Protein AF-A0A7R9BCZ7-F1 (afdb_monomer)

Structure (mmCIF, N/CA/C/O backbone):
data_AF-A0A7R9BCZ7-F1
#
_entry.id   AF-A0A7R9BCZ7-F1
#
loop_
_atom_site.group_PDB
_atom_site.id
_atom_site.type_symbol
_atom_site.label_atom_id
_atom_site.label_alt_id
_atom_site.label_comp_id
_atom_site.label_asym_id
_atom_site.label_entity_id
_atom_site.label_seq_id
_atom_site.pdbx_PDB_ins_code
_atom_site.Cartn_x
_atom_site.Cartn_y
_atom_site.Cartn_z
_atom_site.occupancy
_atom_site.B_iso_or_equiv
_atom_site.auth_seq_id
_atom_site.auth_comp_id
_atom_site.auth_asym_id
_atom_site.auth_atom_id
_atom_site.pdbx_PDB_model_num
ATOM 1 N N . MET A 1 1 ? 49.857 -13.730 -19.539 1.00 42.25 1 MET A N 1
ATOM 2 C CA . MET A 1 1 ? 50.165 -13.856 -20.976 1.00 42.25 1 MET A CA 1
ATOM 3 C C . MET A 1 1 ? 49.359 -12.762 -21.646 1.00 42.25 1 MET A C 1
ATOM 5 O O . MET A 1 1 ? 48.137 -12.848 -21.607 1.00 42.25 1 MET A O 1
ATOM 9 N N . ASN A 1 2 ? 50.003 -11.661 -22.036 1.00 39.59 2 ASN A N 1
ATOM 10 C CA . ASN A 1 2 ? 49.286 -10.500 -22.562 1.00 39.59 2 ASN A CA 1
ATOM 11 C C . ASN A 1 2 ? 48.838 -10.794 -23.997 1.00 39.59 2 ASN A C 1
ATOM 13 O O . ASN A 1 2 ? 49.541 -11.476 -24.737 1.00 39.59 2 ASN A O 1
ATOM 17 N N . ILE A 1 3 ? 47.673 -10.278 -24.401 1.00 45.03 3 ILE A N 1
ATOM 18 C CA . ILE A 1 3 ? 47.153 -10.416 -25.776 1.00 45.03 3 ILE A CA 1
ATOM 19 C C . ILE A 1 3 ? 48.144 -9.861 -26.815 1.00 45.03 3 ILE A C 1
ATOM 21 O O . ILE A 1 3 ? 48.234 -10.398 -27.917 1.00 45.03 3 ILE A O 1
ATOM 25 N N . SER A 1 4 ? 48.949 -8.864 -26.432 1.00 45.97 4 SER A N 1
ATOM 26 C CA . SER A 1 4 ? 50.043 -8.313 -27.244 1.00 45.97 4 SER A CA 1
ATOM 27 C C . SER A 1 4 ? 51.105 -9.342 -27.639 1.00 45.97 4 SER A C 1
ATOM 29 O O . SER A 1 4 ? 51.811 -9.140 -28.620 1.00 45.97 4 SER A O 1
ATOM 31 N N . ASP A 1 5 ? 51.221 -10.442 -26.891 1.00 54.69 5 ASP A N 1
ATOM 32 C CA . ASP A 1 5 ? 52.256 -11.455 -27.099 1.00 54.69 5 ASP A CA 1
ATOM 33 C C . ASP A 1 5 ? 51.813 -12.545 -28.095 1.00 54.69 5 ASP A C 1
ATOM 35 O O . ASP A 1 5 ? 52.636 -13.352 -28.523 1.00 54.69 5 ASP A O 1
ATOM 39 N N . LEU A 1 6 ? 50.524 -12.589 -28.475 1.00 57.41 6 LEU A N 1
ATOM 40 C CA . LEU A 1 6 ? 49.993 -13.553 -29.451 1.00 57.41 6 LEU A CA 1
ATOM 41 C C . LEU A 1 6 ? 50.098 -13.081 -30.912 1.00 57.41 6 LEU A C 1
ATOM 43 O O . LEU A 1 6 ? 50.031 -13.919 -31.810 1.00 57.41 6 LEU A O 1
ATOM 47 N N . PHE A 1 7 ? 50.275 -11.779 -31.159 1.00 49.41 7 PHE A N 1
ATOM 48 C CA . PHE A 1 7 ? 50.269 -11.194 -32.507 1.00 49.41 7 PHE A CA 1
ATOM 49 C C . PHE A 1 7 ? 51.369 -10.127 -32.648 1.00 49.41 7 PHE A C 1
ATOM 51 O O . PHE A 1 7 ? 51.107 -8.932 -32.506 1.00 49.41 7 PHE A O 1
ATOM 58 N N . PRO A 1 8 ? 52.627 -10.530 -32.903 1.00 40.78 8 PRO A N 1
ATOM 59 C CA . PRO A 1 8 ? 53.723 -9.586 -33.064 1.00 40.78 8 PRO A CA 1
ATOM 60 C C . PRO A 1 8 ? 53.598 -8.880 -34.422 1.00 40.78 8 PRO A C 1
ATOM 62 O O . PRO A 1 8 ? 53.877 -9.476 -35.460 1.00 40.78 8 PRO A O 1
ATOM 65 N N . GLY A 1 9 ? 53.184 -7.609 -34.416 1.00 55.34 9 GLY A N 1
ATOM 66 C CA . GLY A 1 9 ? 53.190 -6.740 -35.602 1.00 55.34 9 GLY A CA 1
ATOM 67 C C . GLY A 1 9 ? 51.842 -6.152 -36.031 1.00 55.34 9 GLY A C 1
ATOM 68 O O . GLY A 1 9 ? 51.816 -5.409 -37.008 1.00 55.34 9 GLY A O 1
ATOM 69 N N . GLU A 1 10 ? 50.745 -6.432 -35.323 1.00 54.00 10 GLU A N 1
ATOM 70 C CA . GLU A 1 10 ? 49.479 -5.703 -35.490 1.00 54.00 10 GLU A CA 1
ATOM 71 C C . GLU A 1 10 ? 49.314 -4.676 -34.363 1.00 54.00 10 GLU A C 1
ATOM 73 O O . GLU A 1 10 ? 49.486 -5.003 -33.189 1.00 54.00 10 GLU A O 1
ATOM 78 N N . ASP A 1 11 ? 48.991 -3.427 -34.709 1.00 50.78 11 ASP A N 1
ATOM 79 C CA . ASP A 1 11 ? 48.727 -2.349 -33.748 1.00 50.78 11 ASP A CA 1
ATOM 80 C C . ASP A 1 11 ? 47.440 -2.636 -32.955 1.00 50.78 11 ASP A C 1
ATOM 82 O O . ASP A 1 11 ? 46.367 -2.135 -33.246 1.00 50.78 11 ASP A O 1
ATOM 86 N N . VAL A 1 12 ? 47.514 -3.423 -31.885 1.00 53.97 12 VAL A N 1
ATOM 87 C CA . VAL A 1 12 ? 46.346 -3.799 -31.058 1.00 53.97 12 VAL A CA 1
ATOM 88 C C . VAL A 1 12 ? 45.756 -2.616 -30.247 1.00 53.97 12 VAL A C 1
ATOM 90 O O . VAL A 1 12 ? 44.872 -2.792 -29.405 1.00 53.97 12 VAL A O 1
ATOM 93 N N . SER A 1 13 ? 46.215 -1.383 -30.496 1.00 48.34 13 SER A N 1
ATOM 94 C CA . SER A 1 13 ? 45.774 -0.150 -29.828 1.00 48.34 13 SER A CA 1
ATOM 95 C C . SER A 1 13 ? 44.263 0.071 -29.950 1.00 48.34 13 SER A C 1
ATOM 97 O O . SER A 1 13 ? 43.611 0.388 -28.959 1.00 48.34 13 SER A O 1
ATOM 99 N N . TRP A 1 14 ? 43.667 -0.245 -31.106 1.00 50.75 14 TRP A N 1
ATOM 100 C CA . TRP A 1 14 ? 42.220 -0.123 -31.333 1.00 50.75 14 TRP A CA 1
ATOM 101 C C . TRP A 1 14 ? 41.357 -1.100 -30.516 1.00 50.75 14 TRP A C 1
ATOM 103 O O . TRP A 1 14 ? 40.137 -0.929 -30.451 1.00 50.75 14 TRP A O 1
ATOM 113 N N . GLN A 1 15 ? 41.929 -2.173 -29.954 1.00 47.25 15 GLN A N 1
ATOM 114 C CA . GLN A 1 15 ? 41.206 -3.081 -29.049 1.00 47.25 15 GLN A CA 1
ATOM 115 C C . GLN A 1 15 ? 41.293 -2.600 -27.599 1.00 47.25 15 GLN A C 1
ATOM 117 O O . GLN A 1 15 ? 40.301 -2.700 -26.885 1.00 47.25 15 GLN A O 1
ATOM 122 N N . LEU A 1 16 ? 42.426 -2.015 -27.196 1.00 45.88 16 LEU A N 1
ATOM 123 C CA . LEU A 1 16 ? 42.604 -1.422 -25.866 1.00 45.88 16 LEU A CA 1
ATOM 124 C C . LEU A 1 16 ? 41.827 -0.106 -25.706 1.00 45.88 16 LEU A C 1
ATOM 126 O O . LEU A 1 16 ? 41.297 0.163 -24.630 1.00 45.88 16 LEU A O 1
ATOM 130 N N . ASP A 1 17 ? 41.690 0.683 -26.775 1.00 44.06 17 ASP A N 1
ATOM 131 C CA . ASP A 1 17 ? 40.843 1.884 -26.770 1.00 44.06 17 ASP A CA 1
ATOM 132 C C . ASP A 1 17 ? 39.353 1.521 -26.662 1.00 44.06 17 ASP A C 1
ATOM 134 O O . ASP A 1 17 ? 38.594 2.186 -25.961 1.00 44.06 17 ASP A O 1
ATOM 138 N N . ARG A 1 18 ? 38.946 0.385 -27.244 1.00 46.88 18 ARG A N 1
ATOM 139 C CA . ARG A 1 18 ? 37.569 -0.129 -27.144 1.00 46.88 18 ARG A CA 1
ATOM 140 C C . ARG A 1 18 ? 37.204 -0.625 -25.741 1.00 46.88 18 ARG A C 1
ATOM 142 O O . ARG A 1 18 ? 36.023 -0.746 -25.435 1.00 46.88 18 ARG A O 1
ATOM 149 N N . GLU A 1 19 ? 38.202 -0.933 -24.916 1.00 44.44 19 GLU A N 1
ATOM 150 C CA . GLU A 1 19 ? 38.026 -1.331 -23.515 1.00 44.44 19 GLU A CA 1
ATOM 151 C C . GLU A 1 19 ? 38.007 -0.111 -22.568 1.00 44.44 19 GLU A C 1
ATOM 153 O O . GLU A 1 19 ? 37.498 -0.205 -21.453 1.00 44.44 19 GLU A O 1
ATOM 158 N N . LYS A 1 20 ? 38.518 1.048 -23.022 1.00 35.81 20 LYS A N 1
ATOM 159 C CA . LYS A 1 20 ? 38.532 2.327 -22.283 1.00 35.81 20 LYS A CA 1
ATOM 160 C C . LYS A 1 20 ? 37.392 3.274 -22.626 1.00 35.81 20 LYS A C 1
ATOM 162 O O . LYS A 1 20 ? 37.106 4.165 -21.825 1.00 35.81 20 LYS A O 1
ATOM 167 N N . ASP A 1 21 ? 36.722 3.074 -23.754 1.00 43.25 21 ASP A N 1
ATOM 168 C CA . ASP A 1 21 ? 35.399 3.641 -23.974 1.00 43.25 21 ASP A CA 1
ATOM 169 C C . ASP A 1 21 ? 34.416 2.908 -23.059 1.00 43.25 21 ASP A C 1
ATOM 171 O O . ASP A 1 21 ? 33.699 1.992 -23.460 1.00 43.25 21 ASP A O 1
ATOM 175 N N . GLU A 1 22 ? 34.410 3.305 -21.787 1.00 45.56 22 GLU A N 1
ATOM 176 C CA . GLU A 1 22 ? 33.332 3.035 -20.851 1.00 45.56 22 GLU A CA 1
ATOM 177 C C . GLU A 1 22 ? 32.046 3.510 -21.538 1.00 45.56 22 GLU A C 1
ATOM 179 O O . GLU A 1 22 ? 31.756 4.707 -21.606 1.00 45.56 22 GLU A O 1
ATOM 184 N N . PHE A 1 23 ? 31.351 2.566 -22.178 1.00 46.62 23 PHE A N 1
ATOM 185 C CA . PHE A 1 23 ? 30.225 2.826 -23.060 1.00 46.62 23 PHE A CA 1
ATOM 186 C C . PHE A 1 23 ? 29.191 3.623 -22.267 1.00 46.62 23 PHE A C 1
ATOM 188 O O . PHE A 1 23 ? 28.484 3.067 -21.427 1.00 46.62 23 PHE A O 1
ATOM 195 N N . GLN A 1 24 ? 29.113 4.937 -22.496 1.00 52.03 24 GLN A N 1
ATOM 196 C CA . GLN A 1 24 ? 28.241 5.790 -21.700 1.00 52.03 24 GLN A CA 1
ATOM 197 C C . GLN A 1 24 ? 26.780 5.544 -22.103 1.00 52.03 24 GLN A C 1
ATOM 199 O O . GLN A 1 24 ? 26.396 5.857 -23.236 1.00 52.03 24 GLN A O 1
ATOM 204 N N . PRO A 1 25 ? 25.932 4.997 -21.210 1.00 53.94 25 PRO A N 1
ATOM 205 C CA . PRO A 1 25 ? 24.536 4.747 -21.529 1.00 53.94 25 PRO A CA 1
ATOM 206 C C . PRO A 1 25 ? 23.803 6.077 -21.755 1.00 53.94 25 PRO A C 1
ATOM 208 O O . PRO A 1 25 ? 23.621 6.866 -20.829 1.00 53.94 25 PRO A O 1
ATOM 211 N N . GLY A 1 26 ? 23.357 6.309 -22.993 1.00 57.91 26 GLY A N 1
ATOM 212 C CA . GLY A 1 26 ? 22.597 7.484 -23.412 1.00 57.91 26 GLY A CA 1
ATOM 213 C C . GLY A 1 26 ? 23.349 8.814 -23.261 1.00 57.91 26 GLY A C 1
ATOM 214 O O . GLY A 1 26 ? 23.211 9.499 -22.256 1.00 57.91 26 GLY A O 1
ATOM 215 N N . SER A 1 27 ? 24.022 9.271 -24.321 1.00 58.34 27 SER A N 1
ATOM 216 C CA . SER A 1 27 ? 24.698 10.588 -24.438 1.00 58.34 27 SER A CA 1
ATOM 217 C C . SER A 1 27 ? 23.788 11.832 -24.211 1.00 58.34 27 SER A C 1
ATOM 219 O O . SER A 1 27 ? 24.226 12.978 -24.289 1.00 58.34 27 SER A O 1
ATOM 221 N N . GLY A 1 28 ? 22.496 11.649 -23.913 1.00 67.56 28 GLY A N 1
ATOM 222 C CA . GLY A 1 28 ? 21.553 12.730 -23.615 1.00 67.56 28 GLY A CA 1
ATOM 223 C C . GLY A 1 28 ? 21.433 13.044 -22.120 1.00 67.56 28 GLY A C 1
ATOM 224 O O . GLY A 1 28 ? 21.480 12.144 -21.288 1.00 67.56 28 GLY A O 1
ATOM 225 N N . SER A 1 29 ? 21.170 14.317 -21.788 1.00 85.25 29 SER A N 1
ATOM 226 C CA . SER A 1 29 ? 20.872 14.775 -20.418 1.00 85.25 29 SER A CA 1
ATOM 227 C C . SER A 1 29 ? 19.875 13.854 -19.698 1.00 85.25 29 SER A C 1
ATOM 229 O O . SER A 1 29 ? 18.815 13.535 -20.246 1.00 85.25 29 SER A O 1
ATOM 231 N N . TYR A 1 30 ? 20.179 13.473 -18.453 1.00 85.75 30 TYR A N 1
ATOM 232 C CA . TYR A 1 30 ? 19.345 12.594 -17.623 1.00 85.75 30 TYR A CA 1
ATOM 233 C C . TYR A 1 30 ? 17.883 13.045 -17.531 1.00 85.75 30 TYR A C 1
ATOM 235 O O . TYR A 1 30 ? 16.971 12.225 -17.598 1.00 85.75 30 TYR A O 1
ATOM 243 N N . PHE A 1 31 ? 17.637 14.355 -17.482 1.00 86.69 31 PHE A N 1
ATOM 244 C CA . PHE A 1 31 ? 16.281 14.907 -17.461 1.00 86.69 31 PHE A CA 1
ATOM 245 C C . PHE A 1 31 ? 15.507 14.625 -18.759 1.00 86.69 31 PHE A C 1
ATOM 247 O O . PHE A 1 31 ? 14.303 14.363 -18.741 1.00 86.69 31 PHE A O 1
ATOM 254 N N . LYS A 1 32 ? 16.199 14.634 -19.906 1.00 88.12 32 LYS A N 1
ATOM 255 C CA . LYS A 1 32 ? 15.610 14.273 -21.200 1.00 88.12 32 LYS A CA 1
ATOM 256 C C . LYS A 1 32 ? 15.270 12.783 -21.240 1.00 88.12 32 LYS A C 1
ATOM 258 O O . LYS A 1 32 ? 14.191 12.444 -21.720 1.00 88.12 32 LYS A O 1
ATOM 263 N N . GLN A 1 33 ? 16.146 11.922 -20.710 1.00 88.56 33 GLN A N 1
ATOM 264 C CA . GLN A 1 33 ? 15.879 10.483 -20.589 1.00 88.56 33 GLN A CA 1
ATOM 265 C C . GLN A 1 33 ? 14.641 10.239 -19.719 1.00 88.56 33 GLN A C 1
ATOM 267 O O . GLN A 1 33 ? 13.690 9.617 -20.187 1.00 88.56 33 GLN A O 1
ATOM 272 N N . LEU A 1 34 ? 14.607 10.825 -18.517 1.00 90.06 34 LEU A N 1
ATOM 273 C CA . LEU A 1 34 ? 13.483 10.731 -17.584 1.00 90.06 34 LEU A CA 1
ATOM 274 C C . LEU A 1 34 ? 12.169 11.162 -18.247 1.00 90.06 34 LEU A C 1
ATOM 276 O O . LEU A 1 34 ? 11.218 10.395 -18.285 1.00 90.06 34 LEU A O 1
ATOM 280 N N . ARG A 1 35 ? 12.121 12.343 -18.876 1.00 92.12 35 ARG A N 1
ATOM 281 C CA . ARG A 1 35 ? 10.901 12.844 -19.533 1.00 92.12 35 ARG A CA 1
ATOM 282 C C . ARG A 1 35 ? 10.382 11.914 -20.635 1.00 92.12 35 ARG A C 1
ATOM 284 O O . ARG A 1 35 ? 9.169 11.742 -20.774 1.00 92.12 35 ARG A O 1
ATOM 291 N N . ILE A 1 36 ? 11.278 11.361 -21.454 1.00 91.88 36 ILE A N 1
ATOM 292 C CA . ILE A 1 36 ? 10.904 10.455 -22.550 1.00 91.88 36 ILE A CA 1
ATOM 293 C C . ILE A 1 36 ? 10.385 9.133 -21.982 1.00 91.88 36 ILE A C 1
ATOM 295 O O . ILE A 1 36 ? 9.318 8.672 -22.393 1.00 91.88 36 ILE A O 1
ATOM 299 N N . LEU A 1 37 ? 11.107 8.559 -21.017 1.00 91.38 37 LEU A N 1
ATOM 300 C CA . LEU A 1 37 ? 10.736 7.308 -20.368 1.00 91.38 37 LEU A CA 1
ATOM 301 C C . LEU A 1 37 ? 9.413 7.453 -19.608 1.00 91.38 37 LEU A C 1
ATOM 303 O O . LEU A 1 37 ? 8.531 6.623 -19.800 1.00 91.38 37 LEU A O 1
ATOM 307 N N . SER A 1 38 ? 9.208 8.531 -18.844 1.00 92.12 38 SER A N 1
ATOM 308 C CA . SER A 1 38 ? 7.954 8.796 -18.121 1.00 92.12 38 SER A CA 1
ATOM 309 C C . SER A 1 38 ? 6.766 8.878 -19.066 1.00 92.12 38 SER A C 1
ATOM 311 O O . SER A 1 38 ? 5.735 8.257 -18.821 1.00 92.12 38 SER A O 1
ATOM 313 N N . ARG A 1 39 ? 6.909 9.581 -20.197 1.00 94.38 39 ARG A N 1
ATOM 314 C CA . ARG A 1 39 ? 5.846 9.637 -21.208 1.00 94.38 39 ARG A CA 1
ATOM 315 C C . ARG A 1 39 ? 5.552 8.254 -21.791 1.00 94.38 39 ARG A C 1
ATOM 317 O O . ARG A 1 39 ? 4.387 7.938 -22.020 1.00 94.38 39 ARG A O 1
ATOM 324 N N . ARG A 1 40 ? 6.584 7.444 -22.049 1.00 92.94 40 ARG A N 1
ATOM 325 C CA . ARG A 1 40 ? 6.430 6.074 -22.558 1.00 92.94 40 ARG A CA 1
ATOM 326 C C . ARG A 1 40 ? 5.704 5.190 -21.544 1.00 92.94 40 ARG A C 1
ATOM 328 O O . ARG A 1 40 ? 4.686 4.612 -21.904 1.00 92.94 40 ARG A O 1
ATOM 335 N N . ALA A 1 41 ? 6.190 5.131 -20.307 1.00 91.50 41 ALA A N 1
ATOM 336 C CA . ALA A 1 41 ? 5.621 4.320 -19.233 1.00 91.50 41 ALA A CA 1
ATOM 337 C C . ALA A 1 41 ? 4.160 4.703 -18.945 1.00 91.50 41 ALA A C 1
ATOM 339 O O . ALA A 1 41 ? 3.281 3.847 -18.940 1.00 91.50 41 ALA A O 1
ATOM 340 N N . PHE A 1 42 ? 3.862 6.001 -18.857 1.00 93.12 42 PHE A N 1
ATOM 341 C CA . PHE A 1 42 ? 2.492 6.485 -18.685 1.00 93.12 42 PHE A CA 1
ATOM 342 C C . PHE A 1 42 ? 1.556 6.045 -19.823 1.00 93.12 42 PHE A C 1
ATOM 344 O O . PHE A 1 42 ? 0.432 5.601 -19.586 1.00 93.12 42 PHE A O 1
ATOM 351 N N . LEU A 1 43 ? 2.016 6.137 -21.078 1.00 93.31 43 LEU A N 1
ATOM 352 C CA . LEU A 1 43 ? 1.237 5.687 -22.232 1.00 93.31 43 LEU A CA 1
ATOM 353 C C . LEU A 1 43 ? 1.052 4.168 -22.259 1.00 93.31 43 LEU A C 1
ATOM 355 O O . LEU A 1 43 ? 0.005 3.724 -22.721 1.00 93.31 43 LEU A O 1
ATOM 359 N N . LEU A 1 44 ? 2.034 3.386 -21.803 1.00 91.38 44 LEU A N 1
ATOM 360 C CA . LEU A 1 44 ? 1.919 1.929 -21.714 1.00 91.38 44 LEU A CA 1
ATOM 361 C C . LEU A 1 44 ? 0.804 1.538 -20.739 1.00 91.38 44 LEU A C 1
ATOM 363 O O . LEU A 1 44 ? -0.101 0.807 -21.134 1.00 91.38 44 LEU A O 1
ATOM 367 N N . ILE A 1 45 ? 0.793 2.125 -19.540 1.00 90.25 45 ILE A N 1
ATOM 368 C CA . ILE A 1 45 ? -0.227 1.839 -18.519 1.00 90.25 45 ILE A CA 1
ATOM 369 C C . ILE A 1 45 ? -1.627 2.245 -18.993 1.00 90.25 45 ILE A C 1
ATOM 371 O O . ILE A 1 45 ? -2.574 1.477 -18.865 1.00 90.25 45 ILE A O 1
ATOM 375 N N . ILE A 1 46 ? -1.781 3.431 -19.592 1.00 92.31 46 ILE A N 1
ATOM 376 C CA . ILE A 1 46 ? -3.097 3.894 -20.069 1.00 92.31 46 ILE A CA 1
ATOM 377 C C . ILE A 1 46 ? -3.605 3.079 -21.264 1.00 92.31 46 ILE A C 1
ATOM 379 O O . ILE A 1 46 ? -4.817 2.917 -21.444 1.00 92.31 46 ILE A O 1
ATOM 383 N N . ARG A 1 47 ? -2.702 2.603 -22.127 1.00 94.50 47 ARG A N 1
ATOM 384 C CA . ARG A 1 47 ? -3.078 1.801 -23.297 1.00 94.50 47 ARG A CA 1
ATOM 385 C C . ARG A 1 47 ? -3.441 0.374 -22.920 1.00 94.50 47 ARG A C 1
ATOM 387 O O . ARG A 1 47 ? -4.303 -0.192 -23.595 1.00 94.50 47 ARG A O 1
ATOM 394 N N . ASP A 1 48 ? -2.862 -0.172 -21.854 1.00 92.25 48 ASP A N 1
ATOM 395 C CA . ASP A 1 48 ? -3.296 -1.444 -21.283 1.00 92.25 48 ASP A CA 1
ATOM 396 C C . ASP A 1 48 ? -4.588 -1.276 -20.470 1.00 92.25 48 ASP A C 1
ATOM 398 O O . ASP A 1 48 ? -4.641 -1.304 -19.238 1.00 92.25 48 ASP A O 1
ATOM 402 N N . LYS A 1 49 ? -5.680 -1.086 -21.212 1.00 92.69 49 LYS A N 1
ATOM 403 C CA . LYS A 1 49 ? -7.017 -0.926 -20.645 1.00 92.69 49 LYS A CA 1
ATOM 404 C C . LYS A 1 49 ? -7.429 -2.154 -19.837 1.00 92.69 49 LYS A C 1
ATOM 406 O O . LYS A 1 49 ? -8.117 -2.000 -18.836 1.00 92.69 49 LYS A O 1
ATOM 411 N N . ILE A 1 50 ? -7.045 -3.357 -20.264 1.00 92.56 50 ILE A N 1
ATOM 412 C CA . ILE A 1 50 ? -7.480 -4.596 -19.612 1.00 92.56 50 ILE A CA 1
ATOM 413 C C . ILE A 1 50 ? -6.897 -4.658 -18.204 1.00 92.56 50 ILE A C 1
ATOM 415 O O . ILE A 1 50 ? -7.655 -4.851 -17.252 1.00 92.56 50 ILE A O 1
ATOM 419 N N . LEU A 1 51 ? -5.591 -4.423 -18.055 1.00 88.50 51 LEU A N 1
ATOM 420 C CA . LEU A 1 51 ? -4.942 -4.414 -16.747 1.00 88.50 51 LEU A CA 1
ATOM 421 C C . LEU A 1 51 ? -5.512 -3.312 -15.845 1.00 88.50 51 LEU A C 1
ATOM 423 O O . LEU A 1 51 ? -5.863 -3.578 -14.694 1.00 88.50 51 LEU A O 1
ATOM 427 N N . LEU A 1 52 ? -5.679 -2.097 -16.380 1.00 92.38 52 LEU A N 1
ATOM 428 C CA . LEU A 1 52 ? -6.206 -0.952 -15.634 1.00 92.38 52 LEU A CA 1
ATOM 429 C C . LEU A 1 52 ? -7.639 -1.194 -15.126 1.00 92.38 52 LEU A C 1
ATOM 431 O O . LEU A 1 52 ? -7.911 -1.016 -13.937 1.00 92.38 52 LEU A O 1
ATOM 435 N N . TRP A 1 53 ? -8.553 -1.621 -16.005 1.00 93.75 53 TRP A N 1
ATOM 436 C CA . TRP A 1 53 ? -9.954 -1.868 -15.647 1.00 93.75 53 TRP A CA 1
ATOM 437 C C . TRP A 1 53 ? -10.114 -3.077 -14.734 1.00 93.75 53 TRP A C 1
ATOM 439 O O . TRP A 1 53 ? -10.927 -3.027 -13.816 1.00 93.75 53 TRP A O 1
ATOM 449 N N . THR A 1 54 ? -9.325 -4.136 -14.932 1.00 92.81 54 THR A N 1
ATOM 450 C CA . THR A 1 54 ? -9.349 -5.311 -14.048 1.00 92.81 54 THR A CA 1
ATOM 451 C C . THR A 1 54 ? -8.864 -4.940 -12.651 1.00 92.81 54 THR A C 1
ATOM 453 O O . THR A 1 54 ? -9.499 -5.305 -11.663 1.00 92.81 54 THR A O 1
ATOM 456 N N . ARG A 1 55 ? -7.787 -4.150 -12.549 1.00 93.00 55 ARG A N 1
ATOM 457 C CA . ARG A 1 55 ? -7.272 -3.667 -11.265 1.00 93.00 55 ARG A CA 1
ATOM 458 C C . ARG A 1 55 ? -8.285 -2.772 -10.559 1.00 93.00 55 ARG A C 1
ATOM 460 O O . ARG A 1 55 ? -8.553 -2.991 -9.379 1.00 93.00 55 ARG A O 1
ATOM 467 N N . LEU A 1 56 ? -8.885 -1.818 -11.272 1.00 95.50 56 LEU A N 1
ATOM 468 C CA . LEU A 1 56 ? -9.931 -0.955 -10.721 1.00 95.50 56 LEU A CA 1
ATOM 469 C C . LEU A 1 56 ? -11.148 -1.768 -10.261 1.00 95.50 56 LEU A C 1
ATOM 471 O O . LEU A 1 56 ? -11.609 -1.604 -9.135 1.00 95.50 56 LEU A O 1
ATOM 475 N N . GLY A 1 57 ? -11.637 -2.667 -11.118 1.00 96.38 57 GLY A N 1
ATOM 476 C CA . GLY A 1 57 ? -12.779 -3.530 -10.836 1.00 96.38 57 GLY A CA 1
ATOM 477 C C . GLY A 1 57 ? -12.547 -4.420 -9.619 1.00 96.38 57 GLY A C 1
ATOM 478 O O . GLY 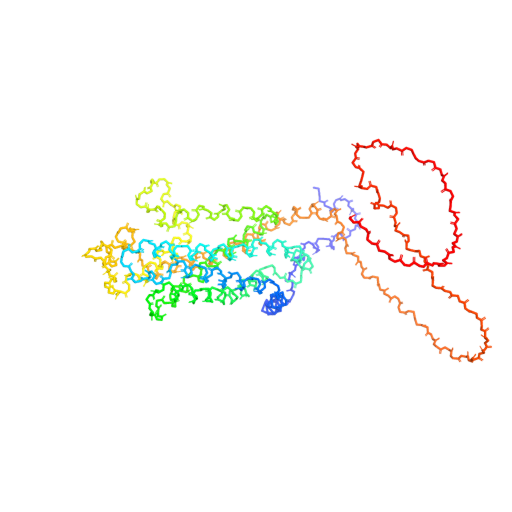A 1 57 ? -13.433 -4.527 -8.780 1.00 96.38 57 GLY A O 1
ATOM 479 N N . ALA A 1 58 ? -11.343 -4.981 -9.466 1.00 95.62 58 ALA A N 1
ATOM 480 C CA . ALA A 1 58 ? -10.972 -5.771 -8.297 1.00 95.62 58 ALA A CA 1
ATOM 481 C C . ALA A 1 58 ? -10.980 -4.939 -7.003 1.00 95.62 58 ALA A C 1
ATOM 483 O O . ALA A 1 58 ? -11.556 -5.380 -6.012 1.00 95.62 58 ALA A O 1
ATOM 484 N N . HIS A 1 59 ? -10.412 -3.725 -7.012 1.00 96.12 59 HIS A N 1
ATOM 485 C CA . HIS A 1 59 ? -10.429 -2.841 -5.837 1.00 96.12 59 HIS A CA 1
ATOM 486 C C . HIS A 1 59 ? -11.859 -2.448 -5.453 1.00 96.12 59 HIS A C 1
ATOM 488 O O . HIS A 1 59 ? -12.226 -2.521 -4.285 1.00 96.12 59 HIS A O 1
ATOM 494 N N . VAL A 1 60 ? -12.691 -2.081 -6.431 1.00 98.06 60 VAL A N 1
ATOM 495 C CA . VAL A 1 60 ? -14.095 -1.727 -6.182 1.00 98.06 60 VAL A CA 1
ATOM 496 C C . VAL A 1 60 ? -14.878 -2.932 -5.659 1.00 98.06 60 VAL A C 1
ATOM 498 O O . VAL A 1 60 ? -15.568 -2.817 -4.652 1.00 98.06 60 VAL A O 1
ATOM 501 N N . PHE A 1 61 ? -14.744 -4.098 -6.295 1.00 97.69 61 PHE A N 1
ATOM 502 C CA . PHE A 1 61 ? -15.448 -5.315 -5.893 1.00 97.69 61 PHE A CA 1
ATOM 503 C C . PHE A 1 61 ? -15.068 -5.754 -4.476 1.00 97.69 61 PHE A C 1
ATOM 505 O O . PHE A 1 61 ? -15.947 -5.924 -3.634 1.00 97.69 61 PHE A O 1
ATOM 512 N N . ILE A 1 62 ? -13.769 -5.881 -4.188 1.00 97.00 62 ILE A N 1
ATOM 513 C CA . ILE A 1 62 ? -13.288 -6.296 -2.863 1.00 97.00 62 ILE A CA 1
ATOM 514 C C . ILE A 1 62 ? -13.652 -5.243 -1.810 1.00 97.00 62 ILE A C 1
ATOM 516 O O . ILE A 1 62 ? -14.084 -5.605 -0.718 1.00 97.00 62 ILE A O 1
ATOM 520 N N . GLY A 1 63 ? -13.547 -3.951 -2.139 1.00 97.19 63 GLY A N 1
ATOM 521 C CA . GLY A 1 63 ? -13.938 -2.863 -1.243 1.00 97.19 63 GLY A CA 1
ATOM 522 C C . GLY A 1 63 ? -15.422 -2.895 -0.878 1.00 97.19 63 GLY A C 1
ATOM 523 O O . GLY A 1 63 ? -15.765 -2.724 0.290 1.00 97.19 63 GLY A O 1
ATOM 524 N N . ILE A 1 64 ? -16.305 -3.174 -1.844 1.00 98.00 64 ILE A N 1
ATOM 525 C CA . ILE A 1 64 ? -17.746 -3.327 -1.592 1.00 98.00 64 ILE A CA 1
ATOM 526 C C . ILE A 1 64 ? -18.009 -4.558 -0.723 1.00 98.00 64 ILE A C 1
ATOM 528 O O . ILE A 1 64 ? -18.726 -4.450 0.267 1.00 98.00 64 ILE A O 1
ATOM 532 N N . VAL A 1 65 ? -17.422 -5.712 -1.056 1.00 97.50 65 VAL A N 1
ATOM 533 C CA . VAL A 1 65 ? -17.605 -6.949 -0.278 1.00 97.50 65 VAL A CA 1
ATOM 534 C C . VAL A 1 65 ? -17.160 -6.747 1.171 1.00 97.50 65 VAL A C 1
ATOM 536 O O . VAL A 1 65 ? -17.915 -7.060 2.090 1.00 97.50 65 VAL A O 1
ATOM 539 N N . LEU A 1 66 ? -15.973 -6.169 1.383 1.00 96.62 66 LEU A N 1
ATOM 540 C CA . LEU A 1 66 ? -15.454 -5.894 2.720 1.00 96.62 66 LEU A CA 1
ATOM 541 C C . LEU A 1 66 ? -16.321 -4.875 3.470 1.00 96.62 66 LEU A C 1
ATOM 543 O O . LEU A 1 66 ? -16.657 -5.086 4.634 1.00 96.62 66 LEU A O 1
ATOM 547 N N . GLY A 1 67 ? -16.708 -3.790 2.796 1.00 95.75 67 GLY A N 1
ATOM 548 C CA . GLY A 1 67 ? -17.534 -2.735 3.374 1.00 95.75 67 GLY A CA 1
ATOM 549 C C . GLY A 1 67 ? -18.924 -3.217 3.791 1.00 95.75 67 GLY A C 1
ATOM 550 O O . GLY A 1 67 ? -19.401 -2.831 4.853 1.00 95.75 67 GLY A O 1
ATOM 551 N N . LEU A 1 68 ? -19.555 -4.088 2.997 1.00 96.38 68 LEU A N 1
ATOM 552 C CA . LEU A 1 68 ? -20.850 -4.689 3.328 1.00 96.38 68 LEU A CA 1
ATOM 553 C C . LEU A 1 68 ? -20.736 -5.713 4.462 1.00 96.38 68 LEU A C 1
ATOM 555 O O . LEU A 1 68 ? -21.615 -5.783 5.316 1.00 96.38 68 LEU A O 1
ATOM 559 N N . MET A 1 69 ? -19.650 -6.489 4.501 1.00 95.94 69 MET A N 1
ATOM 560 C CA . MET A 1 69 ? -19.433 -7.491 5.549 1.00 95.94 69 MET A CA 1
ATOM 561 C C . MET A 1 69 ? -19.270 -6.860 6.941 1.00 95.94 69 MET A C 1
ATOM 563 O O . MET A 1 69 ? -19.755 -7.411 7.926 1.00 95.94 69 MET A O 1
ATOM 567 N N . PHE A 1 70 ? -18.625 -5.692 7.020 1.00 94.94 70 PHE A N 1
ATOM 568 C CA . PHE A 1 70 ? -18.381 -4.947 8.262 1.00 94.94 70 PHE A CA 1
ATOM 569 C C . PHE A 1 70 ? -19.188 -3.644 8.346 1.00 94.94 70 PHE A C 1
ATOM 571 O O . PHE A 1 70 ? -18.740 -2.652 8.926 1.00 94.94 70 PHE A O 1
ATOM 578 N N . GLN A 1 71 ? -20.378 -3.625 7.750 1.00 95.00 71 GLN A N 1
ATOM 579 C CA . GLN A 1 71 ? -21.179 -2.413 7.643 1.00 95.00 71 GLN A CA 1
ATOM 580 C C . GLN A 1 71 ? -21.512 -1.819 9.022 1.00 95.00 71 GLN A C 1
ATOM 582 O O . GLN A 1 71 ? -22.004 -2.514 9.911 1.00 95.00 71 GLN A O 1
ATOM 587 N N . GLY A 1 72 ? -21.251 -0.518 9.186 1.00 91.06 72 GLY A N 1
ATOM 588 C CA . GLY A 1 72 ? -21.589 0.236 10.401 1.00 91.06 72 GLY A CA 1
ATOM 589 C C . GLY A 1 72 ? -20.876 -0.212 11.684 1.00 91.06 72 GLY A C 1
ATOM 590 O O . GLY A 1 72 ? -21.296 0.163 12.775 1.00 91.06 72 GLY A O 1
ATOM 591 N N . ILE A 1 73 ? -19.808 -1.010 11.589 1.00 93.44 73 ILE A N 1
ATOM 592 C CA . ILE A 1 73 ? -19.101 -1.537 12.763 1.00 93.44 73 ILE A CA 1
ATOM 593 C C . ILE A 1 73 ? -18.218 -0.496 13.4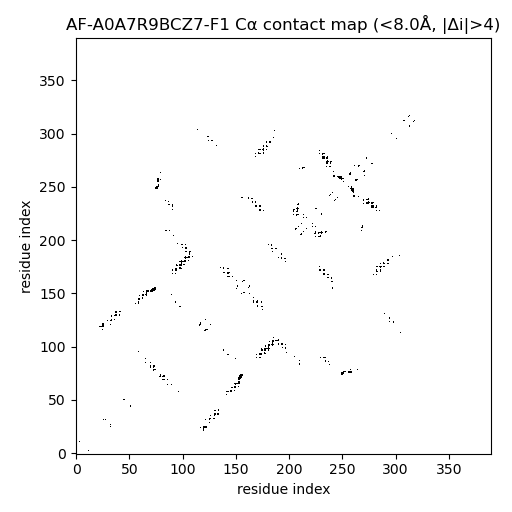55 1.00 93.44 73 ILE A C 1
ATOM 595 O O . ILE A 1 73 ? -17.880 -0.652 14.626 1.00 93.44 73 ILE A O 1
ATOM 599 N N . GLY A 1 74 ? -17.852 0.568 12.739 1.00 89.56 74 GLY A N 1
ATOM 600 C CA . GLY A 1 74 ? -16.847 1.532 13.163 1.00 89.56 74 GLY A CA 1
ATOM 601 C C . GLY A 1 74 ? -17.153 2.207 14.495 1.00 89.56 74 GLY A C 1
ATOM 602 O O . GLY A 1 74 ? -16.201 2.505 15.214 1.00 89.56 74 GLY A O 1
ATOM 603 N N . ASN A 1 75 ? -18.431 2.429 14.845 1.00 91.00 75 ASN A N 1
ATOM 604 C CA . ASN A 1 75 ? -18.858 3.086 16.093 1.00 91.00 75 ASN A CA 1
ATOM 605 C C . ASN A 1 75 ? -19.460 2.155 17.157 1.00 91.00 75 ASN A C 1
ATOM 607 O O . ASN A 1 75 ? -19.890 2.644 18.194 1.00 91.00 75 ASN A O 1
ATOM 611 N N . ASN A 1 76 ? -19.487 0.840 16.927 1.00 91.75 76 ASN A N 1
ATOM 612 C CA . ASN A 1 76 ? -20.132 -0.109 17.834 1.00 91.75 76 ASN A CA 1
ATOM 613 C C . ASN A 1 76 ? -19.124 -0.710 18.834 1.00 91.75 76 ASN A C 1
ATOM 615 O O . ASN A 1 76 ? -18.209 -1.441 18.444 1.00 91.75 76 ASN A O 1
ATOM 619 N N . ALA A 1 77 ? -19.323 -0.441 20.127 1.00 90.94 77 ALA A N 1
ATOM 620 C CA . ALA A 1 77 ? -18.467 -0.896 21.224 1.00 90.94 77 ALA A CA 1
ATOM 621 C C . ALA A 1 77 ? -18.480 -2.423 21.423 1.00 90.94 77 ALA A C 1
ATOM 623 O O . ALA A 1 77 ? -17.461 -3.007 21.787 1.00 90.94 77 ALA A O 1
ATOM 624 N N . GLU A 1 78 ? -19.607 -3.095 21.163 1.00 91.50 78 GLU A N 1
ATOM 625 C CA . GLU A 1 78 ? -19.724 -4.558 21.279 1.00 91.50 78 GLU A CA 1
ATOM 626 C C . GLU A 1 78 ? -18.820 -5.263 20.260 1.00 91.50 78 GLU A C 1
ATOM 628 O O . GLU A 1 78 ? -18.268 -6.334 20.510 1.00 91.50 78 GLU A O 1
ATOM 633 N N . ARG A 1 79 ? -18.635 -4.631 19.098 1.00 92.31 79 ARG A N 1
ATOM 634 C CA . ARG A 1 79 ? -17.913 -5.193 17.956 1.00 92.31 79 ARG A CA 1
ATOM 635 C C . ARG A 1 79 ? -16.565 -4.514 17.709 1.00 92.31 79 ARG A C 1
ATOM 637 O O . ARG A 1 79 ? -16.034 -4.611 16.602 1.00 92.31 79 ARG A O 1
ATOM 644 N N . ALA A 1 80 ? -15.977 -3.889 18.729 1.00 92.31 80 ALA A N 1
ATOM 645 C CA . ALA A 1 80 ? -14.698 -3.183 18.621 1.00 92.31 80 ALA A CA 1
ATOM 646 C C . ALA A 1 80 ? -13.570 -4.074 18.060 1.00 92.31 80 ALA A C 1
ATOM 648 O O . ALA A 1 80 ? -12.852 -3.668 17.143 1.00 92.31 80 ALA A O 1
ATOM 649 N N . TYR A 1 81 ? -13.475 -5.330 18.517 1.00 93.00 81 TYR A N 1
ATOM 650 C CA . TYR A 1 81 ? -12.485 -6.289 18.006 1.00 93.00 81 TYR A CA 1
ATOM 651 C C . TYR A 1 81 ? -12.679 -6.599 16.512 1.00 93.00 81 TYR A C 1
ATOM 653 O O . TYR A 1 81 ? -11.717 -6.655 15.748 1.00 93.00 81 TYR A O 1
ATOM 661 N N . ASN A 1 82 ? -13.931 -6.722 16.063 1.00 94.81 82 ASN A N 1
ATOM 662 C CA . ASN A 1 82 ? -14.243 -6.921 14.648 1.00 94.81 82 ASN A CA 1
ATOM 663 C C . ASN A 1 82 ? -13.901 -5.675 13.812 1.00 94.81 82 ASN A C 1
ATOM 665 O O . ASN A 1 82 ? -13.474 -5.817 12.668 1.00 94.81 82 ASN A O 1
ATOM 669 N N . ASN A 1 83 ? -14.034 -4.465 14.370 1.00 95.06 83 ASN A N 1
ATOM 670 C CA . ASN A 1 83 ? -13.572 -3.245 13.705 1.00 95.06 83 ASN A CA 1
ATOM 671 C C . ASN A 1 83 ? -12.042 -3.238 13.542 1.00 95.06 83 ASN A C 1
ATOM 673 O O . ASN A 1 83 ? -11.539 -2.957 12.457 1.00 95.06 83 ASN A O 1
ATOM 677 N N . ALA A 1 84 ? -11.291 -3.615 14.582 1.00 94.94 84 ALA A N 1
ATOM 678 C CA . ALA A 1 84 ? -9.837 -3.778 14.489 1.00 94.94 84 ALA A CA 1
ATOM 679 C C . ALA A 1 84 ? -9.438 -4.822 13.427 1.00 94.94 84 ALA A C 1
ATOM 681 O O . ALA A 1 84 ? -8.588 -4.547 12.576 1.00 94.94 84 ALA A O 1
ATOM 682 N N . ALA A 1 85 ? -10.124 -5.969 13.394 1.00 95.75 85 ALA A N 1
ATOM 683 C CA . ALA A 1 85 ? -9.932 -6.993 12.366 1.00 95.75 85 ALA A CA 1
ATOM 684 C C . ALA A 1 85 ? -10.234 -6.469 10.949 1.00 95.75 85 ALA A C 1
ATOM 686 O O . ALA A 1 85 ? -9.500 -6.768 10.006 1.00 95.75 85 ALA A O 1
ATOM 687 N N . CYS A 1 86 ? -11.284 -5.656 10.793 1.00 96.44 86 CYS A N 1
ATOM 688 C CA . CYS A 1 86 ? -11.626 -5.012 9.527 1.00 96.44 86 CYS A CA 1
ATOM 689 C C . CYS A 1 86 ? -10.506 -4.077 9.048 1.00 96.44 86 CYS A C 1
ATOM 691 O O . CYS A 1 86 ? -10.123 -4.123 7.879 1.00 96.44 86 CYS A O 1
ATOM 693 N N . LEU A 1 87 ? -9.951 -3.249 9.939 1.00 96.12 87 LEU A N 1
ATOM 694 C CA . LEU A 1 87 ? -8.847 -2.336 9.619 1.00 96.12 87 LEU A CA 1
ATOM 695 C C . LEU A 1 87 ? -7.566 -3.093 9.255 1.00 96.12 87 LEU A C 1
ATOM 697 O O . LEU A 1 87 ? -6.880 -2.720 8.305 1.00 96.12 87 LEU A O 1
ATOM 701 N N . TYR A 1 88 ? -7.272 -4.184 9.964 1.00 96.12 88 TYR A N 1
ATOM 702 C CA . TYR A 1 88 ? -6.187 -5.093 9.609 1.00 96.12 88 TYR A CA 1
ATOM 703 C C . TYR A 1 88 ? -6.391 -5.679 8.206 1.00 96.12 88 TYR A C 1
ATOM 705 O O . TYR A 1 88 ? -5.531 -5.523 7.341 1.00 96.12 88 TYR A O 1
ATOM 713 N N . PHE A 1 89 ? -7.550 -6.287 7.940 1.00 96.06 89 PHE A N 1
ATOM 714 C CA . PHE A 1 89 ? -7.837 -6.908 6.647 1.00 96.06 89 PHE A CA 1
ATOM 715 C C . PHE A 1 89 ? -7.819 -5.892 5.496 1.00 96.06 89 PHE A C 1
ATOM 717 O O . PHE A 1 89 ? -7.340 -6.203 4.406 1.00 96.06 89 PHE A O 1
ATOM 724 N N . ASN A 1 90 ? -8.254 -4.653 5.749 1.00 96.69 90 ASN A N 1
ATOM 725 C CA . ASN A 1 90 ? -8.174 -3.556 4.790 1.00 96.69 90 ASN A CA 1
ATOM 726 C C . ASN A 1 90 ? -6.731 -3.316 4.308 1.00 96.69 90 ASN A C 1
ATOM 728 O O . ASN A 1 90 ? -6.501 -3.171 3.107 1.00 96.69 90 ASN A O 1
ATOM 732 N N . HIS A 1 91 ? -5.759 -3.344 5.225 1.00 97.12 91 HIS A N 1
ATOM 733 C CA . HIS A 1 91 ? -4.333 -3.240 4.903 1.00 97.12 91 HIS A CA 1
ATOM 734 C C . HIS A 1 91 ? -3.797 -4.480 4.184 1.00 97.12 91 HIS A C 1
ATOM 736 O O . HIS A 1 91 ? -3.044 -4.350 3.221 1.00 97.12 91 HIS A O 1
ATOM 742 N N . VAL A 1 92 ? -4.218 -5.679 4.595 1.00 96.56 92 VAL A N 1
ATOM 743 C CA . VAL A 1 92 ? -3.814 -6.938 3.944 1.00 96.56 92 VAL A CA 1
ATOM 744 C C . VAL A 1 92 ? -4.224 -6.969 2.469 1.00 96.56 92 VAL A C 1
ATOM 746 O O . VAL A 1 92 ? -3.409 -7.313 1.610 1.00 96.56 92 VAL A O 1
ATOM 749 N N . VAL A 1 93 ? -5.457 -6.560 2.152 1.00 96.50 93 VAL A N 1
ATOM 750 C CA . VAL A 1 93 ? -5.947 -6.472 0.766 1.00 96.50 93 VAL A CA 1
ATOM 751 C C . VAL A 1 93 ? -5.072 -5.537 -0.068 1.00 96.50 93 VAL A C 1
ATOM 753 O O . VAL A 1 93 ? -4.679 -5.898 -1.177 1.00 96.50 93 VAL A O 1
ATOM 756 N N . LEU A 1 94 ? -4.724 -4.364 0.468 1.00 96.75 94 LEU A N 1
ATOM 757 C CA . LEU A 1 94 ? -3.874 -3.390 -0.221 1.00 96.75 94 LEU A CA 1
ATOM 758 C C . LEU A 1 94 ? -2.461 -3.921 -0.483 1.00 96.75 94 LEU A C 1
ATOM 760 O O . LEU A 1 94 ? -1.944 -3.737 -1.586 1.00 96.75 94 LEU A O 1
ATOM 764 N N . ILE A 1 95 ? -1.865 -4.624 0.485 1.00 96.25 95 ILE A N 1
ATOM 765 C CA . ILE A 1 95 ? -0.549 -5.255 0.321 1.00 96.25 95 ILE A CA 1
ATOM 766 C C . ILE A 1 95 ? -0.573 -6.239 -0.847 1.00 96.25 95 ILE A C 1
ATOM 768 O O . ILE A 1 95 ? 0.245 -6.132 -1.762 1.00 96.25 95 ILE A O 1
ATOM 772 N N . PHE A 1 96 ? -1.517 -7.184 -0.845 1.00 95.25 96 PHE A N 1
ATOM 773 C CA . PHE A 1 96 ? -1.591 -8.186 -1.906 1.00 95.25 96 PHE A CA 1
ATOM 774 C C . PHE A 1 96 ? -1.910 -7.561 -3.263 1.00 95.25 96 PHE A C 1
ATOM 776 O O . PHE A 1 96 ? -1.297 -7.942 -4.259 1.00 95.25 96 PHE A O 1
ATOM 783 N N . ALA A 1 97 ? -2.819 -6.585 -3.312 1.00 94.12 97 ALA A N 1
ATOM 784 C CA . ALA A 1 97 ? -3.195 -5.915 -4.550 1.00 94.12 97 ALA A CA 1
ATOM 785 C C . ALA A 1 97 ? -2.031 -5.130 -5.181 1.00 94.12 97 ALA A C 1
ATOM 787 O O . ALA A 1 97 ? -1.901 -5.115 -6.406 1.00 94.12 97 ALA A O 1
ATOM 788 N N . ALA A 1 98 ? -1.185 -4.490 -4.368 1.00 93.75 98 ALA A N 1
ATOM 789 C CA . ALA A 1 98 ? -0.013 -3.762 -4.847 1.00 93.75 98 ALA A CA 1
ATOM 790 C C . ALA A 1 98 ? 1.142 -4.704 -5.222 1.00 93.75 98 ALA A C 1
ATOM 792 O O . ALA A 1 98 ? 1.700 -4.593 -6.313 1.00 93.75 98 ALA A O 1
ATOM 793 N N . MET A 1 99 ? 1.461 -5.670 -4.356 1.00 93.44 99 MET A N 1
ATOM 794 C CA . MET A 1 99 ? 2.572 -6.599 -4.563 1.00 93.44 99 MET A CA 1
ATOM 795 C C . MET A 1 99 ? 2.333 -7.534 -5.757 1.00 93.44 99 MET A C 1
ATOM 797 O O . MET A 1 99 ? 3.214 -7.700 -6.596 1.00 93.44 99 MET A O 1
ATOM 801 N N . MET A 1 100 ? 1.158 -8.163 -5.862 1.00 91.12 100 MET A N 1
ATOM 802 C CA . MET A 1 100 ? 0.899 -9.146 -6.927 1.00 91.12 100 MET A CA 1
ATOM 803 C C . MET A 1 100 ? 0.890 -8.517 -8.319 1.00 91.12 100 MET A C 1
ATOM 805 O O . MET A 1 100 ? 1.273 -9.174 -9.286 1.00 91.12 100 MET A O 1
ATOM 809 N N . ALA A 1 101 ? 0.507 -7.241 -8.422 1.00 89.56 101 ALA A N 1
ATOM 810 C CA . ALA A 1 101 ? 0.582 -6.512 -9.678 1.00 89.56 101 ALA A CA 1
ATOM 811 C C . ALA A 1 101 ? 2.032 -6.425 -10.185 1.00 89.56 101 ALA A C 1
ATOM 813 O O . ALA A 1 101 ? 2.279 -6.730 -11.348 1.00 89.56 101 ALA A O 1
ATOM 814 N N . THR A 1 102 ? 2.996 -6.083 -9.323 1.00 88.81 102 THR A N 1
ATOM 815 C CA . THR A 1 102 ? 4.400 -5.913 -9.735 1.00 88.81 102 THR A CA 1
ATOM 816 C C . THR A 1 102 ? 5.186 -7.206 -9.843 1.00 88.81 102 THR A C 1
ATOM 818 O O . THR A 1 102 ? 6.038 -7.317 -10.723 1.00 88.81 102 THR A O 1
ATOM 821 N N . VAL A 1 103 ? 4.860 -8.211 -9.027 1.00 89.25 103 VAL A N 1
ATOM 822 C CA . VAL A 1 103 ? 5.450 -9.557 -9.131 1.00 89.25 103 VAL A CA 1
ATOM 823 C C . VAL A 1 103 ? 5.253 -10.153 -10.527 1.00 89.25 103 VAL A C 1
ATOM 825 O O . VAL A 1 103 ? 6.128 -10.867 -11.008 1.00 89.25 103 VAL A O 1
ATOM 828 N N . LEU A 1 104 ? 4.133 -9.849 -11.193 1.00 87.19 104 LEU A N 1
ATOM 829 C CA . LEU A 1 104 ? 3.840 -10.350 -12.535 1.00 87.19 104 LEU A CA 1
ATOM 830 C C . LEU A 1 104 ? 4.360 -9.434 -13.651 1.00 87.19 104 LEU A C 1
ATOM 832 O O . LEU A 1 104 ? 4.868 -9.932 -14.656 1.00 87.19 104 LEU A O 1
ATOM 836 N N . THR A 1 105 ? 4.219 -8.111 -13.517 1.00 87.19 105 THR A N 1
ATOM 837 C CA . THR A 1 105 ? 4.552 -7.180 -14.608 1.00 87.19 105 THR A CA 1
ATOM 838 C C . THR A 1 105 ? 6.055 -7.021 -14.806 1.00 87.19 105 THR A C 1
ATOM 840 O O . THR A 1 105 ? 6.515 -7.032 -15.946 1.00 87.19 105 THR A O 1
ATOM 843 N N . ILE A 1 106 ? 6.836 -6.946 -13.724 1.00 86.38 106 ILE A N 1
ATOM 844 C CA . ILE A 1 106 ? 8.284 -6.713 -13.807 1.00 86.38 106 ILE A CA 1
ATOM 845 C C . ILE A 1 106 ? 9.000 -7.813 -14.608 1.00 86.38 106 ILE A C 1
ATOM 847 O O . ILE A 1 106 ? 9.667 -7.460 -15.584 1.00 86.38 106 ILE A O 1
ATOM 851 N N . PRO A 1 107 ? 8.830 -9.122 -14.317 1.00 85.50 107 PRO A N 1
ATOM 852 C CA . PRO A 1 107 ? 9.477 -10.171 -15.105 1.00 85.50 107 PRO A CA 1
ATOM 853 C C . PRO A 1 107 ? 9.158 -10.120 -16.604 1.00 85.50 107 PRO A C 1
ATOM 855 O O . PRO A 1 107 ? 9.993 -10.487 -17.428 1.00 85.50 107 PRO A O 1
ATOM 858 N N . MET A 1 108 ? 7.954 -9.669 -16.968 1.00 85.19 108 MET A N 1
ATOM 859 C CA . MET A 1 108 ? 7.517 -9.562 -18.362 1.00 85.19 108 MET A CA 1
ATOM 860 C C . MET A 1 108 ? 8.191 -8.397 -19.098 1.00 85.19 108 MET A C 1
ATOM 862 O O . MET A 1 108 ? 8.396 -8.470 -20.311 1.00 85.19 108 MET A O 1
ATOM 866 N N . GLU A 1 109 ? 8.565 -7.337 -18.381 1.00 84.81 109 GLU A N 1
ATOM 867 C CA . GLU A 1 109 ? 9.253 -6.168 -18.936 1.00 84.81 109 GLU A CA 1
ATOM 868 C C . GLU A 1 109 ? 10.780 -6.342 -18.994 1.00 84.81 109 GLU A C 1
ATOM 870 O O . GLU A 1 109 ? 11.431 -5.772 -19.877 1.00 84.81 109 GLU A O 1
ATOM 875 N N . LEU A 1 110 ? 11.363 -7.174 -18.117 1.00 83.25 110 LEU A N 1
ATOM 876 C CA . LEU A 1 110 ? 12.815 -7.400 -18.028 1.00 83.25 110 LEU A CA 1
ATOM 877 C C . LEU A 1 110 ? 13.503 -7.706 -19.373 1.00 83.25 110 LEU A C 1
ATOM 879 O O . LEU A 1 110 ? 14.522 -7.069 -19.651 1.00 83.25 110 LEU A O 1
ATOM 883 N N . PRO A 1 111 ? 12.994 -8.592 -20.258 1.00 84.19 111 PRO A N 1
ATOM 884 C CA . PRO A 1 111 ? 13.667 -8.895 -21.525 1.00 84.19 111 PRO A CA 1
ATOM 885 C C . PRO A 1 111 ? 13.792 -7.679 -22.451 1.00 84.19 111 PRO A C 1
ATOM 887 O O . PRO A 1 111 ? 14.764 -7.554 -23.202 1.00 84.19 111 PRO A O 1
ATOM 890 N N . VAL A 1 112 ? 12.810 -6.774 -22.404 1.00 86.94 112 VAL A N 1
ATOM 891 C CA . VAL A 1 112 ? 12.832 -5.525 -23.172 1.00 86.94 112 VAL A CA 1
ATOM 892 C C . VAL A 1 112 ? 13.864 -4.578 -22.570 1.00 86.94 112 VAL A C 1
ATOM 894 O O . VAL A 1 112 ? 14.710 -4.069 -23.301 1.00 86.94 112 VAL A O 1
ATOM 897 N N . ILE A 1 113 ? 13.861 -4.416 -21.244 1.00 83.88 113 ILE A N 1
ATOM 898 C CA . ILE A 1 113 ? 14.800 -3.545 -20.523 1.00 83.88 113 ILE A CA 1
ATOM 899 C C . ILE A 1 113 ? 16.248 -3.972 -20.774 1.00 83.88 113 ILE A C 1
ATOM 901 O O . ILE A 1 113 ? 17.088 -3.132 -21.086 1.00 83.88 113 ILE A O 1
ATOM 905 N N . VAL A 1 114 ? 16.542 -5.273 -20.688 1.00 82.44 114 VAL A N 1
ATOM 906 C CA . VAL A 1 114 ? 17.889 -5.810 -20.930 1.00 82.44 114 VAL A CA 1
ATOM 907 C C . VAL A 1 114 ? 18.341 -5.491 -22.352 1.00 82.44 114 VAL A C 1
ATOM 909 O O . VAL A 1 114 ? 19.458 -5.021 -22.548 1.00 82.44 114 VAL A O 1
ATOM 912 N N . ARG A 1 115 ? 17.470 -5.660 -23.353 1.00 84.19 115 ARG A N 1
ATOM 913 C CA . ARG A 1 115 ? 17.794 -5.330 -24.749 1.00 84.19 115 ARG A CA 1
ATOM 914 C C . ARG A 1 115 ? 18.068 -3.838 -24.945 1.00 84.19 115 ARG A C 1
ATOM 916 O O . ARG A 1 115 ? 19.021 -3.477 -25.631 1.00 84.19 115 ARG A O 1
ATOM 923 N N . GLU A 1 116 ? 17.245 -2.973 -24.359 1.00 84.88 116 GLU A N 1
ATOM 924 C CA . GLU A 1 116 ? 17.407 -1.516 -24.451 1.00 84.88 116 GLU A CA 1
ATOM 925 C C . GLU A 1 116 ? 18.663 -1.033 -23.709 1.00 84.88 116 GLU A C 1
ATOM 927 O O . GLU A 1 116 ? 19.335 -0.107 -24.172 1.00 84.88 116 GLU A O 1
ATOM 932 N N . HIS A 1 117 ? 19.020 -1.701 -22.609 1.00 80.62 117 HIS A N 1
ATOM 933 C CA . HIS A 1 117 ? 20.243 -1.434 -21.864 1.00 80.62 117 HIS A CA 1
ATOM 934 C C . HIS A 1 117 ? 21.498 -1.893 -22.611 1.00 80.62 117 HIS A C 1
ATOM 936 O O . HIS A 1 117 ? 22.450 -1.126 -22.678 1.00 80.62 117 HIS A O 1
ATOM 942 N N . MET A 1 118 ? 21.493 -3.077 -23.236 1.00 79.44 118 MET A N 1
ATOM 943 C CA . MET A 1 118 ? 22.618 -3.558 -24.057 1.00 79.44 118 MET A CA 1
ATOM 944 C C . MET A 1 118 ? 22.841 -2.679 -25.294 1.00 79.44 118 MET A C 1
ATOM 946 O O . MET A 1 118 ? 23.975 -2.420 -25.681 1.00 79.44 118 MET A O 1
ATOM 950 N N . ASN A 1 119 ? 21.763 -2.143 -25.873 1.00 84.38 119 ASN A N 1
ATOM 951 C CA . ASN A 1 119 ? 21.840 -1.127 -26.929 1.00 84.38 119 ASN A CA 1
ATOM 952 C C . ASN A 1 119 ? 22.143 0.283 -26.392 1.00 84.38 119 ASN A C 1
ATOM 954 O O . ASN A 1 119 ? 22.236 1.233 -27.171 1.00 84.38 119 ASN A O 1
ATOM 958 N N . CYS A 1 120 ? 22.258 0.424 -25.070 1.00 81.44 120 CYS A N 1
AT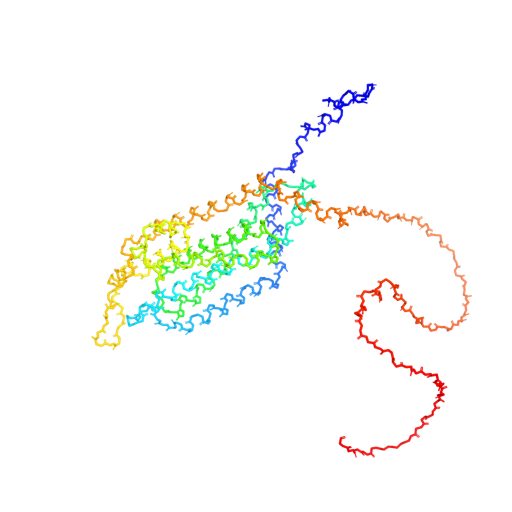OM 959 C CA . CYS A 1 120 ? 22.643 1.632 -24.355 1.00 81.44 120 CYS A CA 1
ATOM 960 C C . CYS A 1 120 ? 21.809 2.873 -24.695 1.00 81.44 120 CYS A C 1
ATOM 962 O O . CYS A 1 120 ? 22.310 4.000 -24.766 1.00 81.44 120 CYS A O 1
ATOM 964 N N . TRP A 1 121 ? 20.505 2.669 -24.878 1.00 83.12 121 TRP A N 1
ATOM 965 C CA . TRP A 1 121 ? 19.563 3.744 -25.183 1.00 83.12 121 TRP A CA 1
ATOM 966 C C . TRP A 1 121 ? 19.334 4.688 -23.997 1.00 83.12 121 TRP A C 1
ATOM 968 O O . TRP A 1 121 ? 19.081 5.877 -24.196 1.00 83.12 121 TRP A O 1
ATOM 978 N N . TYR A 1 122 ? 19.420 4.174 -22.768 1.00 84.81 122 TYR A N 1
ATOM 979 C CA . TYR A 1 122 ? 19.260 4.940 -21.533 1.00 84.81 122 TYR A CA 1
ATOM 980 C C . TYR A 1 122 ? 19.942 4.243 -20.346 1.00 84.81 122 TYR A C 1
ATOM 982 O O . TYR A 1 122 ? 20.259 3.053 -20.395 1.00 84.81 122 TYR A O 1
ATOM 990 N N . SER A 1 123 ? 20.145 4.983 -19.252 1.00 82.25 123 SER A N 1
ATOM 991 C CA . SER A 1 123 ? 20.657 4.421 -17.996 1.00 82.25 123 SER A CA 1
ATOM 992 C C . SER A 1 123 ? 19.575 3.645 -17.236 1.00 82.25 123 SER A C 1
ATOM 994 O O . SER A 1 123 ? 18.468 4.147 -17.037 1.00 82.25 123 SER A O 1
ATOM 996 N N . VAL A 1 124 ? 19.914 2.459 -16.720 1.00 79.88 124 VAL A N 1
ATOM 997 C CA . VAL A 1 124 ? 19.022 1.619 -15.893 1.00 79.88 124 VAL A CA 1
ATOM 998 C C . VAL A 1 124 ? 18.486 2.382 -14.675 1.00 79.88 124 VAL A C 1
ATOM 1000 O O . VAL A 1 124 ? 17.316 2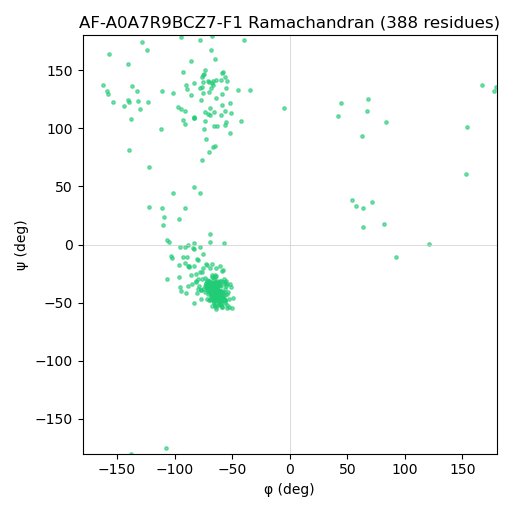.255 -14.325 1.00 79.88 124 VAL A O 1
ATOM 1003 N N . LYS A 1 125 ? 19.302 3.268 -14.085 1.00 81.94 125 LYS A N 1
ATOM 1004 C CA . LYS A 1 125 ? 18.901 4.126 -12.956 1.00 81.94 125 LYS A CA 1
ATOM 1005 C C . LYS A 1 125 ? 17.715 5.028 -13.310 1.00 81.94 125 LYS A C 1
ATOM 1007 O O . LYS A 1 125 ? 16.797 5.191 -12.513 1.00 81.94 125 LYS A O 1
ATOM 1012 N N . MET A 1 126 ? 17.722 5.592 -14.519 1.00 84.19 126 MET A N 1
ATOM 1013 C CA . MET A 1 126 ? 16.650 6.471 -14.997 1.00 84.19 126 MET A CA 1
ATOM 1014 C C . MET A 1 126 ? 15.372 5.691 -15.305 1.00 84.19 126 MET A C 1
ATOM 1016 O O . MET A 1 126 ? 14.283 6.232 -15.128 1.00 84.19 126 MET A O 1
ATOM 1020 N N . TYR A 1 127 ? 15.489 4.427 -15.719 1.00 85.06 127 TYR A N 1
ATOM 1021 C CA . TYR A 1 127 ? 14.339 3.545 -15.916 1.00 85.06 127 TYR A CA 1
ATOM 1022 C C . TYR A 1 127 ? 13.608 3.257 -14.605 1.00 85.06 127 TYR A C 1
ATOM 1024 O O . TYR A 1 127 ? 12.415 3.525 -14.517 1.00 85.06 127 TYR A O 1
ATOM 1032 N N . PHE A 1 128 ? 14.315 2.792 -13.570 1.00 82.69 128 PHE A N 1
ATOM 1033 C CA . PHE A 1 128 ? 13.677 2.498 -12.282 1.00 82.69 128 PHE A CA 1
ATOM 1034 C C . PHE A 1 128 ? 13.095 3.753 -11.631 1.00 82.69 128 PHE A C 1
ATOM 1036 O O . PHE A 1 128 ? 11.949 3.728 -11.197 1.00 82.69 128 PHE A O 1
ATOM 1043 N N . LEU A 1 129 ? 13.812 4.883 -11.679 1.00 85.62 129 LEU A N 1
ATOM 1044 C CA . LEU A 1 129 ? 13.272 6.163 -11.212 1.00 85.62 129 LEU A CA 1
ATOM 1045 C C . LEU A 1 129 ? 11.989 6.555 -11.962 1.00 85.62 129 LEU A C 1
ATOM 1047 O O . LEU A 1 129 ? 11.034 7.034 -11.356 1.00 85.62 129 LEU A O 1
ATOM 1051 N N . THR A 1 130 ? 11.959 6.345 -13.280 1.00 89.44 130 THR A N 1
ATOM 1052 C CA . THR A 1 130 ? 10.755 6.575 -14.085 1.00 89.44 130 THR A CA 1
ATOM 1053 C C . THR A 1 130 ? 9.604 5.700 -13.610 1.00 89.44 130 THR A C 1
ATOM 1055 O O . THR A 1 130 ? 8.500 6.210 -13.433 1.00 89.44 130 THR A O 1
ATOM 1058 N N . GLN A 1 131 ? 9.857 4.405 -13.434 1.00 86.12 131 GLN A N 1
ATOM 1059 C CA . GLN A 1 131 ? 8.837 3.433 -13.070 1.00 86.12 131 GLN A CA 1
ATOM 1060 C C . GLN A 1 131 ? 8.212 3.781 -11.716 1.00 86.12 131 GLN A C 1
ATOM 1062 O O . GLN A 1 131 ? 6.997 3.941 -11.632 1.00 86.12 131 GLN A O 1
ATOM 1067 N N . THR A 1 132 ? 9.036 4.049 -10.697 1.00 85.69 132 THR A N 1
ATOM 1068 C CA . THR A 1 132 ? 8.566 4.483 -9.374 1.00 85.69 132 THR A CA 1
ATOM 1069 C C . THR A 1 132 ? 7.709 5.749 -9.461 1.00 85.69 132 THR A C 1
ATOM 1071 O O . THR A 1 132 ? 6.620 5.799 -8.897 1.00 85.69 132 THR A O 1
ATOM 1074 N N . LEU A 1 133 ? 8.146 6.770 -10.210 1.00 89.56 133 LEU A N 1
ATOM 1075 C CA . LEU A 1 133 ? 7.393 8.025 -10.347 1.00 89.56 133 LEU A CA 1
ATOM 1076 C C . LEU A 1 133 ? 6.048 7.853 -11.058 1.00 89.56 133 LEU A C 1
ATOM 1078 O O . LEU A 1 133 ? 5.100 8.576 -10.755 1.00 89.56 133 LEU A O 1
ATOM 1082 N N . ILE A 1 134 ? 5.976 6.940 -12.025 1.00 91.56 134 ILE A N 1
ATOM 1083 C CA . ILE A 1 134 ? 4.753 6.680 -12.779 1.00 91.56 134 ILE A CA 1
ATOM 1084 C C . ILE A 1 134 ? 3.784 5.812 -11.984 1.00 91.56 134 ILE A C 1
ATOM 1086 O O . ILE A 1 134 ? 2.586 6.064 -12.058 1.00 91.56 134 ILE A O 1
ATOM 1090 N N . ASP A 1 135 ? 4.263 4.859 -11.190 1.00 89.19 135 ASP A N 1
ATOM 1091 C CA . ASP A 1 135 ? 3.386 3.964 -10.435 1.00 89.19 135 ASP A CA 1
ATOM 1092 C C . ASP A 1 135 ? 2.706 4.656 -9.243 1.00 89.19 135 ASP A C 1
ATOM 1094 O O . ASP A 1 135 ? 1.537 4.379 -8.966 1.00 89.19 135 ASP A O 1
ATOM 1098 N N . VAL A 1 136 ? 3.377 5.615 -8.588 1.00 91.75 136 VAL A N 1
ATOM 1099 C CA . VAL A 1 136 ? 2.830 6.382 -7.448 1.00 91.75 136 VAL A CA 1
ATOM 1100 C C . VAL A 1 136 ? 1.434 6.973 -7.717 1.00 91.75 136 VAL A C 1
ATOM 1102 O O . VAL A 1 136 ? 0.528 6.690 -6.933 1.00 91.75 136 VAL A O 1
ATOM 1105 N N . PRO A 1 137 ? 1.178 7.763 -8.781 1.00 93.94 137 PRO A N 1
ATOM 1106 C CA . PRO A 1 137 ? -0.148 8.338 -9.015 1.00 93.94 137 PRO A CA 1
ATOM 1107 C C . PRO A 1 137 ? -1.235 7.284 -9.268 1.00 93.94 137 PRO A C 1
ATOM 1109 O O . PRO A 1 137 ? -2.371 7.475 -8.833 1.00 93.94 137 PRO A O 1
ATOM 1112 N N . PHE A 1 138 ? -0.914 6.163 -9.925 1.00 92.25 138 PHE A N 1
ATOM 1113 C CA . PHE A 1 138 ? -1.876 5.070 -10.109 1.00 92.25 138 PHE A CA 1
ATOM 1114 C C . PHE A 1 138 ? -2.166 4.359 -8.789 1.00 92.25 138 PHE A C 1
ATOM 1116 O O . PHE A 1 138 ? -3.324 4.068 -8.491 1.00 92.25 138 PHE A O 1
ATOM 1123 N N . GLN A 1 139 ? -1.139 4.130 -7.971 1.00 93.56 139 GLN A N 1
ATOM 1124 C CA . GLN A 1 139 ? -1.297 3.534 -6.652 1.00 93.56 139 GLN A CA 1
ATOM 1125 C C . GLN A 1 139 ? -2.161 4.418 -5.746 1.00 93.56 139 GLN A C 1
ATOM 1127 O O . GLN A 1 139 ? -3.108 3.927 -5.137 1.00 93.56 139 GLN A O 1
ATOM 1132 N N . VAL A 1 140 ? -1.902 5.729 -5.730 1.00 95.88 140 VAL A N 1
ATOM 1133 C CA . VAL A 1 140 ? -2.722 6.723 -5.021 1.00 95.88 140 VAL A CA 1
ATOM 1134 C C . VAL A 1 140 ? -4.178 6.648 -5.481 1.00 95.88 140 VAL A C 1
ATOM 1136 O O . VAL A 1 140 ? -5.081 6.561 -4.653 1.00 95.88 140 VAL A O 1
ATOM 1139 N N . PHE A 1 141 ? -4.418 6.627 -6.793 1.00 96.06 141 PHE A N 1
ATOM 1140 C CA . PHE A 1 141 ? -5.764 6.568 -7.358 1.00 96.06 141 PHE A CA 1
ATOM 1141 C C . PHE A 1 141 ? -6.539 5.311 -6.926 1.00 96.06 141 PHE A C 1
ATOM 1143 O O . PHE A 1 141 ? -7.666 5.423 -6.441 1.00 96.06 141 PHE A O 1
ATOM 1150 N N . PHE A 1 142 ? -5.944 4.119 -7.053 1.00 95.88 142 PHE A N 1
ATOM 1151 C CA . PHE A 1 142 ? -6.619 2.868 -6.684 1.00 95.88 142 PHE A CA 1
ATOM 1152 C C . PHE A 1 142 ? -6.845 2.743 -5.178 1.00 95.88 142 PHE A C 1
ATOM 1154 O O . PHE A 1 142 ? -7.941 2.363 -4.759 1.00 95.88 142 PHE A O 1
ATOM 1161 N N . THR A 1 143 ? -5.843 3.097 -4.368 1.00 96.69 143 THR A N 1
ATOM 1162 C CA . THR A 1 143 ? -5.950 3.017 -2.910 1.00 96.69 143 THR A CA 1
ATOM 1163 C C . THR A 1 143 ? -6.990 4.005 -2.376 1.00 96.69 143 THR A C 1
ATOM 1165 O O . THR A 1 143 ? -7.783 3.619 -1.524 1.00 96.69 143 THR A O 1
ATOM 1168 N N . ILE A 1 144 ? -7.077 5.233 -2.909 1.00 97.25 144 ILE A N 1
ATOM 1169 C CA . ILE A 1 144 ? -8.110 6.202 -2.496 1.00 97.25 144 ILE A CA 1
ATOM 1170 C C . ILE A 1 144 ? -9.513 5.696 -2.834 1.00 97.25 144 ILE A C 1
ATOM 1172 O O . ILE A 1 144 ? -10.390 5.755 -1.980 1.00 97.25 144 ILE A O 1
ATOM 1176 N N . ILE A 1 145 ? -9.746 5.177 -4.046 1.00 97.62 145 ILE A N 1
ATOM 1177 C CA . ILE A 1 145 ? -11.073 4.659 -4.427 1.00 97.62 145 ILE A CA 1
ATOM 1178 C C . ILE A 1 145 ? -11.498 3.521 -3.501 1.00 97.62 145 ILE A C 1
ATOM 1180 O O . ILE A 1 145 ? -12.617 3.523 -2.990 1.00 97.62 145 ILE A O 1
ATOM 1184 N N . TYR A 1 146 ? -10.594 2.572 -3.264 1.00 97.75 146 TYR A N 1
ATOM 1185 C CA . TYR A 1 146 ? -10.826 1.470 -2.340 1.00 97.75 146 TYR A CA 1
ATOM 1186 C C . TYR A 1 146 ? -11.130 1.973 -0.922 1.00 97.75 146 TYR A C 1
ATOM 1188 O O . TYR A 1 146 ? -12.131 1.571 -0.330 1.00 97.75 146 TYR A O 1
ATOM 1196 N N . GLN A 1 147 ? -10.324 2.910 -0.415 1.00 96.69 147 GLN A N 1
ATOM 1197 C CA . GLN A 1 147 ? -10.472 3.447 0.933 1.00 96.69 147 GLN A CA 1
ATOM 1198 C C . GLN A 1 147 ? -11.751 4.270 1.095 1.00 96.69 147 GLN A C 1
ATOM 1200 O O . GLN A 1 147 ? -12.381 4.184 2.142 1.00 96.69 147 GLN A O 1
ATOM 1205 N N . CYS A 1 148 ? -12.176 5.026 0.079 1.00 96.88 148 CYS A N 1
ATOM 1206 C CA . CYS A 1 148 ? -13.469 5.709 0.083 1.00 96.88 148 CYS A CA 1
ATOM 1207 C C . CYS A 1 148 ? -14.606 4.707 0.307 1.00 96.88 148 CYS A C 1
ATOM 1209 O O . CYS A 1 148 ? -15.456 4.919 1.166 1.00 96.88 148 CYS A O 1
ATOM 1211 N N . ILE A 1 149 ? -14.610 3.592 -0.426 1.00 97.00 149 ILE A N 1
ATOM 1212 C CA . ILE A 1 149 ? -15.658 2.578 -0.288 1.00 97.00 149 ILE A CA 1
ATOM 1213 C C . ILE A 1 149 ? -15.606 1.962 1.116 1.00 97.00 149 ILE A C 1
ATOM 1215 O O . ILE A 1 149 ? -16.597 2.006 1.842 1.00 97.00 149 ILE A O 1
ATOM 1219 N N . THR A 1 150 ? -14.458 1.427 1.536 1.00 96.81 150 THR A N 1
ATOM 1220 C CA . THR A 1 150 ? -14.370 0.691 2.807 1.00 96.81 150 THR A CA 1
ATOM 1221 C C . THR A 1 150 ? -14.564 1.595 4.023 1.00 96.81 150 THR A C 1
ATOM 1223 O O . THR A 1 150 ? -15.274 1.217 4.952 1.00 96.81 150 THR A O 1
ATOM 1226 N N . TYR A 1 151 ? -14.012 2.811 4.026 1.00 95.88 151 TYR A N 1
ATOM 1227 C CA . TYR A 1 151 ? -14.096 3.732 5.165 1.00 95.88 151 TYR A CA 1
ATOM 1228 C C . TYR A 1 151 ? -15.531 4.186 5.444 1.00 95.88 151 TYR A C 1
ATOM 1230 O O . TYR A 1 151 ? -15.976 4.162 6.593 1.00 95.88 151 TYR A O 1
ATOM 1238 N N . PHE A 1 152 ? -16.274 4.561 4.396 1.00 95.25 152 PHE A N 1
ATOM 1239 C CA . PHE A 1 152 ? -17.647 5.038 4.553 1.00 95.25 152 PHE A CA 1
ATOM 1240 C C . PHE A 1 152 ? -18.638 3.897 4.802 1.00 95.25 152 PHE A C 1
ATOM 1242 O O . PHE A 1 152 ? -19.514 4.049 5.649 1.00 95.25 152 PHE A O 1
ATOM 1249 N N . LEU A 1 153 ? -18.496 2.739 4.139 1.00 95.62 153 LEU A N 1
ATOM 1250 C CA . LEU A 1 153 ? -19.403 1.603 4.368 1.00 95.62 153 LEU A CA 1
ATOM 1251 C C . LEU A 1 153 ? -19.246 1.008 5.776 1.00 95.62 153 LEU A C 1
ATOM 1253 O O . LEU A 1 153 ? -20.238 0.650 6.412 1.00 95.62 153 LEU A O 1
ATOM 1257 N N . THR A 1 154 ? -18.016 0.939 6.292 1.00 95.12 154 THR A N 1
ATOM 1258 C CA . THR A 1 154 ? -17.761 0.398 7.640 1.00 95.12 154 THR A CA 1
ATOM 1259 C C . THR A 1 154 ? -18.155 1.362 8.760 1.00 95.12 154 THR A C 1
ATOM 1261 O O . THR A 1 154 ? -18.184 0.963 9.921 1.00 95.12 154 THR A O 1
ATOM 1264 N N . GLY A 1 155 ? -18.516 2.608 8.438 1.00 92.94 155 GLY A N 1
ATOM 1265 C CA . GLY A 1 155 ? -18.962 3.597 9.419 1.00 92.94 155 GLY A CA 1
ATOM 1266 C C . GLY A 1 155 ? -17.837 4.109 10.319 1.00 92.94 155 GLY A C 1
ATOM 1267 O O . GLY A 1 155 ? -18.053 4.313 11.514 1.00 92.94 155 GLY A O 1
ATOM 1268 N N . GLN A 1 156 ? -16.626 4.281 9.775 1.00 93.56 156 GLN A N 1
ATOM 1269 C CA . GLN A 1 156 ? -15.529 4.921 10.510 1.00 93.56 156 GLN A CA 1
ATOM 1270 C C . GLN A 1 156 ? -15.854 6.396 10.820 1.00 93.56 156 GLN A C 1
ATOM 1272 O O . GLN A 1 156 ? -16.701 6.988 10.145 1.00 93.56 156 GLN A O 1
ATOM 1277 N N . PRO A 1 157 ? -15.184 7.021 11.812 1.00 90.75 157 PRO A N 1
ATOM 1278 C CA . PRO A 1 157 ? -15.440 8.412 12.180 1.00 90.75 157 PRO A CA 1
ATOM 1279 C C . PRO A 1 157 ? -15.390 9.348 10.958 1.00 90.75 157 PRO A C 1
ATOM 1281 O O . PRO A 1 157 ? -14.349 9.419 10.310 1.00 90.75 157 PRO A O 1
ATOM 1284 N N . PRO A 1 158 ? -16.454 10.103 10.628 1.00 88.44 158 PRO A N 1
ATOM 1285 C CA . PRO A 1 158 ? -16.531 10.902 9.400 1.00 88.44 158 PRO A CA 1
ATOM 1286 C C . PRO A 1 158 ? -15.737 12.222 9.497 1.00 88.44 158 PRO A C 1
ATOM 1288 O O . PRO A 1 158 ? -16.207 13.289 9.107 1.00 88.44 158 PRO A O 1
ATOM 1291 N N . VAL A 1 159 ? -14.521 12.166 10.040 1.00 91.50 159 VAL A N 1
ATOM 1292 C CA . VAL A 1 159 ? -13.609 13.303 10.181 1.00 91.50 159 VAL A CA 1
ATOM 1293 C C . VAL A 1 159 ? -12.629 13.280 9.015 1.00 91.50 159 VAL A C 1
ATOM 1295 O O . VAL A 1 159 ? -11.838 12.345 8.879 1.00 91.50 159 VAL A O 1
ATOM 1298 N N . PHE A 1 160 ? -12.649 14.329 8.186 1.00 91.31 160 PHE A N 1
ATOM 1299 C CA . PHE A 1 160 ? -11.809 14.422 6.984 1.00 91.31 160 PHE A CA 1
ATOM 1300 C C . PHE A 1 160 ? -10.322 14.201 7.282 1.00 91.31 160 PHE A C 1
ATOM 1302 O O . PHE A 1 160 ? -9.635 13.501 6.547 1.00 91.31 160 PHE A O 1
ATOM 1309 N N . GLU A 1 161 ? -9.829 14.763 8.384 1.00 92.31 161 GLU A N 1
ATOM 1310 C CA . GLU A 1 161 ? -8.427 14.633 8.771 1.00 92.31 161 GLU A CA 1
ATOM 1311 C C . GLU A 1 161 ? -8.049 13.178 9.099 1.00 92.31 161 GLU A C 1
ATOM 1313 O O . GLU A 1 161 ? -6.988 12.709 8.696 1.00 92.31 161 GLU A O 1
ATOM 1318 N N . SER A 1 162 ? -8.930 12.436 9.779 1.00 92.06 162 SER A N 1
ATOM 1319 C CA . SER A 1 162 ? -8.720 11.012 10.065 1.00 92.06 162 SER A CA 1
ATOM 1320 C C . SER A 1 162 ? -8.761 10.182 8.784 1.00 92.06 162 SER A C 1
ATOM 1322 O O . SER A 1 162 ? -7.883 9.349 8.572 1.00 92.06 162 SER A O 1
ATOM 1324 N N . PHE A 1 163 ? -9.716 10.455 7.889 1.00 94.81 163 PHE A N 1
ATOM 1325 C CA . PHE A 1 163 ? -9.778 9.817 6.573 1.00 94.81 163 PHE A CA 1
ATOM 1326 C C . PHE A 1 163 ? -8.506 10.068 5.748 1.00 94.81 163 PHE A C 1
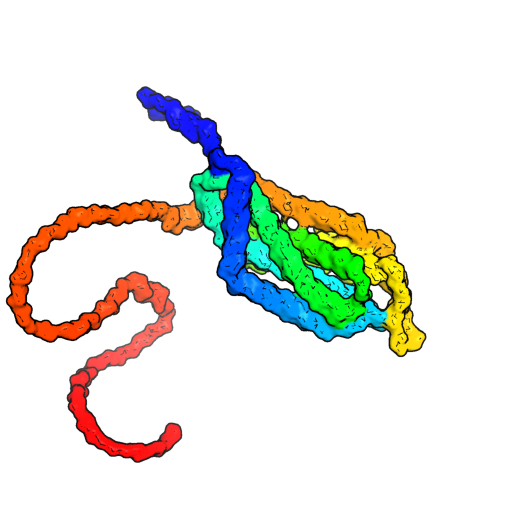ATOM 1328 O O . PHE A 1 163 ? -7.944 9.131 5.180 1.00 94.81 163 PHE A O 1
ATOM 1335 N N . ALA A 1 164 ? -8.023 11.312 5.704 1.00 95.44 164 ALA A N 1
ATOM 1336 C CA . ALA A 1 164 ? -6.831 11.687 4.950 1.00 95.44 164 ALA A CA 1
ATOM 1337 C C . ALA A 1 164 ? -5.567 11.002 5.494 1.00 95.44 164 ALA A C 1
ATOM 1339 O O . ALA A 1 164 ? -4.780 10.474 4.711 1.00 95.44 164 ALA A O 1
ATOM 1340 N N . LEU A 1 165 ? -5.388 10.954 6.819 1.00 94.69 165 LEU A N 1
ATOM 1341 C CA . LEU A 1 165 ? -4.230 10.306 7.444 1.00 94.69 165 LEU A CA 1
ATOM 1342 C C . LEU A 1 165 ? -4.258 8.777 7.291 1.00 94.69 165 LEU A C 1
ATOM 1344 O O . LEU A 1 165 ? -3.228 8.180 6.981 1.00 94.69 165 LEU A O 1
ATOM 1348 N N . VAL A 1 166 ? -5.425 8.142 7.449 1.00 95.50 166 VAL A N 1
ATOM 1349 C CA . VAL A 1 166 ? -5.578 6.694 7.208 1.00 95.50 166 VAL A CA 1
ATOM 1350 C C . VAL A 1 166 ? -5.322 6.366 5.738 1.00 95.50 166 VAL A C 1
ATOM 1352 O O . VAL A 1 166 ? -4.588 5.426 5.437 1.00 95.50 166 VAL A O 1
ATOM 1355 N N . SER A 1 167 ? -5.853 7.175 4.817 1.00 96.62 167 SER A N 1
ATOM 1356 C CA . SER A 1 167 ? -5.596 7.019 3.381 1.00 96.62 167 SER A CA 1
ATOM 1357 C C . SER A 1 167 ? -4.116 7.204 3.050 1.00 96.62 167 SER A C 1
ATOM 1359 O O . SER A 1 167 ? -3.571 6.450 2.251 1.00 96.62 167 SER A O 1
ATOM 1361 N N . LEU A 1 168 ? -3.436 8.161 3.687 1.00 96.44 168 LEU A N 1
ATOM 1362 C CA . LEU A 1 168 ? -2.001 8.371 3.510 1.00 96.44 168 LEU A CA 1
ATOM 1363 C C . LEU A 1 168 ? -1.191 7.152 3.971 1.00 96.44 168 LEU A C 1
ATOM 1365 O O . LEU A 1 168 ? -0.344 6.679 3.217 1.00 96.44 168 LEU A O 1
ATOM 1369 N N . LEU A 1 169 ? -1.476 6.601 5.156 1.00 96.44 169 LEU A N 1
ATOM 1370 C CA . LEU A 1 169 ? -0.834 5.368 5.628 1.00 96.44 169 LEU A CA 1
ATOM 1371 C C . LEU A 1 169 ? -1.071 4.204 4.662 1.00 96.44 169 LEU A C 1
ATOM 1373 O O . LEU A 1 169 ? -0.128 3.498 4.317 1.00 96.44 169 LEU A O 1
ATOM 1377 N N . ALA A 1 170 ? -2.304 4.040 4.180 1.00 97.12 170 ALA A N 1
ATOM 1378 C CA . ALA A 1 170 ? -2.672 3.014 3.211 1.00 97.12 170 ALA A CA 1
ATOM 1379 C C . ALA A 1 170 ? -1.929 3.168 1.868 1.00 97.12 170 ALA A C 1
ATOM 1381 O O . ALA A 1 170 ? -1.499 2.176 1.273 1.00 97.12 170 ALA A O 1
ATOM 1382 N N . ILE A 1 171 ? -1.735 4.402 1.390 1.00 96.62 171 ILE A N 1
ATOM 1383 C CA . ILE A 1 171 ? -0.964 4.699 0.174 1.00 96.62 171 ILE A CA 1
ATOM 1384 C C . ILE A 1 171 ? 0.504 4.321 0.371 1.00 96.62 171 ILE A C 1
ATOM 1386 O O . ILE A 1 171 ? 1.049 3.579 -0.443 1.00 96.62 171 ILE A O 1
ATOM 1390 N N . VAL A 1 172 ? 1.142 4.793 1.448 1.00 96.31 172 VAL A N 1
ATOM 1391 C CA . VAL A 1 172 ? 2.562 4.501 1.713 1.00 96.31 172 VAL A CA 1
ATOM 1392 C C . VAL A 1 172 ? 2.771 3.001 1.933 1.00 96.31 172 VAL A C 1
ATOM 1394 O O . VAL A 1 172 ? 3.727 2.435 1.410 1.00 96.31 172 VAL A O 1
ATOM 1397 N N . LEU A 1 173 ? 1.839 2.336 2.624 1.00 96.69 173 LEU A N 1
ATOM 1398 C CA . LEU A 1 173 ? 1.817 0.883 2.773 1.00 96.69 173 LEU A CA 1
ATOM 1399 C C . LEU A 1 173 ? 1.797 0.176 1.415 1.00 96.69 173 LEU A C 1
ATOM 1401 O O . LEU A 1 173 ? 2.562 -0.758 1.184 1.00 96.69 173 LEU A O 1
ATOM 1405 N N . SER A 1 174 ? 0.921 0.625 0.517 1.00 95.94 174 SER A N 1
ATOM 1406 C CA . SER A 1 174 ? 0.792 0.029 -0.810 1.00 95.94 174 SER A CA 1
ATOM 1407 C C . SER A 1 174 ? 2.061 0.228 -1.642 1.00 95.94 174 SER A C 1
ATOM 1409 O O . SER A 1 174 ? 2.478 -0.694 -2.334 1.00 95.94 174 SER A O 1
ATOM 1411 N N . ILE A 1 175 ? 2.702 1.399 -1.544 1.00 94.19 175 ILE A N 1
ATOM 1412 C CA . ILE A 1 175 ? 3.990 1.670 -2.200 1.00 94.19 175 ILE A CA 1
ATOM 1413 C C . ILE A 1 175 ? 5.071 0.733 -1.642 1.00 94.19 175 ILE A C 1
ATOM 1415 O O . ILE A 1 175 ? 5.737 0.065 -2.421 1.00 94.19 175 ILE A O 1
ATOM 1419 N N . ALA A 1 176 ? 5.183 0.585 -0.317 1.00 94.06 176 ALA A N 1
ATOM 1420 C CA . ALA A 1 176 ? 6.143 -0.339 0.297 1.00 94.06 176 ALA A CA 1
ATOM 1421 C C . ALA A 1 176 ? 5.932 -1.798 -0.155 1.00 94.06 176 ALA A C 1
ATOM 1423 O O . ALA A 1 176 ? 6.889 -2.499 -0.489 1.00 94.06 176 ALA A O 1
ATOM 1424 N N . ALA A 1 177 ? 4.676 -2.254 -0.206 1.00 94.19 177 ALA A N 1
ATOM 1425 C CA . ALA A 1 177 ? 4.325 -3.582 -0.706 1.00 94.19 177 ALA A CA 1
ATOM 1426 C C . ALA A 1 177 ? 4.669 -3.748 -2.196 1.00 94.19 177 ALA A C 1
ATOM 1428 O O . ALA A 1 177 ? 5.143 -4.806 -2.620 1.00 94.19 177 ALA A O 1
ATOM 1429 N N . GLN A 1 178 ? 4.477 -2.692 -2.987 1.00 92.81 178 GLN A N 1
ATOM 1430 C CA . GLN A 1 178 ? 4.856 -2.665 -4.390 1.00 92.81 178 GLN A CA 1
ATOM 1431 C C . GLN A 1 178 ? 6.369 -2.859 -4.564 1.00 92.81 178 GLN A C 1
ATOM 1433 O O . GLN A 1 178 ? 6.770 -3.675 -5.397 1.00 92.81 178 GLN A O 1
ATOM 1438 N N . SER A 1 179 ? 7.197 -2.177 -3.764 1.00 90.62 179 SER A N 1
ATOM 1439 C CA . SER A 1 179 ? 8.663 -2.293 -3.785 1.00 90.62 179 SER A CA 1
ATOM 1440 C C . SER A 1 179 ? 9.130 -3.722 -3.505 1.00 90.62 179 SER A C 1
ATOM 1442 O O . SER A 1 179 ? 10.019 -4.233 -4.187 1.00 90.62 179 SER A O 1
ATOM 1444 N N . VAL A 1 180 ? 8.498 -4.399 -2.538 1.00 89.94 180 VAL A N 1
ATOM 1445 C CA . VAL A 1 180 ? 8.759 -5.820 -2.250 1.00 89.94 180 VAL A CA 1
ATOM 1446 C C . VAL A 1 180 ? 8.412 -6.686 -3.462 1.00 89.94 180 VAL A C 1
ATOM 1448 O O . VAL A 1 180 ? 9.200 -7.548 -3.849 1.00 89.94 180 VAL A O 1
ATOM 1451 N N . GLY A 1 181 ? 7.273 -6.426 -4.110 1.00 90.50 181 GLY A N 1
ATOM 1452 C CA . GLY A 1 181 ? 6.877 -7.140 -5.323 1.00 90.50 181 GLY A CA 1
ATOM 1453 C C . GLY A 1 181 ? 7.842 -6.933 -6.493 1.00 90.50 181 GLY A C 1
ATOM 1454 O O . GLY A 1 181 ? 8.177 -7.896 -7.181 1.00 90.50 181 GLY A O 1
ATOM 1455 N N . VAL A 1 182 ? 8.364 -5.713 -6.671 1.00 88.31 182 VAL A N 1
ATOM 1456 C CA . VAL A 1 182 ? 9.403 -5.414 -7.671 1.00 88.31 182 VAL A CA 1
ATOM 1457 C C . VAL A 1 182 ? 10.689 -6.177 -7.361 1.00 88.31 182 VAL A C 1
ATOM 1459 O O . VAL A 1 182 ? 11.268 -6.774 -8.264 1.00 88.31 182 VAL A O 1
ATOM 1462 N N . ALA A 1 183 ? 11.122 -6.215 -6.097 1.00 86.81 183 ALA A N 1
ATOM 1463 C CA . ALA A 1 183 ? 12.325 -6.943 -5.700 1.00 86.81 183 ALA A CA 1
ATOM 1464 C C . ALA A 1 183 ? 12.212 -8.451 -5.992 1.00 86.81 183 ALA A C 1
ATOM 1466 O O . ALA A 1 183 ? 13.143 -9.046 -6.537 1.00 86.81 183 ALA A O 1
ATOM 1467 N N . VAL A 1 184 ? 11.062 -9.062 -5.688 1.00 87.38 184 VAL A N 1
ATOM 1468 C CA . VAL A 1 184 ? 10.805 -10.486 -5.964 1.00 87.38 184 VAL A CA 1
ATOM 1469 C C . VAL A 1 184 ? 10.696 -10.746 -7.468 1.00 87.38 184 VAL A C 1
ATOM 1471 O O . VAL A 1 184 ? 11.346 -11.658 -7.975 1.00 87.38 184 VAL A O 1
ATOM 1474 N N . GLY A 1 185 ? 9.929 -9.926 -8.192 1.00 86.06 185 GLY A N 1
ATOM 1475 C CA . GLY A 1 185 ? 9.735 -10.058 -9.639 1.00 86.06 185 GLY A CA 1
ATOM 1476 C C . GLY A 1 185 ? 11.001 -9.789 -10.459 1.00 86.06 185 GLY A C 1
ATOM 1477 O O . GLY A 1 185 ? 11.171 -10.348 -11.537 1.00 86.06 185 GLY A O 1
ATOM 1478 N N . ALA A 1 186 ? 11.924 -8.970 -9.955 1.00 83.75 186 ALA A N 1
ATOM 1479 C CA . ALA A 1 186 ? 13.211 -8.737 -10.606 1.00 83.75 186 ALA A CA 1
ATOM 1480 C C . ALA A 1 186 ? 14.219 -9.878 -10.390 1.00 83.75 186 ALA A C 1
ATOM 1482 O O . ALA A 1 186 ? 15.147 -10.025 -11.183 1.00 83.75 186 ALA A O 1
ATOM 1483 N N . SER A 1 187 ? 14.053 -10.663 -9.320 1.00 82.12 187 SER A N 1
ATOM 1484 C CA . SER A 1 187 ? 15.056 -11.632 -8.857 1.00 82.12 187 SER A CA 1
ATOM 1485 C C . SER A 1 187 ? 14.741 -13.084 -9.220 1.00 82.12 187 SER A C 1
ATOM 1487 O O . SER A 1 187 ? 15.570 -13.960 -8.998 1.00 82.12 187 SER A O 1
ATOM 1489 N N . ILE A 1 188 ? 13.532 -13.392 -9.684 1.00 82.19 188 ILE A N 1
ATOM 1490 C CA . ILE A 1 188 ? 13.072 -14.775 -9.860 1.00 82.19 188 ILE A CA 1
ATOM 1491 C C . ILE A 1 188 ? 12.260 -14.878 -11.154 1.00 82.19 188 ILE A C 1
ATOM 1493 O O . ILE A 1 188 ? 11.700 -13.893 -11.633 1.00 82.19 188 ILE A O 1
ATOM 1497 N N . ASP A 1 189 ? 12.194 -16.073 -11.743 1.00 82.69 189 ASP A N 1
ATOM 1498 C CA . ASP A 1 189 ? 11.321 -16.332 -12.882 1.00 82.69 189 ASP A CA 1
ATOM 1499 C C . ASP A 1 189 ? 9.836 -16.053 -12.545 1.00 82.69 189 ASP A C 1
ATOM 1501 O O . ASP A 1 189 ? 9.405 -16.275 -11.408 1.00 82.69 189 ASP A O 1
ATOM 1505 N N . PRO A 1 190 ? 9.024 -15.596 -13.518 1.00 84.31 190 PRO A N 1
ATOM 1506 C CA . PRO A 1 190 ? 7.657 -15.159 -13.246 1.00 84.31 190 PRO A CA 1
ATOM 1507 C C . PRO A 1 190 ? 6.756 -16.243 -12.640 1.00 84.31 190 PRO A C 1
ATOM 1509 O O . PRO A 1 190 ? 5.859 -15.919 -11.867 1.00 84.31 190 PRO A O 1
ATOM 1512 N N . GLN A 1 191 ? 6.970 -17.524 -12.968 1.00 88.50 191 GLN A N 1
ATOM 1513 C CA . GLN A 1 191 ? 6.136 -18.607 -12.437 1.00 88.50 191 GLN A CA 1
ATOM 1514 C C . GLN A 1 191 ? 6.412 -18.806 -10.949 1.00 88.50 191 GLN A C 1
ATOM 1516 O O . GLN A 1 191 ? 5.481 -18.828 -10.147 1.00 88.50 191 GLN A O 1
ATOM 1521 N N . THR A 1 192 ? 7.684 -18.884 -10.568 1.00 88.75 192 THR A N 1
ATOM 1522 C CA . THR A 1 192 ? 8.102 -19.041 -9.175 1.00 88.75 192 THR A CA 1
ATOM 1523 C C . THR A 1 192 ? 7.836 -17.772 -8.353 1.00 88.75 192 THR A C 1
ATOM 1525 O O . THR A 1 192 ? 7.423 -17.869 -7.196 1.00 88.75 192 THR A O 1
ATOM 1528 N N . ALA A 1 193 ? 7.992 -16.580 -8.939 1.00 87.12 193 ALA A N 1
ATOM 1529 C CA . ALA A 1 193 ? 7.754 -15.301 -8.265 1.00 87.12 193 ALA A CA 1
ATOM 1530 C C . ALA A 1 193 ? 6.303 -15.164 -7.760 1.00 87.12 193 ALA A C 1
ATOM 1532 O O . ALA A 1 193 ? 6.085 -14.717 -6.631 1.00 87.12 193 ALA A O 1
ATOM 1533 N N . VAL A 1 194 ? 5.318 -15.626 -8.542 1.00 90.25 194 VAL A N 1
ATOM 1534 C CA . VAL A 1 194 ? 3.892 -15.627 -8.158 1.00 90.25 194 VAL A CA 1
ATOM 1535 C C . VAL A 1 194 ? 3.617 -16.523 -6.942 1.00 90.25 194 VAL A C 1
ATOM 1537 O O . VAL A 1 194 ? 2.745 -16.200 -6.139 1.00 90.25 194 VAL A O 1
ATOM 1540 N N . PHE A 1 195 ? 4.376 -17.608 -6.751 1.00 90.94 195 PHE A N 1
ATOM 1541 C CA . PHE A 1 195 ? 4.264 -18.451 -5.554 1.00 90.94 195 PHE A CA 1
ATOM 1542 C C . PHE A 1 195 ? 5.018 -17.872 -4.353 1.00 90.94 195 PHE A C 1
ATOM 1544 O O . PHE A 1 195 ? 4.504 -17.890 -3.236 1.00 90.94 195 PHE A O 1
ATOM 1551 N N . ILE A 1 196 ? 6.227 -17.348 -4.566 1.00 89.19 196 ILE A N 1
ATOM 1552 C CA . ILE A 1 196 ? 7.087 -16.843 -3.488 1.00 89.19 196 ILE A CA 1
ATOM 1553 C C . ILE A 1 196 ? 6.560 -15.527 -2.905 1.00 89.19 196 ILE A C 1
ATOM 1555 O O . ILE A 1 196 ? 6.618 -15.344 -1.690 1.00 89.19 196 ILE A O 1
ATOM 1559 N N . GLY A 1 197 ? 6.010 -14.629 -3.729 1.00 89.19 197 GLY A N 1
ATOM 1560 C CA . GLY A 1 197 ? 5.527 -13.317 -3.284 1.00 89.19 197 GLY A CA 1
ATOM 1561 C C . GLY A 1 197 ? 4.546 -13.393 -2.102 1.00 89.19 197 GLY A C 1
ATOM 1562 O O . GLY A 1 197 ? 4.803 -12.791 -1.054 1.00 89.19 197 GLY A O 1
ATOM 1563 N N . PRO A 1 198 ? 3.454 -14.174 -2.194 1.00 90.94 198 PRO A N 1
ATOM 1564 C CA . PRO A 1 198 ? 2.537 -14.359 -1.074 1.00 90.94 198 PRO A CA 1
ATOM 1565 C C . PRO A 1 198 ? 3.196 -15.027 0.135 1.00 90.94 198 PRO A C 1
ATOM 1567 O O . PRO A 1 198 ? 2.986 -14.574 1.257 1.00 90.94 198 PRO A O 1
ATOM 1570 N N . ILE A 1 199 ? 4.034 -16.048 -0.077 1.00 92.50 199 ILE A N 1
ATOM 1571 C CA . ILE A 1 199 ? 4.718 -16.777 1.005 1.00 92.50 199 ILE A CA 1
ATOM 1572 C C . ILE A 1 199 ? 5.611 -15.843 1.830 1.00 92.50 199 ILE A C 1
ATOM 1574 O O . ILE A 1 199 ? 5.605 -15.929 3.055 1.00 92.50 199 ILE A O 1
ATOM 1578 N N . LEU A 1 200 ? 6.329 -14.917 1.188 1.00 90.25 200 LEU A N 1
ATOM 1579 C CA . LEU A 1 200 ? 7.151 -13.914 1.878 1.00 90.25 200 LEU A CA 1
ATOM 1580 C C . LEU A 1 200 ? 6.320 -12.895 2.663 1.00 90.25 200 LEU A C 1
ATOM 1582 O O . LEU A 1 200 ? 6.794 -12.335 3.650 1.00 90.25 200 LEU A O 1
ATOM 1586 N N . THR A 1 201 ? 5.079 -12.672 2.241 1.00 91.69 201 THR A N 1
ATOM 1587 C CA . THR A 1 201 ? 4.169 -11.723 2.886 1.00 91.69 201 THR A CA 1
ATOM 1588 C C . THR A 1 201 ? 3.506 -12.330 4.120 1.00 91.69 201 THR A C 1
ATOM 1590 O O . THR A 1 201 ? 3.270 -11.614 5.085 1.00 91.69 201 THR A O 1
ATOM 1593 N N . VAL A 1 202 ? 3.248 -13.645 4.154 1.00 92.75 202 VAL A N 1
ATOM 1594 C CA . VAL A 1 202 ? 2.577 -14.312 5.291 1.00 92.75 202 VAL A CA 1
ATOM 1595 C C . VAL A 1 202 ? 3.246 -14.024 6.647 1.00 92.75 202 VAL A C 1
ATOM 1597 O O . VAL A 1 202 ? 2.527 -13.638 7.567 1.00 92.75 202 VAL A O 1
ATOM 1600 N N . PRO A 1 203 ? 4.581 -14.117 6.818 1.00 89.69 203 PRO A N 1
ATOM 1601 C CA . PRO A 1 203 ? 5.226 -13.722 8.070 1.00 89.69 203 PRO A CA 1
ATOM 1602 C C . PRO A 1 203 ? 4.937 -12.266 8.455 1.00 89.69 203 PRO A C 1
ATOM 1604 O O . PRO A 1 203 ? 4.633 -11.984 9.610 1.00 89.69 203 PRO A O 1
ATOM 1607 N N . MET A 1 204 ? 4.942 -11.345 7.489 1.00 90.19 204 MET A N 1
ATOM 1608 C CA . MET A 1 204 ? 4.616 -9.934 7.730 1.00 90.19 204 MET A CA 1
ATOM 1609 C C . MET A 1 204 ? 3.167 -9.755 8.214 1.00 90.19 204 MET A C 1
ATOM 1611 O O . MET A 1 204 ? 2.889 -8.884 9.033 1.00 90.19 204 MET A O 1
ATOM 1615 N N . LEU A 1 205 ? 2.242 -10.603 7.753 1.00 93.12 205 LEU A N 1
ATOM 1616 C CA . LEU A 1 205 ? 0.853 -10.610 8.221 1.00 93.12 205 LEU A CA 1
ATOM 1617 C C . LEU A 1 205 ? 0.722 -11.096 9.668 1.00 93.12 205 LEU A C 1
ATOM 1619 O O . LEU A 1 205 ? -0.113 -10.573 10.404 1.00 93.12 205 LEU A O 1
ATOM 1623 N N . LEU A 1 206 ? 1.535 -12.079 10.064 1.00 91.56 206 LEU A N 1
ATOM 1624 C CA . LEU A 1 206 ? 1.535 -12.659 11.411 1.00 91.56 206 LEU A CA 1
ATOM 1625 C C . LEU A 1 206 ? 2.120 -11.701 12.453 1.00 91.56 206 LEU A C 1
ATOM 1627 O O . LEU A 1 206 ? 1.601 -11.596 13.562 1.00 91.56 206 LEU A O 1
ATOM 1631 N N . PHE A 1 207 ? 3.180 -10.979 12.088 1.00 88.81 207 PHE A N 1
ATOM 1632 C CA . PHE A 1 207 ? 3.973 -10.160 13.007 1.00 88.81 207 PHE A CA 1
ATOM 1633 C C . PHE A 1 207 ? 3.579 -8.672 13.035 1.00 88.81 207 PHE A C 1
ATOM 1635 O O . PHE A 1 207 ? 4.372 -7.831 13.452 1.00 88.81 207 PHE A O 1
ATOM 1642 N N . CYS A 1 208 ? 2.359 -8.314 12.621 1.00 88.56 208 CYS A N 1
ATOM 1643 C CA . CYS A 1 208 ? 1.919 -6.915 12.569 1.00 88.56 208 CYS A CA 1
ATOM 1644 C C . CYS A 1 208 ? 1.391 -6.336 13.898 1.00 88.56 208 CYS A C 1
ATOM 1646 O O . CYS A 1 208 ? 1.005 -5.171 13.930 1.00 88.56 208 CYS A O 1
ATOM 1648 N N . GLY A 1 209 ? 1.295 -7.146 14.958 1.00 83.44 209 GLY A N 1
ATOM 1649 C CA . GLY A 1 209 ? 0.782 -6.732 16.272 1.00 83.44 209 GLY A CA 1
ATOM 1650 C C . GLY A 1 209 ? -0.720 -6.955 16.507 1.00 83.44 209 GLY A C 1
ATOM 1651 O O . GLY A 1 209 ? -1.156 -6.859 17.645 1.00 83.44 209 GLY A O 1
ATOM 1652 N N . PHE A 1 210 ? -1.512 -7.297 15.479 1.00 89.69 210 PHE A N 1
ATOM 1653 C CA . PHE A 1 210 ? -2.943 -7.615 15.648 1.00 89.69 210 PHE A CA 1
ATOM 1654 C C . PHE A 1 210 ? -3.182 -9.068 1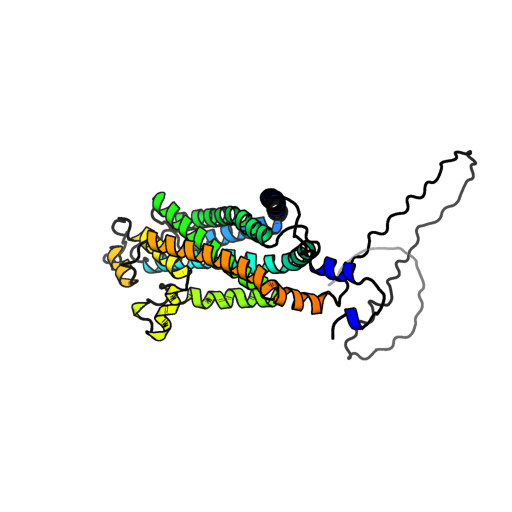6.084 1.00 89.69 210 PHE A C 1
ATOM 1656 O O . PHE A 1 210 ? -3.905 -9.319 17.042 1.00 89.69 210 PHE A O 1
ATOM 1663 N N . LEU A 1 211 ? -2.582 -10.033 15.376 1.00 88.62 211 LEU A N 1
ATOM 1664 C CA . LEU A 1 211 ? -2.788 -11.463 15.649 1.00 88.62 211 LEU A CA 1
ATOM 1665 C C . LEU A 1 211 ? -2.086 -11.917 16.934 1.00 88.62 211 LEU A C 1
ATOM 1667 O O . LEU A 1 211 ? -2.585 -12.784 17.644 1.00 88.62 211 LEU A O 1
ATOM 1671 N N . ILE A 1 212 ? -0.914 -11.344 17.210 1.00 87.25 212 ILE A N 1
ATOM 1672 C CA . ILE A 1 212 ? -0.117 -11.596 18.408 1.00 87.25 212 ILE A CA 1
ATOM 1673 C C . ILE A 1 212 ? 0.448 -10.251 18.865 1.00 87.25 212 ILE A C 1
ATOM 1675 O O . ILE A 1 212 ? 1.158 -9.594 18.099 1.00 87.25 212 ILE A O 1
ATOM 1679 N N . SER A 1 213 ? 0.160 -9.862 20.110 1.00 86.25 213 SER A N 1
ATOM 1680 C CA . SER A 1 213 ? 0.791 -8.694 20.736 1.00 86.25 213 SER A CA 1
ATOM 1681 C C . SER A 1 213 ? 2.298 -8.919 20.901 1.00 86.25 213 SER A C 1
ATOM 1683 O O . SER A 1 213 ? 2.756 -10.009 21.254 1.00 86.25 213 SER A O 1
ATOM 1685 N N . ILE A 1 214 ? 3.080 -7.859 20.688 1.00 84.75 214 ILE A N 1
ATOM 1686 C CA . ILE A 1 214 ? 4.548 -7.876 20.756 1.00 84.75 214 ILE A CA 1
ATOM 1687 C C . ILE A 1 214 ? 5.033 -8.261 22.161 1.00 84.75 214 ILE A C 1
ATOM 1689 O O . ILE A 1 214 ? 6.033 -8.967 22.288 1.00 84.75 214 ILE A O 1
ATOM 1693 N N . LYS A 1 215 ? 4.302 -7.869 23.214 1.00 86.12 215 LYS A N 1
ATOM 1694 C CA . LYS A 1 215 ? 4.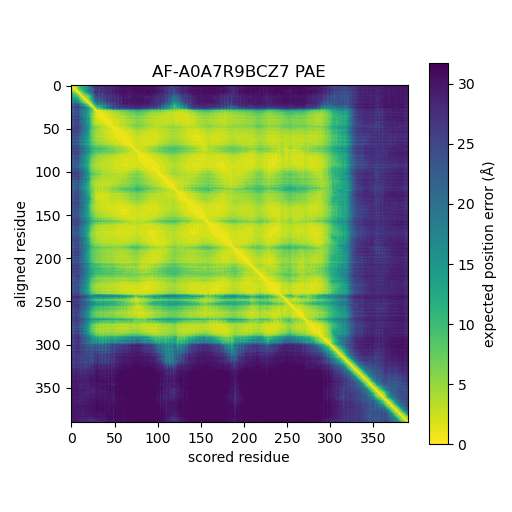655 -8.189 24.608 1.00 86.12 215 LYS A CA 1
ATOM 1695 C C . LYS A 1 215 ? 4.523 -9.679 24.918 1.00 86.12 215 LYS A C 1
ATOM 1697 O O . LYS A 1 215 ? 5.311 -10.218 25.690 1.00 86.12 215 LYS A O 1
ATOM 1702 N N . ASN A 1 216 ? 3.570 -10.349 24.271 1.00 87.62 216 ASN A N 1
ATOM 1703 C CA . ASN A 1 216 ? 3.301 -11.777 24.453 1.00 87.62 216 ASN A CA 1
ATOM 1704 C C . ASN A 1 216 ? 4.215 -12.670 23.596 1.00 87.62 216 ASN A C 1
ATOM 1706 O O . ASN A 1 216 ? 4.155 -13.897 23.680 1.00 87.62 216 ASN A O 1
ATOM 1710 N N . MET A 1 217 ? 5.069 -12.072 22.764 1.00 89.44 217 MET A N 1
ATOM 1711 C CA . MET A 1 217 ? 5.978 -12.791 21.884 1.00 89.44 217 MET A CA 1
ATOM 1712 C C . MET A 1 217 ? 7.252 -13.215 22.627 1.00 89.44 217 MET A C 1
ATOM 1714 O O . MET A 1 217 ? 7.817 -12.414 23.380 1.00 89.44 217 MET A O 1
ATOM 1718 N N . PRO A 1 218 ? 7.774 -14.435 22.395 1.00 90.94 218 PRO A N 1
ATOM 1719 C CA . PRO A 1 218 ? 9.041 -14.841 22.986 1.00 90.94 218 PRO A CA 1
ATOM 1720 C C . PRO A 1 218 ? 10.182 -13.909 22.552 1.00 90.94 218 PRO A C 1
ATOM 1722 O O . PRO A 1 218 ? 10.266 -13.514 21.388 1.00 90.94 218 PRO A O 1
ATOM 1725 N N . THR A 1 219 ? 11.097 -13.600 23.476 1.00 90.06 219 THR A N 1
ATOM 1726 C CA . THR A 1 219 ? 12.149 -12.575 23.319 1.00 90.06 219 THR A CA 1
ATOM 1727 C C . THR A 1 219 ? 12.982 -12.728 22.044 1.00 90.06 219 THR A C 1
ATOM 1729 O O . THR A 1 219 ? 13.360 -11.739 21.426 1.00 90.06 219 THR A O 1
ATOM 1732 N N . TYR A 1 220 ? 13.223 -13.961 21.592 1.00 91.44 220 TYR A N 1
ATOM 1733 C CA . TYR A 1 220 ? 14.003 -14.225 20.381 1.00 91.44 220 TYR A CA 1
ATOM 1734 C C . TYR A 1 220 ? 13.278 -13.880 19.066 1.00 91.44 220 TYR A C 1
ATOM 1736 O O . TYR A 1 220 ? 13.944 -13.774 18.039 1.00 91.44 220 TYR A O 1
ATOM 1744 N N . MET A 1 221 ? 11.950 -13.700 19.065 1.00 89.06 221 MET A N 1
ATOM 1745 C CA . MET A 1 221 ? 11.173 -13.282 17.883 1.00 89.06 221 MET A CA 1
ATOM 1746 C C . MET A 1 221 ? 10.768 -11.801 17.912 1.00 89.06 221 MET A C 1
ATOM 1748 O O . MET A 1 221 ? 10.313 -11.283 16.895 1.00 89.06 221 MET A O 1
ATOM 1752 N N . GLN A 1 222 ? 10.961 -11.096 19.033 1.00 89.12 222 GLN A N 1
ATOM 1753 C CA . GLN A 1 222 ? 10.479 -9.718 19.216 1.00 89.12 222 GLN A CA 1
ATOM 1754 C C . GLN A 1 222 ? 11.060 -8.706 18.218 1.00 89.12 222 GLN A C 1
ATOM 1756 O O . GLN A 1 222 ? 10.473 -7.650 18.023 1.00 89.12 222 GLN A O 1
ATOM 1761 N N . TRP A 1 223 ? 12.173 -9.010 17.546 1.00 90.00 223 TRP A N 1
ATOM 1762 C CA . TRP A 1 223 ? 12.757 -8.141 16.519 1.00 90.00 223 TRP A CA 1
ATOM 1763 C C . TRP A 1 223 ? 11.998 -8.177 15.177 1.00 90.00 223 TRP A C 1
ATOM 1765 O O . TRP A 1 223 ? 12.063 -7.211 14.419 1.00 90.00 223 TRP A O 1
ATOM 1775 N N . ILE A 1 224 ? 11.259 -9.255 14.876 1.00 90.56 224 ILE A N 1
ATOM 1776 C CA . ILE A 1 224 ? 10.596 -9.460 13.573 1.00 90.56 224 ILE A CA 1
ATOM 1777 C C . ILE A 1 224 ? 9.492 -8.416 13.302 1.00 90.56 224 ILE A C 1
ATOM 1779 O O . ILE A 1 224 ? 9.467 -7.853 12.199 1.00 90.56 224 ILE A O 1
ATOM 1783 N N . PRO A 1 225 ? 8.610 -8.080 14.269 1.00 90.38 225 PRO A N 1
ATOM 1784 C CA . PRO A 1 225 ? 7.624 -7.013 14.095 1.00 90.38 225 PRO A CA 1
ATOM 1785 C C . PRO A 1 225 ? 8.231 -5.663 13.687 1.00 90.38 225 PRO A C 1
ATOM 1787 O O . PRO A 1 225 ? 7.632 -4.949 12.890 1.00 90.38 225 PRO A O 1
ATOM 1790 N N . TYR A 1 226 ? 9.435 -5.317 14.157 1.00 89.69 226 TYR A N 1
ATOM 1791 C CA . TYR A 1 226 ? 10.083 -4.036 13.829 1.00 89.69 226 TYR A CA 1
ATOM 1792 C C . TYR A 1 226 ? 10.594 -3.950 12.382 1.00 89.69 226 TYR A C 1
ATOM 1794 O O . TYR A 1 226 ? 10.838 -2.861 11.874 1.00 89.69 226 TYR A O 1
ATOM 1802 N N . ILE A 1 227 ? 10.739 -5.078 11.687 1.00 89.56 227 ILE A N 1
ATOM 1803 C CA . ILE A 1 227 ? 11.084 -5.109 10.253 1.00 89.56 227 ILE A CA 1
ATOM 1804 C C . ILE A 1 227 ? 9.813 -5.121 9.388 1.00 89.56 227 ILE A C 1
ATOM 1806 O O . ILE A 1 227 ? 9.841 -4.847 8.189 1.00 89.56 227 ILE A O 1
ATOM 1810 N N . THR A 1 228 ? 8.671 -5.422 9.998 1.00 92.50 228 THR A N 1
ATOM 1811 C CA . THR A 1 228 ? 7.400 -5.597 9.307 1.00 92.50 228 THR A CA 1
ATOM 1812 C C . THR A 1 228 ? 6.728 -4.248 9.071 1.00 92.50 228 THR A C 1
ATOM 1814 O O . THR A 1 228 ? 6.183 -3.636 9.984 1.00 92.50 228 THR A O 1
ATOM 1817 N N . TYR A 1 229 ? 6.689 -3.792 7.820 1.00 93.56 229 TYR A N 1
ATOM 1818 C CA . TYR A 1 229 ? 6.077 -2.506 7.469 1.00 93.56 229 TYR A CA 1
ATOM 1819 C C . TYR A 1 229 ? 4.557 -2.448 7.739 1.00 93.56 229 TYR A C 1
ATOM 1821 O O . TYR A 1 229 ? 4.024 -1.383 8.052 1.00 93.56 229 TYR A O 1
ATOM 1829 N N . LEU A 1 230 ? 3.857 -3.593 7.701 1.00 95.25 230 LEU A N 1
ATOM 1830 C CA . LEU A 1 230 ? 2.432 -3.682 8.050 1.00 95.25 230 LEU A CA 1
ATOM 1831 C C . LEU A 1 230 ? 2.158 -3.299 9.515 1.00 95.25 230 LEU A C 1
ATOM 1833 O O . LEU A 1 230 ? 1.115 -2.707 9.785 1.00 95.25 230 LEU A O 1
ATOM 1837 N N . LYS A 1 231 ? 3.090 -3.572 10.442 1.00 94.06 231 LYS A N 1
ATOM 1838 C CA . LYS A 1 231 ? 2.978 -3.165 11.853 1.00 94.06 231 LYS A CA 1
ATOM 1839 C C . LYS A 1 231 ? 2.742 -1.661 11.949 1.00 94.06 231 LYS A C 1
ATOM 1841 O O . LYS A 1 231 ? 1.747 -1.218 12.508 1.00 94.06 231 LYS A O 1
ATOM 1846 N N . TYR A 1 232 ? 3.628 -0.877 11.339 1.00 94.75 232 TYR A N 1
ATOM 1847 C CA . TYR A 1 232 ? 3.578 0.583 11.404 1.00 94.75 232 TYR A CA 1
ATOM 1848 C C . TYR A 1 232 ? 2.306 1.156 10.759 1.00 94.75 232 TYR A C 1
ATOM 1850 O O . TYR A 1 232 ? 1.715 2.096 11.290 1.00 94.75 232 TYR A O 1
ATOM 1858 N N . ALA A 1 233 ? 1.837 0.567 9.653 1.00 95.81 233 ALA A N 1
ATOM 1859 C CA . ALA A 1 233 ? 0.578 0.972 9.027 1.00 95.81 233 ALA A CA 1
ATOM 1860 C C . ALA A 1 233 ? -0.643 0.673 9.916 1.00 95.81 233 ALA A C 1
ATOM 1862 O O . ALA A 1 233 ? -1.525 1.525 10.062 1.00 95.81 233 ALA A O 1
ATOM 1863 N N . TYR A 1 234 ? -0.683 -0.512 10.533 1.00 95.25 234 TYR A N 1
ATOM 1864 C CA . TYR A 1 234 ? -1.772 -0.929 11.412 1.00 95.25 234 TYR A CA 1
ATOM 1865 C C . TYR A 1 234 ? -1.809 -0.106 12.707 1.00 95.25 234 TYR A C 1
ATOM 1867 O O . TYR A 1 234 ? -2.822 0.530 12.992 1.00 95.25 234 TYR A O 1
ATOM 1875 N N . GLU A 1 235 ? -0.694 -0.022 13.437 1.00 94.62 235 GLU A N 1
ATOM 1876 C CA . GLU A 1 235 ? -0.588 0.768 14.671 1.00 94.62 235 GLU A CA 1
ATOM 1877 C C . GLU A 1 235 ? -0.900 2.251 14.429 1.00 94.62 235 GLU A C 1
ATOM 1879 O O . GLU A 1 235 ? -1.637 2.868 15.197 1.00 94.62 235 GLU A O 1
ATOM 1884 N N . GLY A 1 236 ? -0.397 2.825 13.328 1.00 95.00 236 GLY A N 1
ATOM 1885 C CA . GLY A 1 236 ? -0.703 4.201 12.941 1.00 95.00 236 GLY A CA 1
ATOM 1886 C C . GLY A 1 236 ? -2.194 4.417 12.665 1.00 95.00 236 GLY A C 1
ATOM 1887 O O . GLY A 1 236 ? -2.762 5.414 13.104 1.00 95.00 236 GLY A O 1
ATOM 1888 N N . THR A 1 237 ? -2.846 3.464 11.995 1.00 95.25 237 THR A N 1
ATOM 1889 C CA . THR A 1 237 ? -4.290 3.519 11.707 1.00 95.25 237 THR A CA 1
ATOM 1890 C C . THR A 1 237 ? -5.117 3.438 12.988 1.00 95.25 237 THR A C 1
ATOM 1892 O O . THR A 1 237 ? -6.047 4.224 13.168 1.00 95.25 237 THR A O 1
ATOM 1895 N N . MET A 1 238 ? -4.750 2.538 13.902 1.00 94.44 238 MET A N 1
ATOM 1896 C CA . MET A 1 238 ? -5.408 2.388 15.201 1.00 94.44 238 MET A CA 1
ATOM 1897 C C . MET A 1 238 ? -5.268 3.652 16.056 1.00 94.44 238 MET A C 1
ATOM 1899 O O . MET A 1 238 ? -6.263 4.136 16.594 1.00 94.44 238 MET A O 1
ATOM 1903 N N . ALA A 1 239 ? -4.074 4.251 16.095 1.00 93.81 239 ALA A N 1
ATOM 1904 C CA . ALA A 1 239 ? -3.842 5.523 16.774 1.00 93.81 239 ALA A CA 1
ATOM 1905 C C . ALA A 1 239 ? -4.717 6.655 16.199 1.00 93.81 239 ALA A C 1
ATOM 1907 O O . ALA A 1 239 ? -5.354 7.391 16.950 1.00 93.81 239 ALA A O 1
ATOM 1908 N N . ILE A 1 240 ? -4.832 6.769 14.869 1.00 93.56 240 ILE A N 1
ATOM 1909 C CA . ILE A 1 240 ? -5.672 7.804 14.234 1.00 93.56 240 ILE A CA 1
ATOM 1910 C C . ILE A 1 240 ? -7.161 7.610 14.549 1.00 93.56 240 ILE A C 1
ATOM 1912 O O . ILE A 1 240 ? -7.871 8.593 14.762 1.00 93.56 240 ILE A O 1
ATOM 1916 N N . ILE A 1 241 ? -7.650 6.366 14.551 1.00 92.50 241 ILE A N 1
ATOM 1917 C CA . ILE A 1 241 ? -9.081 6.074 14.710 1.00 92.50 241 ILE A CA 1
ATOM 1918 C C . ILE A 1 241 ? -9.523 6.146 16.174 1.00 92.50 241 ILE A C 1
ATOM 1920 O O . ILE A 1 241 ? -10.623 6.631 16.435 1.00 92.50 241 ILE A O 1
ATOM 1924 N N . TYR A 1 242 ? -8.701 5.681 17.118 1.00 91.12 242 TYR A N 1
ATOM 1925 C CA . TYR A 1 242 ? -9.109 5.530 18.518 1.00 91.12 242 TYR A CA 1
ATOM 1926 C C . TYR A 1 242 ? -8.507 6.568 19.475 1.00 91.12 242 TYR A C 1
ATOM 1928 O O . TYR A 1 242 ? -9.178 6.927 20.435 1.00 91.12 242 TYR A O 1
ATOM 1936 N N . GLN A 1 243 ? -7.309 7.113 19.227 1.00 84.94 243 GLN A N 1
ATOM 1937 C CA . GLN A 1 243 ? -6.669 8.056 20.167 1.00 84.94 243 GLN A CA 1
ATOM 1938 C C . GLN A 1 243 ? -6.962 9.534 19.870 1.00 84.94 243 GLN A C 1
ATOM 1940 O O . GLN A 1 243 ? -6.644 10.410 20.672 1.00 84.94 243 GLN A O 1
ATOM 1945 N N . LYS A 1 244 ? -7.559 9.858 18.718 1.00 80.56 244 LYS A N 1
ATOM 1946 C CA . LYS A 1 244 ? -7.707 11.246 18.258 1.00 80.56 244 LYS A CA 1
ATOM 1947 C C . LYS A 1 244 ? -8.914 11.981 18.859 1.00 80.56 244 LYS A C 1
ATOM 1949 O O . LYS A 1 244 ? -9.703 12.583 18.134 1.00 80.56 244 LYS A O 1
ATOM 1954 N N . GLY A 1 245 ? -9.070 11.917 20.182 1.00 71.25 245 GLY A N 1
ATOM 1955 C CA . GLY A 1 245 ? -10.168 12.577 20.899 1.00 71.25 245 GLY A CA 1
ATOM 1956 C C . GLY A 1 245 ? -11.549 12.040 20.516 1.00 71.25 245 GLY A C 1
ATOM 1957 O O . GLY A 1 245 ? -12.525 12.789 20.490 1.00 71.25 245 GLY A O 1
ATOM 1958 N N . ARG A 1 246 ? -11.625 10.752 20.162 1.00 80.31 246 ARG A N 1
ATOM 1959 C CA . ARG A 1 246 ? -12.889 10.075 19.885 1.00 80.31 246 ARG A CA 1
ATOM 1960 C C . ARG A 1 246 ? -13.662 9.917 21.198 1.00 80.31 246 ARG A C 1
ATOM 1962 O O . ARG A 1 246 ? -13.087 9.475 22.186 1.00 80.31 246 ARG A O 1
ATOM 1969 N N . GLY A 1 247 ? -14.941 10.295 21.202 1.00 84.19 247 GLY A N 1
ATOM 1970 C CA . GLY A 1 247 ? -15.827 10.049 22.343 1.00 84.19 247 GLY A CA 1
ATOM 1971 C C . GLY A 1 247 ? -16.121 8.560 22.544 1.00 84.19 247 GLY A C 1
ATOM 1972 O O . GLY A 1 247 ? -15.662 7.715 21.772 1.00 84.19 247 GLY A O 1
ATOM 1973 N N . ASP A 1 248 ? -16.917 8.255 23.567 1.00 88.06 248 ASP A N 1
ATOM 1974 C CA . ASP A 1 248 ? -17.382 6.893 23.837 1.00 88.06 248 ASP A CA 1
ATOM 1975 C C . ASP A 1 248 ? -18.065 6.274 22.610 1.00 88.06 248 ASP A C 1
ATOM 1977 O O . ASP A 1 248 ? -18.821 6.933 21.892 1.00 88.06 248 ASP A O 1
ATOM 1981 N N . LEU A 1 249 ? -17.800 4.987 22.391 1.00 91.06 249 LEU A N 1
ATOM 1982 C CA . LEU A 1 249 ? -18.442 4.192 21.351 1.00 91.06 249 LEU A CA 1
ATOM 1983 C C . LEU A 1 249 ? -19.893 3.868 21.735 1.00 91.06 249 LEU A C 1
ATOM 1985 O O . LEU A 1 249 ? -20.224 3.705 22.916 1.00 91.06 249 LEU A O 1
ATOM 1989 N N . ASP A 1 250 ? -20.752 3.722 20.727 1.00 91.25 250 ASP A N 1
ATOM 1990 C CA . ASP A 1 250 ? -22.155 3.375 20.930 1.00 91.25 250 ASP A CA 1
ATOM 1991 C C . ASP A 1 250 ? -22.264 1.936 21.443 1.00 91.25 250 ASP A C 1
ATOM 1993 O O . ASP A 1 250 ? -21.622 1.015 20.932 1.00 91.25 250 ASP A O 1
ATOM 1997 N N . CYS A 1 251 ? -23.097 1.734 22.460 1.00 91.38 251 CYS A N 1
ATOM 1998 C CA . CYS A 1 251 ? -23.310 0.441 23.095 1.00 91.38 251 CYS A CA 1
ATOM 1999 C C . CYS A 1 251 ? -24.814 0.169 23.187 1.00 91.38 251 CYS A C 1
ATOM 2001 O O . CYS A 1 251 ? -25.537 0.911 23.850 1.00 91.38 251 CYS A O 1
ATOM 2003 N N . GLU A 1 252 ? -25.282 -0.883 22.512 1.00 87.56 252 GLU A N 1
ATOM 2004 C CA . GLU A 1 252 ? -26.690 -1.313 22.557 1.00 87.56 252 GLU A CA 1
ATOM 2005 C C . GLU A 1 252 ? -26.995 -2.158 23.805 1.00 87.56 252 GLU A C 1
ATOM 2007 O O . GLU A 1 252 ? -28.132 -2.207 24.275 1.00 87.56 252 GLU A O 1
ATOM 2012 N N . GLN A 1 253 ? -25.976 -2.815 24.363 1.00 88.44 253 GLN A N 1
ATOM 2013 C CA . GLN A 1 253 ? -26.087 -3.644 25.559 1.00 88.44 253 GLN A CA 1
ATOM 2014 C C . GLN A 1 253 ? -25.956 -2.810 26.847 1.00 88.44 253 GLN A C 1
ATOM 2016 O O . GLN A 1 253 ? -25.353 -1.740 26.845 1.00 88.44 253 GLN A O 1
ATOM 2021 N N . PRO A 1 254 ? -26.471 -3.291 27.995 1.00 86.62 254 PRO A N 1
ATOM 2022 C CA . PRO A 1 254 ? -26.330 -2.581 29.270 1.00 86.62 254 PRO A CA 1
ATOM 2023 C C . PRO A 1 254 ? -24.871 -2.447 29.742 1.00 86.62 254 PRO A C 1
ATOM 2025 O O . PRO A 1 254 ? -24.571 -1.578 30.558 1.00 86.62 254 PRO A O 1
ATOM 2028 N N . TYR A 1 255 ? -23.964 -3.290 29.240 1.00 88.31 255 TYR A N 1
ATOM 2029 C CA . TYR A 1 255 ? -22.535 -3.235 29.533 1.00 88.31 255 TYR A CA 1
ATOM 2030 C C . TYR A 1 255 ? -21.718 -3.523 28.269 1.00 88.31 255 TYR A C 1
ATOM 2032 O O . TYR A 1 255 ? -21.864 -4.585 27.671 1.00 88.31 255 TYR A O 1
ATOM 2040 N N . CYS A 1 256 ? -20.817 -2.604 27.910 1.00 90.75 256 CYS A N 1
ATOM 2041 C CA . CYS A 1 256 ? -19.773 -2.836 26.914 1.00 90.75 256 CYS A CA 1
ATOM 2042 C C . CYS A 1 256 ? -18.411 -2.565 27.545 1.00 90.75 256 CYS A C 1
ATOM 2044 O O . CYS A 1 256 ? -18.150 -1.454 28.006 1.00 90.75 256 CYS A O 1
ATOM 2046 N N . HIS A 1 257 ? -17.536 -3.569 27.525 1.00 89.38 257 HIS A N 1
ATOM 2047 C CA . HIS A 1 257 ? -16.178 -3.443 28.052 1.00 89.38 257 HIS A CA 1
ATOM 2048 C C . HIS A 1 257 ? -15.359 -2.401 27.268 1.00 89.38 257 HIS A C 1
ATOM 2050 O O . HIS A 1 257 ? -14.714 -1.539 27.855 1.00 89.38 257 HIS A O 1
ATOM 2056 N N . PHE A 1 258 ? -15.486 -2.402 25.938 1.00 91.50 258 PHE A N 1
ATOM 2057 C CA . PHE A 1 258 ? -14.767 -1.503 25.029 1.00 91.50 258 PHE A CA 1
ATOM 2058 C C . PHE A 1 258 ? -15.517 -0.202 24.731 1.00 91.50 258 PHE A C 1
ATOM 2060 O O . PHE A 1 258 ? -15.421 0.331 23.631 1.00 91.50 258 PHE A O 1
ATOM 2067 N N . LYS A 1 259 ? -16.310 0.310 25.681 1.00 90.25 259 LYS A N 1
ATOM 2068 C CA . LYS A 1 259 ? -17.025 1.581 25.488 1.00 90.25 259 LYS A CA 1
ATOM 2069 C C . LYS A 1 259 ? -16.056 2.758 25.328 1.00 90.25 259 LYS A C 1
ATOM 2071 O O . LYS A 1 259 ? -16.257 3.595 24.452 1.00 90.25 259 LYS A O 1
ATOM 2076 N N . SER A 1 260 ? -15.006 2.790 26.151 1.00 90.88 260 SER A N 1
ATOM 2077 C CA . SER A 1 260 ? -13.924 3.766 26.018 1.00 90.88 260 SER A CA 1
ATOM 2078 C C . SER A 1 260 ? -12.870 3.257 25.023 1.00 90.88 260 SER A C 1
ATOM 2080 O O . SER A 1 260 ? -12.365 2.140 25.194 1.00 90.88 260 SER A O 1
ATOM 2082 N N . PRO A 1 261 ? -12.489 4.066 24.016 1.00 90.81 261 PRO A N 1
ATOM 2083 C CA . PRO A 1 261 ? -11.389 3.761 23.101 1.00 90.81 261 PRO A CA 1
ATOM 2084 C C . PRO A 1 261 ? -10.052 3.473 23.796 1.00 90.81 261 PRO A C 1
ATOM 2086 O O . PRO A 1 261 ? -9.262 2.682 23.289 1.00 90.81 261 PRO A O 1
ATOM 2089 N N . GLU A 1 262 ? -9.793 4.092 24.950 1.00 89.75 262 GLU A N 1
ATOM 2090 C CA . GLU A 1 262 ? -8.527 3.958 25.685 1.00 89.75 262 GLU A CA 1
ATOM 2091 C C . GLU A 1 262 ? -8.342 2.536 26.222 1.00 89.75 262 GLU A C 1
ATOM 2093 O O . GLU A 1 262 ? -7.292 1.932 26.012 1.00 89.75 262 GLU A O 1
ATOM 2098 N N . VAL A 1 263 ? -9.403 1.968 26.807 1.00 90.81 263 VAL A N 1
ATOM 2099 C CA . VAL A 1 263 ? -9.428 0.583 27.309 1.00 90.81 263 VAL A CA 1
ATOM 2100 C C . VAL A 1 263 ? -9.205 -0.403 26.163 1.00 90.81 263 VAL A C 1
ATOM 2102 O O . VAL A 1 263 ? -8.473 -1.378 26.299 1.00 90.81 263 VAL A O 1
ATOM 2105 N N . PHE A 1 264 ? -9.797 -0.133 24.997 1.00 92.19 264 PHE A N 1
ATOM 2106 C CA . PHE A 1 264 ? -9.605 -0.983 23.826 1.00 92.19 264 PHE A CA 1
ATOM 2107 C C . PHE A 1 264 ? -8.166 -0.941 23.290 1.00 92.19 264 PHE A C 1
ATOM 2109 O O . PHE A 1 264 ? -7.625 -1.964 22.874 1.00 92.19 264 PHE A O 1
ATOM 2116 N N . MET A 1 265 ? -7.527 0.230 23.314 1.00 90.88 265 MET A N 1
ATOM 2117 C CA . MET A 1 265 ? -6.124 0.371 22.918 1.00 90.88 265 MET A CA 1
ATOM 2118 C C . MET A 1 265 ? -5.167 -0.274 23.929 1.00 90.88 265 MET A C 1
ATOM 2120 O O . MET A 1 265 ? -4.121 -0.773 23.519 1.00 90.88 265 MET A O 1
ATOM 2124 N N . GLU A 1 266 ? -5.515 -0.288 25.218 1.00 90.81 266 GLU A N 1
ATOM 2125 C CA . GLU A 1 266 ? -4.777 -1.014 26.259 1.00 90.81 266 GLU A CA 1
ATOM 2126 C C . GLU A 1 266 ? -4.834 -2.528 26.047 1.00 90.81 266 GLU A C 1
ATOM 2128 O O . GLU A 1 266 ? -3.787 -3.169 26.035 1.00 90.81 266 GLU A O 1
ATOM 2133 N N . GLU A 1 267 ? -6.015 -3.075 25.751 1.00 90.12 267 GLU A N 1
ATOM 2134 C CA . GLU A 1 267 ? -6.189 -4.505 25.456 1.00 90.12 267 GLU A CA 1
ATOM 2135 C C . GLU A 1 267 ? -5.383 -4.957 24.224 1.00 90.12 267 GLU A C 1
ATOM 2137 O O . GLU A 1 267 ? -4.855 -6.067 24.179 1.00 90.12 267 GLU A O 1
ATOM 2142 N N . LEU A 1 268 ? -5.254 -4.089 23.215 1.00 89.88 268 LEU A N 1
ATOM 2143 C CA . LEU A 1 268 ? -4.448 -4.362 22.020 1.00 89.88 268 LEU A CA 1
ATOM 2144 C C . LEU A 1 268 ? -2.948 -4.066 22.198 1.00 89.88 268 LEU A C 1
ATOM 2146 O O . LEU A 1 268 ? -2.193 -4.241 21.243 1.00 89.88 268 LEU A O 1
ATOM 2150 N N . ASP A 1 269 ? -2.500 -3.622 23.379 1.00 90.00 269 ASP A N 1
ATOM 2151 C CA . ASP A 1 269 ? -1.124 -3.179 23.647 1.00 90.00 269 ASP A CA 1
ATOM 2152 C C . ASP A 1 269 ? -0.643 -2.021 22.739 1.00 90.00 269 ASP A C 1
ATOM 2154 O O . ASP A 1 269 ? 0.540 -1.907 22.413 1.00 90.00 269 ASP A O 1
ATOM 2158 N N . LEU A 1 270 ? -1.555 -1.125 22.344 1.00 88.44 270 LEU A N 1
ATOM 2159 C CA . LEU A 1 270 ? -1.304 -0.009 21.418 1.00 88.44 270 LEU A CA 1
ATOM 2160 C C . LEU A 1 270 ? -1.335 1.379 22.082 1.00 88.44 270 LEU A C 1
ATOM 2162 O O . LEU A 1 270 ? -1.439 2.393 21.391 1.00 88.44 270 LEU A O 1
ATOM 2166 N N . THR A 1 271 ? -1.242 1.466 23.407 1.00 82.06 271 THR A N 1
ATOM 2167 C CA . THR A 1 271 ? -1.327 2.741 24.149 1.00 82.06 271 THR A CA 1
ATOM 2168 C C . THR A 1 271 ? -0.226 3.736 23.779 1.00 82.06 271 THR A C 1
ATOM 2170 O O . THR A 1 271 ? -0.482 4.933 23.701 1.00 82.06 271 THR A O 1
ATOM 2173 N N . GLU A 1 272 ? 0.980 3.251 23.484 1.00 81.00 272 GLU A N 1
ATOM 2174 C CA . GLU A 1 272 ? 2.132 4.079 23.096 1.00 81.00 272 GLU A CA 1
ATOM 2175 C C . GLU A 1 272 ? 2.208 4.352 21.583 1.00 81.00 272 GLU A C 1
ATOM 2177 O O . GLU A 1 272 ? 3.128 5.022 21.110 1.00 81.00 272 GLU A O 1
ATOM 2182 N N . ALA A 1 273 ? 1.267 3.828 20.791 1.00 82.56 273 ALA A N 1
ATOM 2183 C CA . ALA A 1 273 ? 1.302 3.979 19.343 1.00 82.56 273 ALA A CA 1
ATOM 2184 C C . ALA A 1 273 ? 1.036 5.436 18.947 1.00 82.56 273 ALA A C 1
ATOM 2186 O O . ALA A 1 273 ? -0.055 5.950 19.159 1.00 82.56 273 ALA A O 1
ATOM 2187 N N . VAL A 1 274 ? 2.011 6.091 18.309 1.00 87.44 274 VAL A N 1
ATOM 2188 C CA . VAL A 1 274 ? 1.859 7.453 17.777 1.00 87.44 274 VAL A CA 1
ATOM 2189 C C . VAL A 1 274 ? 1.866 7.410 16.252 1.00 87.44 274 VAL A C 1
ATOM 2191 O O . VAL A 1 274 ? 2.737 6.805 15.626 1.00 87.44 274 VAL A O 1
ATOM 2194 N N . TYR A 1 275 ? 0.908 8.091 15.625 1.00 88.31 275 TYR A N 1
ATOM 2195 C CA . TYR A 1 275 ? 0.723 8.016 14.175 1.00 88.31 275 TYR A CA 1
ATOM 2196 C C . TYR A 1 275 ? 1.839 8.701 13.361 1.00 88.31 275 TYR A C 1
ATOM 2198 O O . TYR A 1 275 ? 2.205 8.188 12.305 1.00 88.31 275 TYR A O 1
ATOM 2206 N N . TRP A 1 276 ? 2.426 9.809 13.836 1.00 90.69 276 TRP A N 1
ATOM 2207 C CA . TRP A 1 276 ? 3.507 10.516 13.122 1.00 90.69 276 TRP A CA 1
ATOM 2208 C C . TRP A 1 276 ? 4.810 9.702 13.011 1.00 90.69 276 TRP A C 1
ATOM 2210 O O . TRP A 1 276 ? 5.306 9.561 11.891 1.00 90.69 276 TRP A O 1
ATOM 2220 N N . PRO A 1 277 ? 5.369 9.128 14.101 1.00 93.06 277 PRO A N 1
ATOM 2221 C CA . PRO A 1 277 ? 6.529 8.243 14.008 1.00 93.06 277 PRO A CA 1
ATOM 2222 C C . PRO A 1 277 ? 6.258 7.011 13.146 1.00 93.06 277 PRO A C 1
ATOM 2224 O O . PRO A 1 277 ? 7.094 6.654 12.324 1.00 93.06 277 PRO A O 1
ATOM 2227 N N . ASN A 1 278 ? 5.073 6.406 13.270 1.00 93.38 278 ASN A N 1
ATOM 2228 C CA . ASN A 1 278 ? 4.688 5.257 12.451 1.00 93.38 278 ASN A CA 1
ATOM 2229 C C . ASN A 1 278 ? 4.658 5.605 10.957 1.00 93.38 278 ASN A C 1
ATOM 2231 O O . ASN A 1 278 ? 5.208 4.864 10.143 1.00 93.38 278 ASN A O 1
ATOM 2235 N N . LEU A 1 279 ? 4.100 6.764 10.596 1.00 94.06 279 LEU A N 1
ATOM 2236 C CA . LEU A 1 279 ? 4.129 7.265 9.225 1.00 94.06 279 LEU A CA 1
ATOM 2237 C C . LEU A 1 279 ? 5.564 7.525 8.742 1.00 94.06 279 LEU A C 1
ATOM 2239 O O . LEU A 1 279 ? 5.899 7.150 7.624 1.00 94.06 279 LEU A O 1
ATOM 2243 N N . ALA A 1 280 ? 6.417 8.139 9.566 1.00 95.00 280 ALA A N 1
ATOM 2244 C CA . ALA A 1 280 ? 7.806 8.433 9.210 1.00 95.00 280 ALA A CA 1
ATOM 2245 C C . ALA A 1 280 ? 8.655 7.164 9.018 1.00 95.00 280 ALA A C 1
ATOM 2247 O O . ALA A 1 280 ? 9.447 7.081 8.082 1.00 95.00 280 ALA A O 1
ATOM 2248 N N . ILE A 1 281 ? 8.478 6.155 9.873 1.00 94.19 281 ILE A N 1
ATOM 2249 C CA . ILE A 1 281 ? 9.172 4.870 9.740 1.00 94.19 281 ILE A CA 1
ATOM 2250 C C . ILE A 1 281 ? 8.675 4.132 8.495 1.00 94.19 281 ILE A C 1
ATOM 2252 O O . ILE A 1 281 ? 9.481 3.6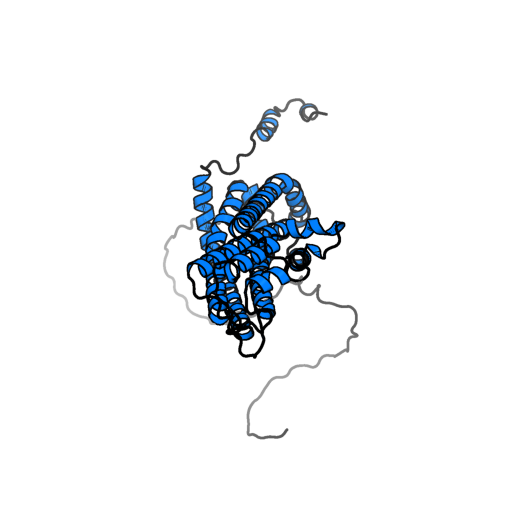00 7.737 1.00 94.19 281 ILE A O 1
ATOM 2256 N N . LEU A 1 282 ? 7.364 4.146 8.239 1.00 94.44 282 LEU A N 1
ATOM 2257 C CA . LEU A 1 282 ? 6.778 3.510 7.063 1.00 94.44 282 LEU A CA 1
ATOM 2258 C C . LEU A 1 282 ? 7.246 4.167 5.754 1.00 94.44 282 LEU A C 1
ATOM 2260 O O . LEU A 1 282 ? 7.578 3.460 4.803 1.00 94.44 282 LEU A O 1
ATOM 2264 N N . THR A 1 283 ? 7.316 5.501 5.694 1.00 93.75 283 THR A N 1
ATOM 2265 C CA . THR A 1 283 ? 7.840 6.209 4.514 1.00 93.75 283 THR A CA 1
ATOM 2266 C C . THR A 1 283 ? 9.327 5.951 4.322 1.00 93.75 283 THR A C 1
ATOM 2268 O O . THR A 1 283 ? 9.753 5.695 3.197 1.00 93.75 283 THR A O 1
ATOM 2271 N N . LEU A 1 284 ? 10.115 5.945 5.401 1.00 93.88 284 LEU A N 1
ATOM 2272 C CA . LEU A 1 284 ? 11.532 5.600 5.343 1.00 93.88 284 LEU A CA 1
ATOM 2273 C C . LEU A 1 284 ? 11.735 4.160 4.861 1.00 93.88 284 LEU A C 1
ATOM 2275 O O . LEU A 1 284 ? 12.596 3.920 4.019 1.00 93.88 284 LEU A O 1
ATOM 2279 N N . PHE A 1 285 ? 10.908 3.220 5.324 1.00 91.44 285 PHE A N 1
ATOM 2280 C CA . PHE A 1 285 ? 10.925 1.840 4.853 1.00 91.44 285 PHE A CA 1
ATOM 2281 C C . PHE A 1 285 ? 10.620 1.759 3.352 1.00 91.44 285 PHE A C 1
ATOM 2283 O O . PHE A 1 285 ? 11.408 1.169 2.613 1.00 91.44 285 PHE A O 1
ATOM 2290 N N . ALA A 1 286 ? 9.539 2.400 2.889 1.00 91.00 286 ALA A N 1
ATOM 2291 C CA . ALA A 1 286 ? 9.158 2.439 1.474 1.00 91.00 286 ALA A CA 1
ATOM 2292 C C . ALA A 1 286 ? 10.296 2.988 0.595 1.00 91.00 286 ALA A C 1
ATOM 2294 O O . ALA A 1 286 ? 10.730 2.328 -0.346 1.00 91.00 286 ALA A O 1
ATOM 2295 N N . VAL A 1 287 ? 10.865 4.140 0.969 1.00 90.00 287 VAL A N 1
ATOM 2296 C CA . VAL A 1 287 ? 11.985 4.758 0.243 1.00 90.00 287 VAL A CA 1
ATOM 2297 C C . VAL A 1 287 ? 13.231 3.871 0.279 1.00 90.00 287 VAL A C 1
ATOM 2299 O O . VAL A 1 287 ? 13.911 3.723 -0.735 1.00 90.00 287 VAL A O 1
ATOM 2302 N N . SER A 1 288 ? 13.537 3.250 1.423 1.00 88.50 288 SER A N 1
ATOM 2303 C CA . SER A 1 288 ? 14.703 2.369 1.557 1.00 88.50 288 SER A CA 1
ATOM 2304 C C . SER A 1 288 ? 14.598 1.123 0.677 1.00 88.50 288 SER A C 1
ATOM 2306 O O . SER A 1 288 ? 15.581 0.742 0.044 1.00 88.50 288 SER A O 1
ATOM 2308 N N . MET A 1 289 ? 13.407 0.527 0.577 1.00 85.44 289 MET A N 1
ATOM 2309 C CA . MET A 1 289 ? 13.152 -0.617 -0.295 1.00 85.44 289 MET A CA 1
ATOM 2310 C C . MET A 1 289 ? 13.184 -0.205 -1.762 1.00 85.44 289 MET A C 1
ATOM 2312 O O . MET A 1 289 ? 13.725 -0.947 -2.585 1.00 85.44 289 MET A O 1
ATOM 2316 N N . ASP A 1 290 ? 12.681 0.990 -2.085 1.00 82.12 290 ASP A N 1
ATOM 2317 C CA . ASP A 1 290 ? 12.739 1.546 -3.435 1.00 82.12 290 ASP A CA 1
ATOM 2318 C C . ASP A 1 290 ? 14.174 1.777 -3.916 1.00 82.12 290 ASP A C 1
ATOM 2320 O O . ASP A 1 290 ? 14.582 1.345 -4.996 1.00 82.12 290 ASP A O 1
ATOM 2324 N N . MET A 1 291 ? 14.990 2.397 -3.068 1.00 78.88 291 MET A N 1
ATOM 2325 C CA . MET A 1 291 ? 16.407 2.598 -3.350 1.00 78.88 291 MET A CA 1
ATOM 2326 C C . MET A 1 291 ? 17.187 1.278 -3.348 1.00 78.88 291 MET A C 1
ATOM 2328 O O . MET A 1 291 ? 18.097 1.104 -4.159 1.00 78.88 291 MET A O 1
ATOM 2332 N N . GLY A 1 292 ? 16.831 0.347 -2.459 1.00 76.94 292 GLY A N 1
ATOM 2333 C CA . GLY A 1 292 ? 17.496 -0.940 -2.282 1.00 76.94 292 GLY A CA 1
ATOM 2334 C C . GLY A 1 292 ? 17.407 -1.833 -3.516 1.00 76.94 292 GLY A C 1
ATOM 2335 O O . GLY A 1 292 ? 18.428 -2.365 -3.948 1.00 76.94 292 GLY A O 1
ATOM 2336 N N . HIS A 1 293 ? 16.232 -1.954 -4.142 1.00 71.44 293 HIS A N 1
ATOM 2337 C CA . HIS A 1 293 ? 16.111 -2.737 -5.376 1.00 71.44 293 HIS A CA 1
ATOM 2338 C C . HIS A 1 293 ? 16.728 -2.017 -6.581 1.00 71.44 293 HIS A C 1
ATOM 2340 O O . HIS A 1 293 ? 17.376 -2.664 -7.403 1.00 71.44 293 HIS A O 1
ATOM 2346 N N . ALA A 1 294 ? 16.624 -0.684 -6.667 1.00 66.88 294 ALA A N 1
ATOM 2347 C CA . ALA A 1 294 ? 17.307 0.083 -7.708 1.00 66.88 294 ALA A CA 1
ATOM 2348 C C . ALA A 1 294 ? 18.835 -0.093 -7.622 1.00 66.88 294 ALA A C 1
ATOM 2350 O O . ALA A 1 294 ? 19.503 -0.257 -8.641 1.00 66.88 294 ALA A O 1
ATOM 2351 N N . PHE A 1 295 ? 19.392 -0.121 -6.408 1.00 66.19 295 PHE A N 1
ATOM 2352 C CA . PHE A 1 295 ? 20.802 -0.417 -6.167 1.00 66.19 295 PHE A CA 1
ATOM 2353 C C . PHE A 1 295 ? 21.133 -1.885 -6.468 1.00 66.19 295 PHE A C 1
ATOM 2355 O O . PHE A 1 295 ? 22.082 -2.159 -7.197 1.00 66.19 295 PHE A O 1
ATOM 2362 N N . GLY A 1 296 ? 20.327 -2.829 -5.976 1.00 65.31 296 GLY A N 1
ATOM 2363 C CA . GLY A 1 296 ? 20.519 -4.263 -6.185 1.00 65.31 296 GLY A CA 1
ATOM 2364 C C . GLY A 1 296 ? 20.549 -4.648 -7.664 1.00 65.31 296 GLY A C 1
ATOM 2365 O O . GLY A 1 296 ? 21.470 -5.327 -8.106 1.00 65.31 296 GLY A O 1
ATOM 2366 N N . ILE A 1 297 ? 19.609 -4.140 -8.461 1.00 64.50 297 ILE A N 1
ATOM 2367 C CA . ILE A 1 297 ? 19.535 -4.428 -9.899 1.00 64.50 297 ILE A CA 1
ATOM 2368 C C . ILE A 1 297 ? 20.675 -3.744 -10.665 1.00 64.50 297 ILE A C 1
ATOM 2370 O O . ILE A 1 297 ? 21.186 -4.300 -11.631 1.00 64.50 297 ILE A O 1
ATOM 2374 N N . VAL A 1 298 ? 21.126 -2.563 -10.235 1.00 60.66 298 VAL A N 1
ATOM 2375 C CA . VAL A 1 298 ? 22.235 -1.851 -10.892 1.00 60.66 298 VAL A CA 1
ATOM 2376 C C . VAL A 1 298 ? 23.597 -2.475 -10.570 1.00 60.66 298 VAL A C 1
ATOM 2378 O O . VAL A 1 298 ? 24.444 -2.545 -11.455 1.00 60.66 298 VAL A O 1
ATOM 2381 N N . PHE A 1 299 ? 23.817 -2.932 -9.335 1.00 56.66 299 PHE A N 1
ATOM 2382 C CA . PHE A 1 299 ? 25.117 -3.443 -8.881 1.00 56.66 299 PHE A CA 1
ATOM 2383 C C . PHE A 1 299 ? 25.251 -4.965 -9.004 1.00 56.66 299 PHE A C 1
ATOM 2385 O O . PHE A 1 299 ? 26.294 -5.452 -9.431 1.00 56.66 299 PHE A O 1
ATOM 2392 N N . PHE A 1 300 ? 24.201 -5.724 -8.685 1.00 55.44 300 PHE A N 1
ATOM 2393 C CA . PHE A 1 300 ? 24.174 -7.186 -8.834 1.00 55.44 300 PHE A CA 1
ATOM 2394 C C . PHE A 1 300 ? 23.533 -7.646 -10.154 1.00 55.44 300 PHE A C 1
ATOM 2396 O O . PHE A 1 300 ? 23.552 -8.837 -10.470 1.00 55.44 300 PHE A O 1
ATOM 2403 N N . GLY A 1 301 ? 23.038 -6.717 -10.981 1.00 51.94 301 GLY A N 1
ATOM 2404 C CA . GLY A 1 301 ? 22.482 -7.004 -12.308 1.00 51.94 301 GLY A CA 1
ATOM 2405 C C . GLY A 1 301 ? 23.443 -7.710 -13.262 1.00 51.94 301 GLY A C 1
ATOM 2406 O O . GLY A 1 301 ? 22.981 -8.404 -14.163 1.00 51.94 301 GLY A O 1
ATOM 2407 N N . GLY A 1 302 ? 24.762 -7.626 -13.049 1.00 46.66 302 GLY A N 1
ATOM 2408 C CA . GLY A 1 302 ? 25.749 -8.416 -13.799 1.00 46.66 302 GLY A CA 1
ATOM 2409 C C . GLY A 1 302 ? 25.643 -9.932 -13.563 1.00 46.66 302 GLY A C 1
ATOM 2410 O O . GLY A 1 302 ? 25.927 -10.719 -14.463 1.00 46.66 302 GLY A O 1
ATOM 2411 N N . VAL A 1 303 ? 25.165 -10.362 -12.391 1.00 43.88 303 VAL A N 1
ATOM 2412 C CA . VAL A 1 303 ? 24.948 -11.784 -12.054 1.00 43.88 303 VAL A CA 1
ATOM 2413 C C . VAL A 1 303 ? 23.580 -12.272 -12.554 1.00 43.88 303 VAL A C 1
ATOM 2415 O O . VAL A 1 303 ? 23.447 -13.401 -13.013 1.00 43.88 303 VAL A O 1
ATOM 2418 N N . PHE A 1 304 ? 22.567 -11.402 -12.555 1.00 41.50 304 PHE A N 1
ATOM 2419 C CA . PHE A 1 304 ? 21.228 -11.734 -13.060 1.00 41.50 304 PHE A CA 1
ATOM 2420 C C . PHE A 1 304 ? 21.133 -11.737 -14.590 1.00 41.50 304 PHE A C 1
ATOM 2422 O O . PHE A 1 304 ? 20.511 -12.617 -15.187 1.00 41.50 304 PHE A O 1
ATOM 2429 N N . THR A 1 305 ? 21.792 -10.784 -15.254 1.00 43.25 305 THR A N 1
ATOM 2430 C CA . THR A 1 305 ? 21.843 -10.747 -16.722 1.00 43.25 305 THR A CA 1
ATOM 2431 C C . THR A 1 305 ? 22.649 -11.907 -17.297 1.00 43.25 305 THR A C 1
ATOM 2433 O O . THR A 1 305 ? 22.322 -12.358 -18.390 1.00 43.25 305 THR A O 1
ATOM 2436 N N . THR A 1 306 ? 23.638 -12.452 -16.579 1.00 39.44 306 THR A N 1
ATOM 2437 C CA . THR A 1 306 ? 24.437 -13.599 -17.047 1.00 39.44 306 THR A CA 1
ATOM 2438 C C . THR A 1 306 ? 23.662 -14.922 -17.049 1.00 39.44 306 THR A C 1
ATOM 2440 O O . THR A 1 306 ? 23.852 -15.720 -17.971 1.00 39.44 306 THR A O 1
ATOM 2443 N N . GLU A 1 307 ? 22.718 -15.146 -16.125 1.00 41.75 307 GLU A N 1
ATOM 2444 C CA . GLU A 1 307 ? 21.828 -16.320 -16.190 1.00 41.75 307 GLU A CA 1
ATOM 2445 C C . GLU A 1 307 ? 20.841 -16.241 -17.367 1.00 41.75 307 GLU A C 1
ATOM 2447 O O . GLU A 1 307 ? 20.713 -17.217 -18.118 1.00 41.75 307 GLU A O 1
ATOM 2452 N N . ILE A 1 308 ? 20.221 -15.075 -17.600 1.00 46.47 308 ILE A N 1
ATOM 2453 C CA . ILE A 1 308 ? 19.354 -14.829 -18.771 1.00 46.47 308 ILE A CA 1
ATOM 2454 C C . ILE A 1 308 ? 20.165 -14.968 -20.072 1.00 46.47 308 ILE A C 1
ATOM 2456 O O . ILE A 1 308 ? 19.715 -15.603 -21.031 1.00 46.47 308 ILE A O 1
ATOM 2460 N N . ASN A 1 309 ? 21.409 -14.476 -20.081 1.00 40.88 309 ASN A N 1
ATOM 2461 C CA . ASN A 1 309 ? 22.341 -14.610 -21.202 1.00 40.88 309 ASN A CA 1
ATOM 2462 C C . ASN A 1 309 ? 22.648 -16.086 -21.531 1.00 40.88 309 ASN A C 1
ATOM 2464 O O . ASN A 1 309 ? 22.822 -16.439 -22.689 1.00 40.88 309 ASN A O 1
ATOM 2468 N N . SER A 1 310 ? 22.650 -17.004 -20.560 1.00 46.06 310 SER A N 1
ATOM 2469 C CA . SER A 1 310 ? 22.962 -18.417 -20.837 1.00 46.06 310 SER A CA 1
ATOM 2470 C C . SER A 1 310 ? 21.795 -19.227 -21.434 1.00 46.06 310 SER A C 1
ATOM 2472 O O . SER A 1 310 ? 22.031 -20.181 -22.193 1.00 46.06 310 SER A O 1
ATOM 2474 N N . ARG A 1 311 ? 20.543 -18.862 -21.106 1.00 45.78 311 ARG A N 1
ATOM 2475 C CA . ARG A 1 311 ? 19.326 -19.593 -21.508 1.00 45.78 311 ARG A CA 1
ATOM 2476 C C . ARG A 1 311 ? 18.667 -19.034 -22.773 1.00 45.78 311 ARG A C 1
ATOM 2478 O O . ARG A 1 311 ? 18.243 -19.837 -23.606 1.00 45.78 311 ARG A O 1
ATOM 2485 N N . ASP A 1 312 ? 18.665 -17.714 -22.973 1.00 47.25 312 ASP A N 1
ATOM 2486 C CA . ASP A 1 312 ? 18.016 -17.079 -24.134 1.00 47.25 312 ASP A CA 1
ATOM 2487 C C . ASP A 1 312 ? 18.966 -16.778 -25.299 1.00 47.25 312 ASP A C 1
ATOM 2489 O O . ASP A 1 312 ? 18.553 -16.854 -26.459 1.00 47.25 312 ASP A O 1
ATOM 2493 N N . PHE A 1 313 ? 20.263 -16.557 -25.054 1.00 43.06 313 PHE A N 1
ATOM 2494 C CA . PHE A 1 313 ? 21.234 -16.376 -26.146 1.00 43.06 313 PHE A CA 1
ATOM 2495 C C . PHE A 1 313 ? 21.389 -17.649 -27.000 1.00 43.06 313 PHE A C 1
ATOM 2497 O O . PHE A 1 313 ? 21.664 -17.579 -28.197 1.00 43.06 313 PHE A O 1
ATOM 2504 N N . ARG A 1 314 ? 21.119 -18.833 -26.425 1.00 41.62 314 ARG A N 1
ATOM 2505 C CA . ARG A 1 314 ? 21.086 -20.109 -27.164 1.00 41.62 314 ARG A CA 1
ATOM 2506 C C . ARG A 1 314 ? 19.786 -20.344 -27.947 1.00 41.62 314 ARG A C 1
ATOM 2508 O O . ARG A 1 314 ? 19.751 -21.238 -28.790 1.00 41.62 314 ARG A O 1
ATOM 2515 N N . ARG A 1 315 ? 18.727 -19.564 -27.702 1.00 42.94 315 ARG A N 1
ATOM 2516 C CA . ARG A 1 315 ? 17.415 -19.675 -28.363 1.00 42.94 315 ARG A CA 1
ATOM 2517 C C . ARG A 1 315 ? 17.031 -18.361 -29.056 1.00 42.94 315 ARG A C 1
ATOM 2519 O O . ARG A 1 315 ? 16.040 -17.727 -28.736 1.00 42.94 315 ARG A O 1
ATOM 2526 N N . GLY A 1 316 ? 17.776 -18.004 -30.099 1.00 36.53 316 GLY A N 1
ATOM 2527 C CA . GLY A 1 316 ? 17.148 -17.426 -31.294 1.00 36.53 316 GLY A CA 1
ATOM 2528 C C . GLY A 1 316 ? 16.789 -15.936 -31.305 1.00 36.53 316 GLY A C 1
ATOM 2529 O O . GLY A 1 316 ? 16.057 -15.535 -32.205 1.00 36.53 316 GLY A O 1
ATOM 2530 N N . TYR A 1 317 ? 17.334 -15.099 -30.422 1.00 42.34 317 TYR A N 1
ATOM 2531 C CA . TYR A 1 317 ? 17.237 -13.637 -30.572 1.00 42.34 317 TYR A CA 1
ATOM 2532 C C . TYR A 1 317 ? 18.525 -13.019 -31.125 1.00 42.34 317 TYR A C 1
ATOM 2534 O O . TYR A 1 317 ? 18.978 -11.969 -30.678 1.00 42.34 317 TYR A O 1
ATOM 2542 N N . ALA A 1 318 ? 19.098 -13.656 -32.149 1.00 38.66 318 ALA A N 1
ATOM 2543 C CA . ALA A 1 318 ? 19.943 -12.935 -33.086 1.00 38.66 318 ALA A CA 1
ATOM 2544 C C . ALA A 1 318 ? 19.059 -11.908 -33.802 1.00 38.66 318 ALA A C 1
ATOM 2546 O O . ALA A 1 318 ? 18.003 -12.245 -34.343 1.00 38.66 318 ALA A O 1
ATOM 2547 N N . PHE A 1 319 ? 19.486 -10.652 -33.769 1.00 39.88 319 PHE A N 1
ATOM 2548 C CA . PHE A 1 319 ? 18.969 -9.568 -34.590 1.00 39.88 319 PHE A CA 1
ATOM 2549 C C . PHE A 1 319 ? 18.777 -10.096 -36.024 1.00 39.88 319 PHE A C 1
ATOM 2551 O O . PHE A 1 319 ? 19.762 -10.340 -36.715 1.00 39.88 319 PHE A O 1
ATOM 2558 N N . ARG A 1 320 ? 17.537 -10.335 -36.484 1.00 30.28 320 ARG A N 1
ATOM 2559 C CA . ARG A 1 320 ? 17.315 -10.410 -37.933 1.00 30.28 320 ARG A CA 1
ATOM 2560 C C . ARG A 1 320 ? 17.512 -8.978 -38.418 1.00 30.28 320 ARG A C 1
ATOM 2562 O O . ARG A 1 320 ? 16.688 -8.138 -38.045 1.00 30.28 320 ARG A O 1
ATOM 2569 N N . PRO A 1 321 ? 18.567 -8.663 -39.189 1.00 29.69 321 PRO A N 1
ATOM 2570 C CA . PRO A 1 321 ? 18.621 -7.370 -39.841 1.00 29.69 321 PRO A CA 1
ATOM 2571 C C . PRO A 1 321 ? 17.345 -7.241 -40.672 1.00 29.69 321 PRO A C 1
ATOM 2573 O O . PRO A 1 321 ? 16.906 -8.198 -41.319 1.00 29.69 321 PRO A O 1
ATOM 2576 N N . ARG A 1 322 ? 16.700 -6.077 -40.580 1.00 33.50 322 ARG A N 1
ATOM 2577 C CA . ARG A 1 322 ? 15.627 -5.695 -41.493 1.00 33.50 322 ARG A CA 1
ATOM 2578 C C . ARG A 1 322 ? 16.194 -5.909 -42.900 1.00 33.50 322 ARG A C 1
ATOM 2580 O O . ARG A 1 322 ? 17.164 -5.254 -43.250 1.00 33.50 322 ARG A O 1
ATOM 2587 N N . GLN A 1 323 ? 15.660 -6.876 -43.649 1.00 37.91 323 GLN A N 1
ATOM 2588 C CA . GLN A 1 323 ? 15.950 -6.970 -45.075 1.00 37.91 323 GLN A CA 1
ATOM 2589 C C . GLN A 1 323 ? 15.469 -5.654 -45.671 1.00 37.91 323 GLN A C 1
ATOM 2591 O O . GLN A 1 323 ? 14.271 -5.358 -45.630 1.00 37.91 323 GLN A O 1
ATOM 2596 N N . ASP A 1 324 ? 16.415 -4.842 -46.122 1.00 30.62 324 ASP A N 1
ATOM 2597 C CA . ASP A 1 324 ? 16.116 -3.684 -46.937 1.00 30.62 324 ASP A CA 1
ATOM 2598 C C . ASP A 1 324 ? 15.340 -4.200 -48.145 1.00 30.62 324 ASP A C 1
ATOM 2600 O O . ASP A 1 324 ? 15.819 -5.032 -48.916 1.00 30.62 324 ASP A O 1
ATOM 2604 N N . VAL A 1 325 ? 14.077 -3.788 -48.237 1.00 35.91 325 VAL A N 1
ATOM 2605 C CA . VAL A 1 325 ? 13.282 -3.998 -49.438 1.00 35.91 325 VAL A CA 1
ATOM 2606 C C . VAL A 1 325 ? 13.959 -3.151 -50.501 1.00 35.91 325 VAL A C 1
ATOM 2608 O O . VAL A 1 325 ? 13.844 -1.927 -50.498 1.00 35.91 325 VAL A O 1
ATOM 2611 N N . GLU A 1 326 ? 14.725 -3.818 -51.353 1.00 31.16 326 GLU A N 1
ATOM 2612 C CA . GLU A 1 326 ? 15.329 -3.256 -52.547 1.00 31.16 326 GLU A CA 1
ATOM 2613 C C . GLU A 1 326 ? 14.192 -2.653 -53.384 1.00 31.16 326 GLU A C 1
ATOM 2615 O O . GLU A 1 326 ? 13.337 -3.357 -53.926 1.00 31.16 326 GLU A O 1
ATOM 2620 N N . VAL A 1 327 ? 14.097 -1.321 -53.385 1.00 36.16 327 VAL A N 1
ATOM 2621 C CA . VAL A 1 327 ? 13.102 -0.593 -54.174 1.00 36.16 327 VAL A CA 1
ATOM 2622 C C . VAL A 1 327 ? 13.543 -0.695 -55.630 1.00 36.16 327 VAL A C 1
ATOM 2624 O O . VAL A 1 327 ? 14.334 0.108 -56.120 1.00 36.16 327 VAL A O 1
ATOM 2627 N N . GLU A 1 328 ? 13.057 -1.728 -56.314 1.00 30.17 328 GLU A N 1
ATOM 2628 C CA . GLU A 1 328 ? 13.251 -1.925 -57.746 1.00 30.17 328 GLU A CA 1
ATOM 2629 C C . GLU A 1 328 ? 12.576 -0.760 -58.495 1.00 30.17 328 GLU A C 1
ATOM 2631 O O . GLU A 1 328 ? 11.353 -0.694 -58.641 1.00 30.17 328 GLU A O 1
ATOM 2636 N N . HIS A 1 329 ? 13.380 0.202 -58.955 1.00 28.53 329 HIS A N 1
ATOM 2637 C CA . HIS A 1 329 ? 12.951 1.283 -59.841 1.00 28.53 329 HIS A CA 1
ATOM 2638 C C . HIS A 1 329 ? 12.514 0.709 -61.201 1.00 28.53 329 HIS A C 1
ATOM 2640 O O . HIS A 1 329 ? 13.284 0.689 -62.161 1.00 28.53 329 HIS A O 1
ATOM 2646 N N . ARG A 1 330 ? 11.258 0.262 -61.325 1.00 28.45 330 ARG A N 1
ATOM 2647 C CA . ARG A 1 330 ? 10.659 -0.020 -62.638 1.00 28.45 330 ARG A CA 1
ATOM 2648 C C . ARG A 1 330 ? 10.123 1.254 -63.271 1.00 28.45 330 ARG A C 1
ATOM 2650 O O . ARG A 1 330 ? 9.107 1.809 -62.858 1.00 28.45 330 ARG A O 1
ATOM 2657 N N . SER A 1 331 ? 10.820 1.688 -64.318 1.00 25.78 331 SER A N 1
ATOM 2658 C CA . SER A 1 331 ? 10.364 2.706 -65.257 1.00 25.78 331 SER A CA 1
ATOM 2659 C C . SER A 1 331 ? 9.057 2.265 -65.921 1.00 25.78 331 SER A C 1
ATOM 2661 O O . SER A 1 331 ? 9.025 1.250 -66.622 1.00 25.78 331 SER A O 1
ATOM 2663 N N . TRP A 1 332 ? 7.991 3.040 -65.753 1.00 26.28 332 TRP A N 1
ATOM 2664 C CA . TRP A 1 332 ? 6.760 2.860 -66.513 1.00 26.28 332 TRP A CA 1
ATOM 2665 C C . TRP A 1 332 ? 6.969 3.360 -67.944 1.00 26.28 332 TRP A C 1
ATOM 2667 O O . TRP A 1 332 ? 6.916 4.559 -68.209 1.00 26.28 332 TRP A O 1
ATOM 2677 N N . ARG A 1 333 ? 7.21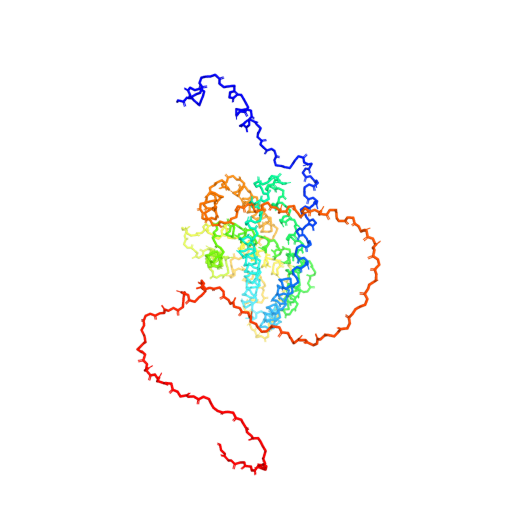6 2.434 -68.877 1.00 25.39 333 ARG A N 1
ATOM 2678 C CA . ARG A 1 333 ? 7.064 2.686 -70.312 1.00 25.39 333 ARG A CA 1
ATOM 2679 C C . ARG A 1 333 ? 5.653 2.253 -70.704 1.00 25.39 333 ARG A C 1
ATOM 2681 O O . ARG A 1 333 ? 5.341 1.067 -70.713 1.00 25.39 333 ARG A O 1
ATOM 2688 N N . MET A 1 334 ? 4.802 3.241 -70.952 1.00 30.44 334 MET A N 1
ATOM 2689 C CA . MET A 1 334 ? 3.475 3.062 -71.532 1.00 30.44 334 MET A CA 1
ATOM 2690 C C . MET A 1 334 ? 3.625 2.668 -73.000 1.00 30.44 334 MET A C 1
ATOM 2692 O O . MET A 1 334 ? 4.022 3.508 -73.798 1.00 30.44 334 MET A O 1
ATOM 2696 N N . ASP A 1 335 ? 3.261 1.436 -73.355 1.00 28.25 335 ASP A N 1
ATOM 2697 C CA . ASP A 1 335 ? 2.967 1.070 -74.740 1.00 28.25 335 ASP A CA 1
ATOM 2698 C C . ASP A 1 335 ? 1.728 0.161 -74.816 1.00 28.25 335 ASP A C 1
ATOM 2700 O O . ASP A 1 335 ? 1.722 -0.992 -74.400 1.00 28.25 335 ASP A O 1
ATOM 2704 N N . LYS A 1 336 ? 0.664 0.785 -75.332 1.00 29.88 336 LYS A N 1
ATOM 2705 C CA . LYS A 1 336 ? -0.433 0.296 -76.182 1.00 29.88 336 LYS A CA 1
ATOM 2706 C C . LYS A 1 336 ? -1.087 -1.071 -75.907 1.00 29.88 336 LYS A C 1
ATOM 2708 O O . LYS A 1 336 ? -0.587 -2.134 -76.247 1.00 29.88 336 LYS A O 1
ATOM 2713 N N . VAL A 1 337 ? -2.337 -0.943 -75.457 1.00 32.22 337 VAL A N 1
ATOM 2714 C CA . VAL A 1 337 ? -3.560 -1.685 -75.825 1.00 32.22 337 VAL A CA 1
ATOM 2715 C C . VAL A 1 337 ? -3.410 -2.701 -76.972 1.00 32.22 337 VAL A C 1
ATOM 2717 O O . VAL A 1 337 ? -3.239 -2.320 -78.129 1.00 32.22 337 VAL A O 1
ATOM 2720 N N . ALA A 1 338 ? -3.647 -3.976 -76.653 1.00 28.34 338 ALA A N 1
ATOM 2721 C CA . ALA A 1 338 ? -4.192 -4.967 -77.577 1.00 28.34 338 ALA A CA 1
ATOM 2722 C C . ALA A 1 338 ? -5.133 -5.914 -76.810 1.00 28.34 338 ALA A C 1
ATOM 2724 O O . ALA A 1 338 ? -4.748 -6.588 -75.857 1.00 28.34 338 ALA A O 1
ATOM 2725 N N . THR A 1 339 ? -6.392 -5.912 -77.226 1.00 30.92 339 THR A N 1
ATOM 2726 C CA . THR A 1 339 ? -7.501 -6.768 -76.794 1.00 30.92 339 THR A CA 1
ATOM 2727 C C . THR A 1 339 ? -7.300 -8.230 -77.197 1.00 30.92 339 THR A C 1
ATOM 2729 O O . THR A 1 339 ? -7.006 -8.483 -78.367 1.00 30.92 339 THR A O 1
ATOM 2732 N N . ARG A 1 340 ? -7.595 -9.195 -76.309 1.00 25.23 340 ARG A N 1
ATOM 2733 C CA . ARG A 1 340 ? -8.208 -10.472 -76.720 1.00 25.23 340 ARG A CA 1
ATOM 2734 C C . ARG A 1 340 ? -8.920 -11.196 -75.572 1.00 25.23 340 ARG A C 1
ATOM 2736 O O . ARG A 1 340 ? -8.392 -11.340 -74.477 1.00 25.23 340 ARG A O 1
ATOM 2743 N N . GLU A 1 341 ? -10.129 -11.614 -75.906 1.00 29.44 341 GLU A N 1
ATOM 2744 C CA . GLU A 1 341 ? -11.149 -12.356 -75.172 1.00 29.44 341 GLU A CA 1
ATOM 2745 C C . GLU A 1 341 ? -10.744 -13.742 -74.624 1.00 29.44 341 GLU A C 1
ATOM 2747 O O . GLU A 1 341 ? -10.024 -14.498 -75.274 1.00 29.44 341 GLU A O 1
ATOM 2752 N N . ASP A 1 342 ? -11.369 -14.058 -73.480 1.00 26.72 342 ASP A N 1
ATOM 2753 C CA . ASP A 1 342 ? -12.023 -15.332 -73.125 1.00 26.72 342 ASP A CA 1
ATOM 2754 C C . ASP A 1 342 ? -11.187 -16.515 -72.576 1.00 26.72 342 ASP A C 1
ATOM 2756 O O . ASP A 1 342 ? -10.533 -17.252 -73.314 1.00 26.72 342 ASP A O 1
ATOM 2760 N N . ARG A 1 343 ? -11.294 -16.760 -71.254 1.00 27.45 343 ARG A N 1
ATOM 2761 C CA . ARG A 1 343 ? -11.851 -18.008 -70.675 1.00 27.45 343 ARG A CA 1
ATOM 2762 C C . ARG A 1 343 ? -11.788 -18.049 -69.143 1.00 27.45 343 ARG A C 1
ATOM 2764 O O . ARG A 1 343 ? -10.756 -17.857 -68.512 1.00 27.45 343 ARG A O 1
ATOM 2771 N N . THR A 1 344 ? -12.936 -18.411 -68.587 1.00 30.83 344 THR A N 1
ATOM 2772 C CA . THR A 1 344 ? -13.220 -18.953 -67.251 1.00 30.83 344 THR A CA 1
ATOM 2773 C C . THR A 1 344 ? -12.145 -19.882 -66.665 1.00 30.83 344 THR A C 1
ATOM 2775 O O . THR A 1 344 ? -11.796 -20.866 -67.317 1.00 30.83 344 THR A O 1
ATOM 2778 N N . GLN A 1 345 ? -11.756 -19.686 -65.394 1.00 29.19 345 GLN A N 1
ATOM 2779 C CA . GLN A 1 345 ? -11.348 -20.777 -64.489 1.00 29.19 345 GLN A CA 1
ATOM 2780 C C . GLN A 1 345 ? -11.379 -20.370 -62.997 1.00 29.19 345 GLN A C 1
ATOM 2782 O O . GLN A 1 345 ? -11.007 -19.267 -62.614 1.00 29.19 345 GLN A O 1
ATOM 2787 N N . ALA A 1 346 ? -11.900 -21.299 -62.193 1.00 29.91 346 ALA A N 1
ATOM 2788 C CA . ALA A 1 346 ? -12.246 -21.253 -60.770 1.00 29.91 346 ALA A CA 1
ATOM 2789 C C . ALA A 1 346 ? -11.030 -21.149 -59.805 1.00 29.91 346 ALA A C 1
ATOM 2791 O O . ALA A 1 346 ? -9.900 -21.388 -60.231 1.00 29.91 346 ALA A O 1
ATOM 2792 N N . PRO A 1 347 ? -11.229 -20.840 -58.501 1.00 28.02 347 PRO A N 1
ATOM 2793 C CA . PRO A 1 347 ? -10.128 -20.623 -57.556 1.00 28.02 347 PRO A CA 1
ATOM 2794 C C . PRO A 1 347 ? -9.437 -21.935 -57.126 1.00 28.02 347 PRO A C 1
ATOM 2796 O O . PRO A 1 347 ? -10.107 -22.964 -56.980 1.00 28.02 347 PRO A O 1
ATOM 2799 N N . PRO A 1 348 ? -8.116 -21.925 -56.858 1.00 30.64 348 PRO A N 1
ATOM 2800 C CA . PRO A 1 348 ? -7.399 -23.120 -56.439 1.00 30.64 348 PRO A CA 1
ATOM 2801 C C . PRO A 1 348 ? -7.662 -23.457 -54.964 1.00 30.64 348 PRO A C 1
ATOM 2803 O O . PRO A 1 348 ? -7.410 -22.669 -54.053 1.00 30.64 348 PRO A O 1
ATOM 2806 N N . LYS A 1 349 ? -8.128 -24.689 -54.743 1.00 29.42 349 LYS A N 1
ATOM 2807 C CA . LYS A 1 349 ? -8.013 -25.425 -53.480 1.00 29.42 349 LYS A CA 1
ATOM 2808 C C . LYS A 1 349 ? -6.567 -25.916 -53.342 1.00 29.42 349 LYS A C 1
ATOM 2810 O O . LYS A 1 349 ? -6.072 -26.515 -54.292 1.00 29.42 349 LYS A O 1
ATOM 2815 N N . ASN A 1 350 ? -5.932 -25.673 -52.189 1.00 29.36 350 ASN A N 1
ATOM 2816 C CA . ASN A 1 350 ? -4.991 -26.559 -51.467 1.00 29.36 350 ASN A CA 1
ATOM 2817 C C . ASN A 1 350 ? -4.015 -25.747 -50.594 1.00 29.36 350 ASN A C 1
ATOM 2819 O O . ASN A 1 350 ? -3.006 -25.236 -51.069 1.00 29.36 350 ASN A O 1
ATOM 2823 N N . PHE A 1 351 ? -4.297 -25.690 -49.290 1.00 28.62 351 PHE A N 1
ATOM 2824 C CA . PHE A 1 351 ? -3.335 -25.316 -48.252 1.00 28.62 351 PHE A CA 1
ATOM 2825 C C . PHE A 1 351 ? -2.663 -26.613 -47.770 1.00 28.62 351 PHE A C 1
ATOM 2827 O O . PHE A 1 351 ? -3.282 -27.407 -47.064 1.00 28.62 351 PHE A O 1
ATOM 2834 N N . GLN A 1 352 ? -1.423 -26.873 -48.189 1.00 30.34 352 GLN A N 1
ATOM 2835 C CA . GLN A 1 352 ? -0.598 -27.944 -47.619 1.00 30.34 352 GLN A CA 1
ATOM 2836 C C . GLN A 1 352 ? 0.229 -27.376 -46.459 1.00 30.34 352 GLN A C 1
ATOM 2838 O O . GLN A 1 352 ? 1.085 -26.516 -46.657 1.00 30.34 352 GLN A O 1
ATOM 2843 N N . LEU A 1 353 ? -0.040 -27.858 -45.241 1.00 32.09 353 LEU A N 1
ATOM 2844 C CA . LEU A 1 353 ? 0.779 -27.598 -44.057 1.00 32.09 353 LEU A CA 1
ATOM 2845 C C . LEU A 1 353 ? 2.064 -28.445 -44.081 1.00 32.09 353 LEU A C 1
ATOM 2847 O O . LEU A 1 353 ? 2.065 -29.603 -44.495 1.00 32.09 353 LEU A O 1
ATOM 2851 N N . CYS A 1 354 ? 3.150 -27.852 -43.587 1.00 26.09 354 CYS A N 1
ATOM 2852 C CA . CYS A 1 354 ? 4.503 -28.403 -43.564 1.00 26.09 354 CYS A CA 1
ATOM 2853 C C . CYS A 1 354 ? 4.632 -29.648 -42.636 1.00 26.09 354 CYS A C 1
ATOM 2855 O O . CYS A 1 354 ? 4.086 -29.628 -41.528 1.00 26.09 354 CYS A O 1
ATOM 2857 N N . PRO A 1 355 ? 5.392 -30.709 -42.998 1.00 33.78 355 PRO A N 1
ATOM 2858 C CA . PRO A 1 355 ? 5.403 -32.015 -42.304 1.00 33.78 355 PRO A CA 1
ATOM 2859 C C . PRO A 1 355 ? 6.024 -32.048 -40.892 1.00 33.78 355 PRO A C 1
ATOM 2861 O O . PRO A 1 355 ? 6.129 -33.117 -40.289 1.00 33.78 355 PRO A O 1
ATOM 2864 N N . ALA A 1 356 ? 6.466 -30.909 -40.355 1.00 35.69 356 ALA A N 1
ATOM 2865 C CA . ALA A 1 356 ? 7.168 -30.833 -39.072 1.00 35.69 356 ALA A CA 1
ATOM 2866 C C . ALA A 1 356 ? 6.231 -30.812 -37.846 1.00 35.69 356 ALA A C 1
ATOM 2868 O O . ALA A 1 356 ? 6.662 -31.144 -36.746 1.00 35.69 356 ALA A O 1
ATOM 2869 N N . VAL A 1 357 ? 4.946 -30.485 -38.025 1.00 36.94 357 VAL A N 1
ATOM 2870 C CA . VAL A 1 357 ? 3.971 -30.360 -36.919 1.00 36.94 357 VAL A CA 1
ATOM 2871 C C . VAL A 1 357 ? 3.304 -31.701 -36.568 1.00 36.94 357 VAL A C 1
ATOM 2873 O O . VAL A 1 357 ? 2.836 -31.897 -35.452 1.00 36.94 357 VAL A O 1
ATOM 2876 N N . TRP A 1 358 ? 3.336 -32.685 -37.472 1.00 29.36 358 TRP A N 1
ATOM 2877 C CA . TRP A 1 358 ? 2.688 -33.990 -37.264 1.00 29.36 358 TRP A CA 1
ATOM 2878 C C . TRP A 1 358 ? 3.503 -34.970 -36.397 1.00 29.36 358 TRP A C 1
ATOM 2880 O O . TRP A 1 358 ? 2.992 -35.997 -35.958 1.00 29.36 358 TRP A O 1
ATOM 2890 N N . ARG A 1 359 ? 4.782 -34.675 -36.130 1.00 29.61 359 ARG A N 1
ATOM 2891 C CA . ARG A 1 359 ? 5.702 -35.606 -35.450 1.00 29.61 359 ARG A CA 1
ATOM 2892 C C . ARG A 1 359 ? 5.746 -35.459 -33.919 1.00 29.61 359 ARG A C 1
ATOM 2894 O O . ARG A 1 359 ? 6.434 -36.239 -33.274 1.00 29.61 359 ARG A O 1
ATOM 2901 N N . ALA A 1 360 ? 5.007 -34.507 -33.339 1.00 35.91 360 ALA A N 1
ATOM 2902 C CA . ALA A 1 360 ? 5.054 -34.188 -31.904 1.00 35.91 360 ALA A CA 1
ATOM 2903 C C . ALA A 1 360 ? 3.846 -34.687 -31.076 1.00 35.91 360 ALA A C 1
ATOM 2905 O O . ALA A 1 360 ? 3.795 -34.431 -29.878 1.00 35.91 360 ALA A O 1
ATOM 2906 N N . LEU A 1 361 ? 2.882 -35.400 -31.677 1.00 32.69 361 LEU A N 1
ATOM 2907 C CA . LEU A 1 361 ? 1.627 -35.804 -31.012 1.00 32.69 361 LEU A CA 1
ATOM 2908 C C . LEU A 1 361 ? 1.368 -37.324 -30.983 1.00 32.69 361 LEU A C 1
ATOM 2910 O O . LEU A 1 361 ? 0.221 -37.761 -31.002 1.00 32.69 361 LEU A O 1
ATOM 2914 N N . GLN A 1 362 ? 2.407 -38.160 -30.908 1.00 32.19 362 GLN A N 1
ATOM 2915 C CA . GLN A 1 362 ? 2.229 -39.611 -30.739 1.00 32.19 362 GLN A CA 1
ATOM 2916 C C . GLN A 1 362 ? 2.721 -40.080 -29.365 1.00 32.19 362 GLN A C 1
ATOM 2918 O O . GLN A 1 362 ? 3.909 -40.308 -29.157 1.00 32.19 362 GLN A O 1
ATOM 2923 N N . PHE A 1 363 ? 1.777 -40.249 -28.435 1.00 31.27 363 PHE A N 1
ATOM 2924 C CA . PHE A 1 363 ? 1.947 -41.082 -27.242 1.00 31.27 363 PHE A CA 1
ATOM 2925 C C . PHE A 1 363 ? 1.974 -42.572 -27.648 1.00 31.27 363 PHE A C 1
ATOM 2927 O O . PHE A 1 363 ? 1.189 -42.978 -28.512 1.00 31.27 363 PHE A O 1
ATOM 2934 N N . PRO A 1 364 ? 2.833 -43.417 -27.049 1.00 31.31 364 PRO A N 1
ATOM 2935 C CA . PRO A 1 364 ? 2.907 -44.831 -27.390 1.00 31.31 364 PRO A CA 1
ATOM 2936 C C . PRO A 1 364 ? 1.831 -45.614 -26.630 1.00 31.31 364 PRO A C 1
ATOM 2938 O O . PRO A 1 364 ? 1.930 -45.794 -25.420 1.00 31.31 364 PRO A O 1
ATOM 2941 N N . GLY A 1 365 ? 0.809 -46.112 -27.331 1.00 38.84 365 GLY A N 1
ATOM 2942 C CA . GLY A 1 365 ? -0.130 -47.063 -26.727 1.00 38.84 365 GLY A CA 1
ATOM 2943 C C . GLY A 1 365 ? -1.536 -47.082 -27.313 1.00 38.84 365 GLY A C 1
ATOM 2944 O O . GLY A 1 365 ? -2.491 -46.864 -26.582 1.00 38.84 365 GLY A O 1
ATOM 2945 N N . ALA A 1 366 ? -1.697 -47.384 -28.603 1.00 29.14 366 ALA A N 1
ATOM 2946 C CA . ALA A 1 366 ? -2.991 -47.832 -29.127 1.00 29.14 366 ALA A CA 1
ATOM 2947 C C . ALA A 1 366 ? -2.803 -48.708 -30.376 1.00 29.14 366 ALA A C 1
ATOM 2949 O O . ALA A 1 366 ? -2.174 -48.308 -31.356 1.00 29.14 366 ALA A O 1
ATOM 2950 N N . LYS A 1 367 ? -3.331 -49.935 -30.320 1.00 30.41 367 LYS A N 1
ATOM 2951 C CA . LYS A 1 367 ? -3.349 -50.916 -31.417 1.00 30.41 367 LYS A CA 1
ATOM 2952 C C . LYS A 1 367 ? -4.257 -50.425 -32.559 1.00 30.41 367 LYS A C 1
ATOM 2954 O O . LYS A 1 367 ? -5.344 -49.920 -32.302 1.00 30.41 367 LYS A O 1
ATOM 2959 N N . ARG A 1 368 ? -3.834 -50.616 -33.817 1.00 28.05 368 ARG A N 1
ATOM 2960 C CA . ARG A 1 368 ? -4.652 -50.346 -35.020 1.00 28.05 368 ARG A CA 1
ATOM 2961 C C . ARG A 1 368 ? -5.782 -51.375 -35.170 1.00 28.05 368 ARG A C 1
ATOM 2963 O O . ARG A 1 368 ? -5.487 -52.566 -35.069 1.00 28.05 368 ARG A O 1
ATOM 2970 N N . PRO A 1 369 ? -6.992 -50.971 -35.586 1.00 29.22 369 PRO A N 1
ATOM 2971 C CA . PRO A 1 369 ? -7.872 -51.816 -36.380 1.00 29.22 369 PRO A CA 1
ATOM 2972 C C . PRO A 1 369 ? -7.601 -51.594 -37.878 1.00 29.22 369 PRO A C 1
ATOM 2974 O O . PRO A 1 369 ? -7.404 -50.466 -38.331 1.00 29.22 369 PRO A O 1
ATOM 2977 N N . GLN A 1 370 ? -7.566 -52.681 -38.648 1.00 31.80 370 GLN A N 1
ATOM 2978 C CA . GLN A 1 370 ? -7.496 -52.641 -40.109 1.00 31.80 370 GLN A CA 1
ATOM 2979 C C . GLN A 1 370 ? -8.875 -52.316 -40.700 1.00 31.80 370 GLN A C 1
ATOM 2981 O O . GLN A 1 370 ? -9.856 -52.948 -40.318 1.00 31.80 370 GLN A O 1
ATOM 2986 N N . LEU A 1 371 ? -8.945 -51.407 -41.676 1.00 30.61 371 LEU A N 1
ATOM 2987 C CA . LEU A 1 371 ? -10.080 -51.319 -42.599 1.00 30.61 371 LEU A CA 1
ATOM 2988 C C . LEU A 1 371 ? -9.572 -51.235 -44.044 1.00 30.61 371 LEU A C 1
ATOM 2990 O O . LEU A 1 371 ? -8.771 -50.365 -44.385 1.00 30.61 371 LEU A O 1
ATOM 2994 N N . GLY A 1 372 ? -10.033 -52.185 -44.863 1.00 28.88 372 GLY A N 1
ATOM 2995 C CA . GLY A 1 372 ? -9.807 -52.254 -46.307 1.00 28.88 372 GLY A CA 1
ATOM 2996 C C . GLY A 1 372 ? -10.705 -51.296 -47.106 1.00 28.88 372 GLY A C 1
ATOM 2997 O O . GLY A 1 372 ? -11.559 -50.617 -46.534 1.00 28.88 372 GLY A O 1
ATOM 2998 N N . PRO A 1 373 ? -10.521 -51.221 -48.436 1.00 28.89 373 PRO A N 1
ATOM 2999 C CA . PRO A 1 373 ? -11.070 -50.147 -49.250 1.00 28.89 373 PRO A CA 1
ATOM 3000 C C . PRO A 1 373 ? -12.474 -50.494 -49.754 1.00 28.89 373 PRO A C 1
ATOM 3002 O O . PRO A 1 373 ? -12.683 -51.572 -50.312 1.00 28.89 373 PRO A O 1
ATOM 3005 N N . ARG A 1 374 ? -13.429 -49.561 -49.650 1.00 30.14 374 ARG A N 1
ATOM 3006 C CA . ARG A 1 374 ? -14.596 -49.548 -50.542 1.00 30.14 374 ARG A CA 1
ATOM 3007 C C . ARG A 1 374 ? -14.865 -48.154 -51.102 1.00 30.14 374 ARG A C 1
ATOM 3009 O O . ARG A 1 374 ? -14.837 -47.144 -50.411 1.00 30.14 374 ARG A O 1
ATOM 3016 N N . THR A 1 375 ? -15.050 -48.200 -52.409 1.00 29.09 375 THR A N 1
ATOM 3017 C CA . THR A 1 375 ? -15.290 -47.207 -53.451 1.00 29.09 375 THR A CA 1
ATOM 3018 C C . THR A 1 375 ? -16.509 -46.310 -53.235 1.00 29.09 375 THR A C 1
ATOM 3020 O O . THR A 1 375 ? -17.560 -46.766 -52.796 1.00 29.09 375 THR A O 1
ATOM 3023 N N . PHE A 1 376 ? -16.352 -45.052 -53.652 1.00 26.48 376 PHE A N 1
ATOM 3024 C CA . PHE A 1 376 ? -17.394 -44.044 -53.857 1.00 26.48 376 PHE A CA 1
ATOM 3025 C C . PHE A 1 376 ? -18.199 -44.310 -55.142 1.00 26.48 376 PHE A C 1
ATOM 3027 O O . PHE A 1 376 ? -17.603 -44.545 -56.192 1.00 26.48 376 PHE A O 1
ATOM 3034 N N . THR A 1 377 ? -19.518 -44.115 -55.089 1.00 27.42 377 THR A N 1
ATOM 3035 C CA . THR A 1 377 ? -20.358 -43.739 -56.242 1.00 27.42 377 THR A CA 1
ATOM 3036 C C . THR A 1 377 ? -21.352 -42.654 -55.811 1.00 27.42 377 THR A C 1
ATOM 3038 O O . THR A 1 377 ? -21.911 -42.721 -54.721 1.00 27.42 377 THR A O 1
ATOM 3041 N N . SER A 1 378 ? -21.516 -41.641 -56.663 1.00 26.22 378 SER A N 1
ATOM 3042 C CA . SER A 1 378 ? -22.341 -40.424 -56.511 1.00 26.22 378 SER A CA 1
ATOM 3043 C C . SER A 1 378 ? -23.590 -40.515 -57.435 1.00 26.22 378 SER A C 1
ATOM 3045 O O . SER A 1 378 ? -23.704 -41.515 -58.141 1.00 26.22 378 SER A O 1
ATOM 3047 N N . PRO A 1 379 ? -24.468 -39.499 -57.569 1.00 39.94 379 PRO A N 1
ATOM 3048 C CA . PRO A 1 379 ? -25.612 -39.181 -56.704 1.00 39.94 379 PRO A CA 1
ATOM 3049 C C . PRO A 1 379 ? -26.954 -39.112 -57.487 1.00 39.94 379 PRO A C 1
ATOM 3051 O O . PRO A 1 379 ? -26.959 -38.972 -58.706 1.00 39.94 379 PRO A O 1
ATOM 3054 N N . ALA A 1 380 ? -28.098 -39.093 -56.794 1.00 27.30 380 ALA A N 1
ATOM 3055 C CA . ALA A 1 380 ? -29.355 -38.533 -57.314 1.00 27.30 380 ALA A CA 1
ATOM 3056 C C . ALA A 1 380 ? -30.301 -38.164 -56.154 1.00 27.30 380 ALA A C 1
ATOM 3058 O O . ALA A 1 380 ? -30.526 -38.971 -55.256 1.00 27.30 380 ALA A O 1
ATOM 3059 N N . ALA A 1 381 ? -30.822 -36.938 -56.171 1.00 26.66 381 ALA A N 1
ATOM 3060 C CA . ALA A 1 381 ? -32.012 -36.502 -55.425 1.00 26.66 381 ALA A CA 1
ATOM 3061 C C . ALA A 1 381 ? -33.243 -36.626 -56.357 1.00 26.66 381 ALA A C 1
ATOM 3063 O O . ALA A 1 381 ? -33.023 -36.888 -57.544 1.00 26.66 381 ALA A O 1
ATOM 3064 N N . PRO A 1 382 ? -34.494 -36.324 -55.949 1.00 37.34 382 PRO A N 1
ATOM 3065 C CA . PRO A 1 382 ? -35.062 -36.034 -54.618 1.00 37.34 382 PRO A CA 1
ATOM 3066 C C . PRO A 1 382 ? -36.313 -36.908 -54.321 1.00 37.34 382 PRO A C 1
ATOM 3068 O O . PRO A 1 382 ? -36.766 -37.606 -55.213 1.00 37.34 382 PRO A O 1
ATOM 3071 N N . GLU A 1 383 ? -36.888 -36.855 -53.110 1.00 26.66 383 GLU A N 1
ATOM 3072 C CA . GLU A 1 383 ? -38.353 -36.785 -52.861 1.00 26.66 383 GLU A CA 1
ATOM 3073 C C . GLU A 1 383 ? -38.738 -37.063 -51.392 1.00 26.66 383 GLU A C 1
ATOM 3075 O O . GLU A 1 383 ? -38.259 -38.001 -50.768 1.00 26.66 383 GLU A O 1
ATOM 3080 N N . HIS A 1 384 ? -39.671 -36.234 -50.913 1.00 26.61 384 HIS A N 1
ATOM 3081 C CA . HIS A 1 384 ? -40.685 -36.467 -49.876 1.00 26.61 384 HIS A CA 1
ATOM 3082 C C . HIS A 1 384 ? -40.325 -36.692 -48.385 1.00 26.61 384 HIS A C 1
ATOM 3084 O O . HIS A 1 384 ? -39.838 -37.733 -47.974 1.00 26.61 384 HIS A O 1
ATOM 3090 N N . ALA A 1 385 ? -40.780 -35.698 -47.602 1.00 26.58 385 ALA A N 1
ATOM 3091 C CA . ALA A 1 385 ? -41.596 -35.782 -46.379 1.00 26.58 385 ALA A CA 1
ATOM 3092 C C . ALA A 1 385 ? -41.023 -36.393 -45.071 1.00 26.58 385 ALA A C 1
ATOM 3094 O O . ALA A 1 385 ? -40.597 -37.537 -45.008 1.00 26.58 385 ALA A O 1
ATOM 3095 N N . GLU A 1 386 ? -41.120 -35.571 -44.015 1.00 27.02 386 GLU A N 1
ATOM 3096 C CA . GLU A 1 386 ? -41.171 -35.843 -42.557 1.00 27.02 386 GLU A CA 1
ATOM 3097 C C . GLU A 1 386 ? -42.024 -37.072 -42.122 1.00 27.02 386 GLU A C 1
ATOM 3099 O O . GLU A 1 386 ? -42.763 -37.578 -42.970 1.00 27.02 386 GLU A O 1
ATOM 3104 N N . PRO A 1 387 ? -42.099 -37.490 -40.818 1.00 31.62 387 PRO A N 1
ATOM 3105 C CA . PRO A 1 387 ? -41.445 -37.009 -39.571 1.00 31.62 387 PRO A CA 1
ATOM 3106 C C . PRO A 1 387 ? -40.924 -38.121 -38.597 1.00 31.62 387 PRO A C 1
ATOM 3108 O O . PRO A 1 387 ? -41.106 -39.309 -38.828 1.00 31.62 387 PRO A O 1
ATOM 3111 N N . CYS A 1 388 ? -40.336 -37.669 -37.470 1.00 20.56 388 CYS A N 1
ATOM 3112 C CA . CYS A 1 388 ? -40.331 -38.221 -36.088 1.00 20.56 388 CYS A CA 1
ATOM 3113 C C . CYS A 1 388 ? -40.109 -39.727 -35.815 1.00 20.56 388 CYS A C 1
ATOM 3115 O O . CYS A 1 388 ? -40.974 -40.541 -36.103 1.00 20.56 388 CYS A O 1
ATOM 3117 N N . ASP A 1 389 ? -39.070 -40.069 -35.036 1.00 25.62 389 ASP A N 1
ATOM 3118 C CA . ASP A 1 389 ? -39.219 -40.355 -33.590 1.00 25.62 389 ASP A CA 1
ATOM 3119 C C . ASP A 1 389 ? -37.887 -40.747 -32.904 1.00 25.62 389 ASP A C 1
ATOM 3121 O O . ASP A 1 389 ? -37.165 -41.615 -33.392 1.00 25.62 389 ASP A O 1
ATOM 3125 N N . ARG A 1 390 ? -37.689 -40.152 -31.714 1.00 29.91 390 ARG A N 1
ATOM 3126 C CA . ARG A 1 390 ? -36.771 -40.461 -30.586 1.00 29.91 390 ARG A CA 1
ATOM 3127 C C . ARG A 1 390 ? -35.267 -40.210 -30.685 1.00 29.91 390 ARG A C 1
ATOM 3129 O O . ARG A 1 390 ? -34.563 -40.884 -31.463 1.00 29.91 390 ARG A O 1
#

Organism: NCBI:txid399045

Secondary structure (DSSP, 8-state):
--GGGTSTTS-THHHHHHHHS---S-SS-HHHHHHHHHHHHHHHHHH-HHHHHHHHHHHHHHHHHHHHHTTTGGGBSTTHHHHHHHHHHHHHHHHHHHHHHHHHHHHHHHHHHHHHHHTTSS-HHHHHHHHHHHHHHHHHHHHHHHHHHHHHHTT----HHHHHHHHHHHHHHHHHHHHHHHHHHHHS-HHHHHHHHHHHHHHHHHTSSSSS-GGGS-TTTTTHHHH-HHHHHHHHHHHHHHSSS--PPB-SSS--GGGSHHHHHHHTT-TT--HHHHHHHHHHHHHHHHHHHHHHHHHSHHHHHHHHHHHHTTTT-----------------------------PPPP-----TTSGGG---S--PPPP--------------------

Foldseek 3Di:
DDPCVVDPPDPCVVVVVVVVCPPQQAPDDLVVLLVVLLVVLLCVVVVPPVLLVVLLVVLLVVLQVLLQVLFQVQQELQCVLVVLVSLLVLLVVLLCSLLLSLLQVLLVCVVVVLVSVVVSNHDLLSNLVSVLVNVLVSLLVSLLSSLVSNCVRNNFDPDPVLSVLLSLLSSLSSLLSNLLSNLLSLQDHSVVSSVVSVVVCVLLSCLLLSVPHLVRDDPVCSCVNVLRLNNLSSLLNLCSRQVPPDAFGDYPDPDRQRRHSCSVCVVSVSNVRHNVVSSVSSNVSSVCSSVVSSCCCNPVVVVVVVVVCVPPVVPDPDPPPDPPPPPPPDDDDDDDDDDDDDDDDDDDDDDDDDPPVVPPPDDPDDDDDDDDDDDDDDDDDDDDDDDDDD

Nearest PDB structures (foldseek):
  7r8d-assembly1_B  TM=9.124E-01  e=6.968E-16  Homo sapiens
  7oz1-assembly1_B  TM=9.020E-01  e=5.655E-16  Homo sapiens
  7jr7-assembly1_B  TM=8.596E-01  e=8.315E-10  Homo sapiens
  7r8b-assembly1_B  TM=8.804E-01  e=9.774E-09  Homo sapiens
  5do7-assembly1_B  TM=8.210E-01  e=7.890E-08  Homo sapiens

Mean predicted aligned error: 15.27 Å

Radius of gyration: 33.24 Å; Cα contacts (8 Å, |Δi|>4): 352; chains: 1; bounding box: 95×68×107 Å

Solvent-accessible surface area (backbone atoms only — not comparable to full-atom values): 22853 Å² total; per-residue (Å²): 135,61,76,72,75,78,47,88,85,62,84,62,59,72,58,57,50,60,69,65,54,69,78,68,45,29,97,60,59,67,67,59,52,32,57,53,47,37,54,49,54,51,50,52,55,66,67,40,48,66,62,50,51,50,52,50,49,48,38,50,51,53,20,49,56,53,10,63,75,43,49,55,31,52,45,31,14,83,41,45,68,59,35,53,50,48,57,48,50,55,52,52,54,40,32,52,61,32,15,56,56,26,15,54,51,42,39,70,46,45,70,56,52,53,52,42,44,77,69,28,66,44,45,70,70,47,50,52,54,26,50,55,64,57,47,49,63,55,48,44,52,52,46,48,57,25,44,54,44,29,44,61,41,16,35,43,80,91,42,67,70,50,51,50,53,43,48,48,39,53,36,44,45,24,50,33,27,26,35,53,14,38,46,44,6,71,73,39,58,51,76,60,18,63,59,48,54,58,61,68,43,49,61,37,64,52,37,28,35,79,85,43,42,65,86,81,42,59,78,93,56,52,65,56,34,80,73,22,59,56,17,32,42,47,43,19,40,50,25,50,68,42,66,67,80,55,70,73,35,50,60,96,57,101,75,44,90,38,24,44,42,66,58,45,30,50,77,54,72,45,73,84,44,50,39,66,65,23,48,52,53,37,47,49,48,26,53,51,44,47,51,46,42,55,47,44,52,70,70,50,32,70,65,56,50,49,56,53,50,66,64,45,68,78,60,75,75,70,82,74,73,80,77,77,78,78,79,76,85,75,79,87,77,89,76,80,93,80,91,83,86,90,80,91,81,81,85,87,88,82,88,82,80,72,84,77,72,75,76,79,78,76,80,92,84,80,86,84,82,91,80,84,91,81,83,90,84,87,90,85,86,88,85,84,83,86,82,89,85,136

InterPro domains:
  IPR013525 ABC-2 type transporter, transmembrane domain [PF01061] (33-242)
  IPR050352 ATP-binding cassette subfamily G transporters [PTHR48041] (22-288)

Sequence (390 aa):
MNISDLFPGEDVSWQLDREKDEFQPGSGSYFKQLRILSRRAFLLIIRDKILLWTRLGAHVFIGIVLGLMFQGIGNNAERAYNNAACLYFNHVVLIFAAMMATVLTIPMELPVIVREHMNCWYSVKMYFLTQTLIDVPFQVFFTIIYQCITYFLTGQPPVFESFALVSLLAIVLSIAAQSVGVAVGASIDPQTAVFIGPILTVPMLLFCGFLISIKNMPTYMQWIPYITYLKYAYEGTMAIIYQKGRGDLDCEQPYCHFKSPEVFMEELDLTEAVYWPNLAILTLFAVSMDMGHAFGIVFFGGVFTTEINSRDFRRGYAFRPRQDVEVEHRSWRMDKVATREDRTQAPPKNFQLCPAVWRALQFPGAKRPQLGPRTFTSPAAPEHAEPCDR

pLDDT: mean 73.86, std 25.63, range [20.56, 98.06]